Protein AF-0000000072803939 (afdb_homodimer)

Organism: NCBI:txid2691917

Foldseek 3Di:
DAEEAEQEQFQDPLVVSLVLLQLLVVLFHAAYEYEAAPDHLADPNTGHDHDLVSQVVSLVSDDGHAYEYPAAEQAPDDALVNVLQSQQQVCAVRFQRYAYEYELFFLLRAVVVPHDQDASVLSLQSVLQSLVVSVVQLVFAQDFDDGPPHTDDRDHHPGGHDPVRHHFYEYEDAALSSLLSRLQRGQEYEYADDLVCCVVGNLVSSCNSVVVNVHDSLRYAYEYEAEEAEALDQVQRLVLCLRVLQCVQQHRRDNDNDNPVSNVSSVVDDSVCCVVRHHYYNDVVVVQVVVVVVVVSPHPYYYYDYSYPDSSVVSVCCSPPNNPDD/DAEEAEQEQFQDPLVVSLVLLQLLVVLPHAAYEYEAAPDHLADPNTGHDHDLVSQVVSLVSDDGHAYEYPAAEQAPDDALVNVLQSQQQVCAVRFQRYAYEYELFFLQRAVVVPHDQDAPVLSLQSVLQSLVVSVVQLVFAQDFDDGPPHTDDRDHHPGGHDPVRHHFYEYEDAALSSLLSRLQRGQEYEYADDLVCCVVGNLVSSCNSVVVNVHDSLRYAYEYEAEEAEALDQVQRLVLCLRVLQCVQQHRRDNDNDNPVSNVSSVVDDSVCCVVRHHYYNDVVVVQVVVVVVVVSPHPYYYYDYSYPDSSVVSVCCSPPNNPPD

Nearest PDB structures (foldseek):
  3c8n-assembly2_D  TM=9.470E-01  e=3.029E-32  Mycobacterium tuberculosis H37Rv
  3c8n-assembly1_B  TM=9.415E-01  e=3.827E-32  Mycobacterium tuberculosis H37Rv
  5lxe-assembly1_A  TM=9.278E-01  e=1.250E-29  Rhodococcus jostii RHA1
  1ezw-assembly1_A  TM=8.216E-01  e=6.040E-21  Methanopyrus kandleri
  7jyb-assembly2_H  TM=7.546E-01  e=2.149E-14  Pseudomonas fluorescens Pf0-1

pLDDT: mean 97.25, std 4.88, range [36.75, 98.94]

Radius of gyration: 25.18 Å; Cα contacts (8 Å, |Δi|>4): 1550; chains: 2; bounding box: 52×74×65 Å

Secondary structure (DSSP, 8-state):
-EEEEEE-TTTS-HHHHHHHHHHHHHHT--EEEE---SS-S--TT-----HHHHHHHHHHH-SS-EEEEEEE--SSSS-HHHHHHHHHHHHHHSTT-EEEEE----GGGTGGGT-----HHHHHHHHHHHHHHHHHHHTTS-EEEE-SS-EEEEE--S----GGGPPPEEEE-SSHHHHHHHHHH-SEEEE---HHHIIIIIHHHHHHHHHHTT--GGGSEEEEEEEEEE-SSHHHHHHGGGGG-HHHHH-TTS----HHHHHHHHHTS-GGGGGGTSEEESSHHHHHHHHHHHHHTT-SEEEEEE--S-HHHHHHHIIIIIIS--/-EEEEEE-TTTS-HHHHHHHHHHHHHHT--EEEE---SS-S--TT-----HHHHHHHHHHH-SS-EEEEEEE--SSSS-HHHHHHHHHHHHHHSTT-EEEEE----GGGTGGGT-----HHHHHHHHHHHHHHHHHHHTTS-EEEE-SS-EEEEE--S----GGGPPPEEEE-SSHHHHHHHHHH-SEEEE---HHHIIIIIHHHHHHHHHHTT--GGGSEEEEEEEEEE-SSHHHHHHGGGGG-HHHHH-TTS----HHHHHHHHHTS-GGGGGGTSEEESSHHHHHHHHHHHHHTT-SEEEEEE--S-HHHHHHHIIIIIIS--

Structure (mmCIF, N/CA/C/O backbone):
data_AF-0000000072803939-model_v1
#
loop_
_entity.id
_entity.type
_entity.pdbx_description
1 polymer 'TIGR03557 family F420-dependent LLM class oxidoreductase'
#
loop_
_atom_site.group_PDB
_atom_site.id
_atom_site.type_symbol
_atom_site.label_atom_id
_atom_site.label_alt_id
_atom_site.label_comp_id
_atom_site.label_asym_id
_atom_site.label_entity_id
_atom_site.label_seq_id
_atom_site.pdbx_PDB_ins_code
_atom_site.Cartn_x
_atom_site.Cartn_y
_atom_site.Cartn_z
_atom_site.occupancy
_atom_site.B_iso_or_equiv
_atom_site.auth_seq_id
_atom_site.auth_comp_id
_atom_site.auth_asym_id
_atom_site.auth_atom_id
_atom_site.pdbx_PDB_model_num
ATOM 1 N N . MET A 1 1 ? -6.203 15.648 25.797 1 97 1 MET A N 1
ATOM 2 C CA . MET A 1 1 ? -5.855 15.898 24.391 1 97 1 MET A CA 1
ATOM 3 C C . MET A 1 1 ? -4.695 15.016 23.953 1 97 1 MET A C 1
ATOM 5 O O . MET A 1 1 ? -3.682 14.922 24.656 1 97 1 MET A O 1
ATOM 9 N N . ASP A 1 2 ? -4.891 14.281 22.859 1 98.19 2 ASP A N 1
ATOM 10 C CA . ASP A 1 2 ? -3.836 13.43 22.312 1 98.19 2 ASP A CA 1
ATOM 11 C C . ASP A 1 2 ? -2.76 14.266 21.625 1 98.19 2 ASP A C 1
ATOM 13 O O . ASP A 1 2 ? -3.045 15.336 21.094 1 98.19 2 ASP A O 1
ATOM 17 N N . ILE A 1 3 ? -1.556 13.805 21.656 1 98.75 3 ILE A N 1
ATOM 18 C CA . ILE A 1 3 ? -0.435 14.438 20.969 1 98.75 3 ILE A CA 1
ATOM 19 C C . ILE A 1 3 ? 0.159 13.469 19.953 1 98.75 3 ILE A C 1
ATOM 21 O O . ILE A 1 3 ? 0.549 12.352 20.297 1 98.75 3 ILE A O 1
ATOM 25 N N . GLY A 1 4 ? 0.185 13.938 18.719 1 98.75 4 GLY A N 1
ATOM 26 C CA . GLY A 1 4 ? 0.683 13.094 17.656 1 98.75 4 GLY A CA 1
ATOM 27 C C . GLY A 1 4 ? 2.029 13.539 17.109 1 98.75 4 GLY A C 1
ATOM 28 O O . GLY A 1 4 ? 2.336 14.734 17.109 1 98.75 4 GLY A O 1
ATOM 29 N N . TYR A 1 5 ? 2.811 12.609 16.688 1 98.75 5 TYR A N 1
ATOM 30 C CA . TYR A 1 5 ? 4.074 12.828 16 1 98.75 5 TYR A CA 1
ATOM 31 C C . TYR A 1 5 ? 3.906 12.664 14.492 1 98.75 5 TYR A C 1
ATOM 33 O O . TYR A 1 5 ? 3.414 11.633 14.031 1 98.75 5 TYR A O 1
ATOM 41 N N . PHE A 1 6 ? 4.328 13.594 13.758 1 98.75 6 PHE A N 1
ATOM 42 C CA . PHE A 1 6 ? 4.23 13.484 12.305 1 98.75 6 PHE A CA 1
ATOM 43 C C . PHE A 1 6 ? 5.516 12.914 11.719 1 98.75 6 PHE A C 1
ATOM 45 O O . PHE A 1 6 ? 6.586 13.5 11.859 1 98.75 6 PHE A O 1
ATOM 52 N N . ALA A 1 7 ? 5.383 11.781 11.086 1 98.56 7 ALA A N 1
ATOM 53 C CA . ALA A 1 7 ? 6.477 11.156 10.344 1 98.56 7 ALA A CA 1
ATOM 54 C C . ALA A 1 7 ? 6.543 11.68 8.914 1 98.56 7 ALA A C 1
ATOM 56 O O . ALA A 1 7 ? 5.898 11.133 8.016 1 98.56 7 ALA A O 1
ATOM 57 N N . ALA A 1 8 ? 7.402 12.602 8.656 1 98 8 ALA A N 1
ATOM 58 C CA . ALA A 1 8 ? 7.453 13.312 7.383 1 98 8 ALA A CA 1
ATOM 59 C C . ALA A 1 8 ? 8.344 12.586 6.379 1 98 8 ALA A C 1
ATOM 61 O O . ALA A 1 8 ? 9.555 12.789 6.359 1 98 8 ALA A O 1
ATOM 62 N N . HIS A 1 9 ? 7.75 11.93 5.441 1 98.19 9 HIS A N 1
ATOM 63 C CA . HIS A 1 9 ? 8.484 11.156 4.445 1 98.19 9 HIS A CA 1
ATOM 64 C C . HIS A 1 9 ? 9.305 12.062 3.539 1 98.19 9 HIS A C 1
ATOM 66 O O . HIS A 1 9 ? 10.281 11.625 2.932 1 98.19 9 HIS A O 1
ATOM 72 N N . GLU A 1 10 ? 8.93 13.344 3.439 1 97.31 10 GLU A N 1
ATOM 73 C CA . GLU A 1 10 ? 9.664 14.273 2.588 1 97.31 10 GLU A CA 1
ATOM 74 C C . GLU A 1 10 ? 11.047 14.57 3.162 1 97.31 10 GLU A C 1
ATOM 76 O O . GLU A 1 10 ? 11.992 14.828 2.414 1 97.31 10 GLU A O 1
ATOM 81 N N . GLN A 1 11 ? 11.094 14.516 4.453 1 96.62 11 GLN A N 1
ATOM 82 C CA . GLN A 1 11 ? 12.281 15.016 5.137 1 96.62 11 GLN A CA 1
ATOM 83 C C . GLN A 1 11 ? 13.242 13.875 5.484 1 96.62 11 GLN A C 1
ATOM 85 O O . GLN A 1 11 ? 14.453 14.07 5.539 1 96.62 11 GLN A O 1
ATOM 90 N N . TYR A 1 12 ? 12.695 12.703 5.773 1 97.62 12 TYR A N 1
ATOM 91 C CA . TYR A 1 12 ? 13.531 11.609 6.258 1 97.62 12 TYR A CA 1
ATOM 92 C C . TYR A 1 12 ? 13.266 10.336 5.465 1 97.62 12 TYR A C 1
ATOM 94 O O . TYR A 1 12 ? 12.156 10.117 4.977 1 97.62 12 TYR A O 1
ATOM 102 N N . GLY A 1 13 ? 14.305 9.492 5.355 1 98.12 13 GLY A N 1
ATOM 103 C CA . GLY A 1 13 ? 14.117 8.164 4.789 1 98.12 13 GLY A CA 1
ATOM 104 C C . GLY A 1 13 ? 13.211 7.281 5.621 1 98.12 13 GLY A C 1
ATOM 105 O O . GLY A 1 13 ? 13.078 7.48 6.832 1 98.12 13 GLY A O 1
ATOM 106 N N . PRO A 1 14 ? 12.609 6.34 4.969 1 98.75 14 PRO A N 1
ATOM 107 C CA . PRO A 1 14 ? 11.602 5.535 5.66 1 98.75 14 PRO A CA 1
ATOM 108 C C . PRO A 1 14 ? 12.18 4.738 6.828 1 98.75 14 PRO A C 1
ATOM 110 O O . PRO A 1 14 ? 11.5 4.535 7.836 1 98.75 14 PRO A O 1
ATOM 113 N N . SER A 1 15 ? 13.406 4.242 6.758 1 98.62 15 SER A N 1
ATOM 114 C CA . SER A 1 15 ? 14.008 3.52 7.871 1 98.62 15 SER A CA 1
ATOM 115 C C . SER A 1 15 ? 14.234 4.438 9.07 1 98.62 15 SER A C 1
ATOM 117 O O . SER A 1 15 ? 14.016 4.039 10.211 1 98.62 15 SER A O 1
ATOM 119 N N . LYS A 1 16 ? 14.719 5.613 8.766 1 98.44 16 LYS A N 1
ATOM 120 C CA . LYS A 1 16 ? 14.898 6.602 9.828 1 98.44 16 LYS A CA 1
ATOM 121 C C . LYS A 1 16 ? 13.562 6.953 10.477 1 98.44 16 LYS A C 1
ATOM 123 O O . LYS A 1 16 ? 13.484 7.133 11.688 1 98.44 16 LYS A O 1
ATOM 128 N N . LEU A 1 17 ? 12.539 7.031 9.711 1 98.75 17 LEU A N 1
ATOM 129 C CA . LEU A 1 17 ? 11.219 7.332 10.242 1 98.75 17 LEU A CA 1
ATOM 130 C C . LEU A 1 17 ? 10.75 6.23 11.188 1 98.75 17 LEU A C 1
ATOM 132 O O . LEU A 1 17 ? 10.055 6.508 12.172 1 98.75 17 LEU A O 1
ATOM 136 N N . LEU A 1 18 ? 11.047 4.969 10.891 1 98.75 18 LEU A N 1
ATOM 137 C CA . LEU A 1 18 ? 10.695 3.891 11.812 1 98.75 18 LEU A CA 1
ATOM 138 C C . LEU A 1 18 ? 11.375 4.086 13.164 1 98.75 18 LEU A C 1
ATOM 140 O O . LEU A 1 18 ? 10.766 3.846 14.211 1 98.75 18 LEU A O 1
ATOM 144 N N . GLU A 1 19 ? 12.656 4.531 13.125 1 98.62 19 GLU A N 1
ATOM 145 C CA . GLU A 1 19 ? 13.352 4.82 14.375 1 98.62 19 GLU A CA 1
ATOM 146 C C . GLU A 1 19 ? 12.672 5.953 15.141 1 98.62 19 GLU A C 1
ATOM 148 O O . GLU A 1 19 ? 12.508 5.875 16.359 1 98.62 19 GLU A O 1
ATOM 153 N N . HIS A 1 20 ? 12.289 6.988 14.414 1 98.5 20 HIS A N 1
ATOM 154 C CA . HIS A 1 20 ? 11.625 8.133 15.039 1 98.5 20 HIS A CA 1
ATOM 155 C C . HIS A 1 20 ? 10.312 7.711 15.688 1 98.5 20 HIS A C 1
ATOM 157 O O . HIS A 1 20 ? 9.992 8.156 16.797 1 98.5 20 HIS A O 1
ATOM 163 N N . VAL A 1 21 ? 9.57 6.848 15.039 1 98.5 21 VAL A N 1
ATOM 164 C CA . VAL A 1 21 ? 8.242 6.469 15.516 1 98.5 21 VAL A CA 1
ATOM 165 C C . VAL A 1 21 ? 8.375 5.59 16.766 1 98.5 21 VAL A C 1
ATOM 167 O O . VAL A 1 21 ? 7.586 5.711 17.703 1 98.5 21 VAL A O 1
ATOM 170 N N . GLU A 1 22 ? 9.328 4.68 16.734 1 98.31 22 GLU A N 1
ATOM 171 C CA . GLU A 1 22 ? 9.586 3.877 17.938 1 98.31 22 GLU A CA 1
ATOM 172 C C . GLU A 1 22 ? 9.945 4.758 19.125 1 98.31 22 GLU A C 1
ATOM 174 O O . GLU A 1 22 ? 9.438 4.555 20.234 1 98.31 22 GLU A O 1
ATOM 179 N N . ARG A 1 23 ? 10.828 5.727 18.875 1 98.12 23 ARG A N 1
ATOM 180 C CA . ARG A 1 23 ? 11.219 6.656 19.938 1 98.12 23 ARG A CA 1
ATOM 181 C C . ARG A 1 23 ? 10.031 7.5 20.391 1 98.12 23 ARG A C 1
ATOM 183 O O . ARG A 1 23 ? 9.883 7.785 21.578 1 98.12 23 ARG A O 1
ATOM 190 N N . ALA A 1 24 ? 9.219 7.953 19.406 1 98.38 24 ALA A N 1
ATOM 191 C CA . ALA A 1 24 ? 8.047 8.766 19.734 1 98.38 24 ALA A CA 1
ATOM 192 C C . ALA A 1 24 ? 7.078 8 20.625 1 98.38 24 ALA A C 1
ATOM 194 O O . ALA A 1 24 ? 6.566 8.547 21.609 1 98.38 24 ALA A O 1
ATOM 195 N N . GLU A 1 25 ? 6.82 6.707 20.281 1 98.25 25 GLU A N 1
ATOM 196 C CA . GLU A 1 25 ? 5.957 5.895 21.125 1 98.25 25 GLU A CA 1
ATOM 197 C C . GLU A 1 25 ? 6.508 5.816 22.547 1 98.25 25 GLU A C 1
ATOM 199 O O . GLU A 1 25 ? 5.777 6.027 23.516 1 98.25 25 GLU A O 1
ATOM 204 N N . ASN A 1 26 ? 7.797 5.543 22.656 1 97.44 26 ASN A N 1
ATOM 205 C CA . ASN A 1 26 ? 8.43 5.422 23.969 1 97.44 26 ASN A CA 1
ATOM 206 C C . ASN A 1 26 ? 8.391 6.738 24.734 1 97.44 26 ASN A C 1
ATOM 208 O O . ASN A 1 26 ? 8.375 6.746 25.969 1 97.44 26 ASN A O 1
ATOM 212 N N . ALA A 1 27 ? 8.375 7.82 24 1 97.88 27 ALA A N 1
ATOM 213 C CA . ALA A 1 27 ? 8.383 9.156 24.609 1 97.88 27 ALA A CA 1
ATOM 214 C C . ALA A 1 27 ? 6.988 9.539 25.094 1 97.88 27 ALA A C 1
ATOM 216 O O . ALA A 1 27 ? 6.82 10.547 25.781 1 97.88 27 ALA A O 1
ATOM 217 N N . GLY A 1 28 ? 5.949 8.773 24.672 1 97.69 28 GLY A N 1
ATOM 218 C CA . GLY A 1 28 ? 4.617 9.016 25.203 1 97.69 28 GLY A CA 1
ATOM 219 C C . GLY A 1 28 ? 3.686 9.68 24.203 1 97.69 28 GLY A C 1
ATOM 220 O O . GLY A 1 28 ? 2.592 10.117 24.562 1 97.69 28 GLY A O 1
ATOM 221 N N . PHE A 1 29 ? 4.07 9.781 22.969 1 98.56 29 PHE A N 1
ATOM 222 C CA . PHE A 1 29 ? 3.137 10.25 21.938 1 98.56 29 PHE A CA 1
ATOM 223 C C . PHE A 1 29 ? 1.984 9.266 21.766 1 98.56 29 PHE A C 1
ATOM 225 O O . PHE A 1 29 ? 2.164 8.055 21.922 1 98.56 29 PHE A O 1
ATOM 232 N N . ASP A 1 30 ? 0.81 9.781 21.391 1 98.5 30 ASP A N 1
ATOM 233 C CA . ASP A 1 30 ? -0.403 8.977 21.312 1 98.5 30 ASP A CA 1
ATOM 234 C C . ASP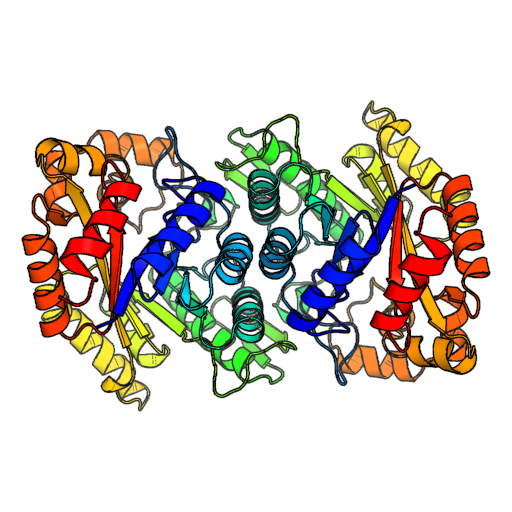 A 1 30 ? -0.62 8.461 19.891 1 98.5 30 ASP A C 1
ATOM 236 O O . ASP A 1 30 ? -1.225 7.402 19.688 1 98.5 30 ASP A O 1
ATOM 240 N N . THR A 1 31 ? -0.193 9.211 18.922 1 98.81 31 THR A N 1
ATOM 241 C CA . THR A 1 31 ? -0.467 8.883 17.516 1 98.81 31 THR A CA 1
ATOM 242 C C . THR A 1 31 ? 0.735 9.219 16.641 1 98.81 31 THR A C 1
ATOM 244 O O . THR A 1 31 ? 1.625 9.961 17.047 1 98.81 31 THR A O 1
ATOM 247 N N . VAL A 1 32 ? 0.795 8.578 15.547 1 98.88 32 VAL A N 1
ATOM 248 C CA . VAL A 1 32 ? 1.74 8.859 14.477 1 98.88 32 VAL A CA 1
ATOM 249 C C . VAL A 1 32 ? 0.98 9.18 13.188 1 98.88 32 VAL A C 1
ATOM 251 O O . VAL A 1 32 ? 0.097 8.422 12.781 1 98.88 32 VAL A O 1
ATOM 254 N N . TRP A 1 33 ? 1.26 10.305 12.609 1 98.88 33 TRP A N 1
ATOM 255 C CA . TRP A 1 33 ? 0.733 10.711 11.312 1 98.88 33 TRP A CA 1
ATOM 256 C C . TRP A 1 33 ? 1.826 10.688 10.25 1 98.88 33 TRP A C 1
ATOM 258 O O . TRP A 1 33 ? 2.996 10.945 10.547 1 98.88 33 TRP A O 1
ATOM 268 N N . THR A 1 34 ? 1.464 10.289 9.031 1 98.56 34 THR A N 1
ATOM 269 C CA . THR A 1 34 ? 2.496 10.305 8 1 98.56 34 THR A CA 1
ATOM 270 C C . THR A 1 34 ? 1.948 10.867 6.691 1 98.56 34 THR A C 1
ATOM 272 O O . THR A 1 34 ? 0.742 10.805 6.441 1 98.56 34 THR A O 1
ATOM 275 N N . SER A 1 35 ? 2.848 11.43 5.867 1 96.62 35 SER A N 1
ATOM 276 C CA . SER A 1 35 ? 2.486 11.969 4.559 1 96.62 35 SER A CA 1
ATOM 277 C C . SER A 1 35 ? 2.354 10.859 3.521 1 96.62 35 SER A C 1
ATOM 279 O O . SER A 1 35 ? 3.109 9.883 3.545 1 96.62 35 SER A O 1
ATOM 281 N N . ASP A 1 36 ? 1.387 10.977 2.623 1 97.88 36 ASP A N 1
ATOM 282 C CA . ASP A 1 36 ? 1.173 10.07 1.498 1 97.88 36 ASP A CA 1
ATOM 283 C C . ASP A 1 36 ? 1.409 10.781 0.168 1 97.88 36 ASP A C 1
ATOM 285 O O . ASP A 1 36 ? 0.457 11.125 -0.537 1 97.88 36 ASP A O 1
ATOM 289 N N . HIS A 1 37 ? 2.74 10.984 -0.179 1 98 37 HIS A N 1
ATOM 290 C CA . HIS A 1 37 ? 3.111 11.773 -1.346 1 98 37 HIS A CA 1
ATOM 291 C C . HIS A 1 37 ? 3.846 10.93 -2.377 1 98 37 HIS A C 1
ATOM 293 O O . HIS A 1 37 ? 4.504 9.945 -2.025 1 98 37 HIS A O 1
ATOM 299 N N . ILE A 1 38 ? 3.691 11.352 -3.631 1 98 38 ILE A N 1
ATOM 300 C CA . ILE A 1 38 ? 4.484 10.805 -4.727 1 98 38 ILE A CA 1
ATOM 301 C C . ILE A 1 38 ? 5.766 11.617 -4.891 1 98 38 ILE A C 1
ATOM 303 O O . ILE A 1 38 ? 6.855 11.047 -5.016 1 98 38 ILE A O 1
ATOM 307 N N . HIS A 1 39 ? 5.652 12.938 -4.922 1 98.31 39 HIS A N 1
ATOM 308 C CA . HIS A 1 39 ? 6.77 13.875 -4.93 1 98.31 39 HIS A CA 1
ATOM 309 C C . HIS A 1 39 ? 6.82 14.688 -3.643 1 98.31 39 HIS A C 1
ATOM 311 O O . HIS A 1 39 ? 5.777 15.047 -3.09 1 98.31 39 HIS A O 1
ATOM 317 N N . PRO A 1 40 ? 8.039 14.977 -3.168 1 97.81 40 PRO A N 1
ATOM 318 C CA . PRO A 1 40 ? 8.188 15.82 -1.979 1 97.81 40 PRO A CA 1
ATOM 319 C C . PRO A 1 40 ? 8.039 17.312 -2.287 1 97.81 40 PRO A C 1
ATOM 321 O O . PRO A 1 40 ? 7.992 17.703 -3.457 1 97.81 40 PRO A O 1
ATOM 324 N N . TRP A 1 41 ? 7.984 18.109 -1.234 1 96.44 41 TRP A N 1
ATOM 325 C CA . TRP A 1 41 ? 7.824 19.562 -1.331 1 96.44 41 TRP A CA 1
ATOM 326 C C . TRP A 1 41 ? 9.164 20.234 -1.598 1 96.44 41 TRP A C 1
ATOM 328 O O . TRP A 1 41 ? 9.25 21.469 -1.615 1 96.44 41 TRP A O 1
ATOM 338 N N . TRP A 1 42 ? 10.211 19.484 -1.663 1 97 42 TRP A N 1
ATOM 339 C CA . TRP A 1 42 ? 11.586 19.938 -1.845 1 97 42 TRP A CA 1
ATOM 340 C C . TRP A 1 42 ? 12.391 18.906 -2.633 1 97 42 TRP A C 1
ATOM 342 O O . TRP A 1 42 ? 12.078 17.719 -2.611 1 97 42 TRP A O 1
ATOM 352 N N . HIS A 1 43 ? 13.414 19.406 -3.342 1 98.12 43 HIS A N 1
ATOM 353 C CA . HIS A 1 43 ? 14.156 18.5 -4.207 1 98.12 43 HIS A CA 1
ATOM 354 C C . HIS A 1 43 ? 15.461 18.047 -3.547 1 98.12 43 HIS A C 1
ATOM 356 O O . HIS A 1 43 ? 15.727 16.844 -3.453 1 98.12 43 HIS A O 1
ATOM 362 N N . THR A 1 44 ? 16.23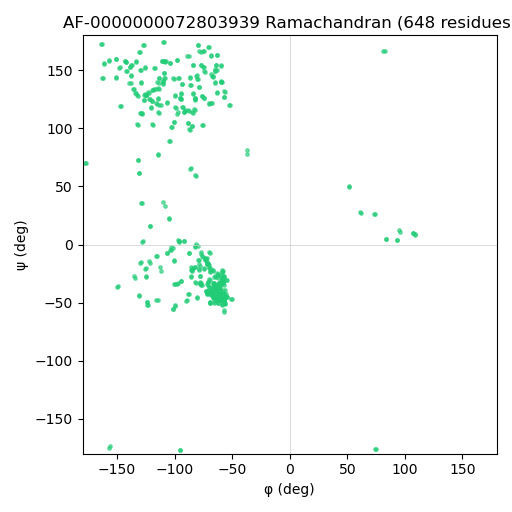4 19.016 -3.096 1 97.81 44 THR A N 1
ATOM 363 C CA . THR A 1 44 ? 17.578 18.75 -2.615 1 97.81 44 THR A CA 1
ATOM 364 C C . THR A 1 44 ? 17.547 17.984 -1.292 1 97.81 44 THR A C 1
ATOM 366 O O . THR A 1 44 ? 16.938 18.453 -0.325 1 97.81 44 THR A O 1
ATOM 369 N N . ASP A 1 45 ? 18.141 16.828 -1.254 1 96.12 45 ASP A N 1
ATOM 370 C CA . ASP A 1 45 ? 18.281 15.984 -0.076 1 96.12 45 ASP A CA 1
ATOM 371 C C . ASP A 1 45 ? 16.906 15.555 0.45 1 96.12 45 ASP A C 1
ATOM 373 O O . ASP A 1 45 ? 16.75 15.328 1.649 1 96.12 45 ASP A O 1
ATOM 377 N N . ALA A 1 46 ? 15.922 15.484 -0.404 1 98.06 46 ALA A N 1
ATOM 378 C CA . ALA A 1 46 ? 14.562 15.109 -0.017 1 98.06 46 ALA A CA 1
ATOM 379 C C . ALA A 1 46 ? 14.383 13.594 -0.066 1 98.06 46 ALA A C 1
ATOM 381 O O . ALA A 1 46 ? 15.219 12.875 -0.626 1 98.06 46 ALA A O 1
ATOM 382 N N . HIS A 1 47 ? 13.391 13.141 0.566 1 97.94 47 HIS A N 1
ATOM 383 C CA . HIS A 1 47 ? 12.891 11.773 0.53 1 97.94 47 HIS A CA 1
ATOM 384 C C . HIS A 1 47 ? 11.398 11.742 0.197 1 97.94 47 HIS A C 1
ATOM 386 O O . HIS A 1 47 ? 10.766 12.789 0.083 1 97.94 47 HIS A O 1
ATOM 392 N N . CYS A 1 48 ? 10.891 10.594 -0.026 1 98.62 48 CYS A N 1
ATOM 393 C CA . CYS A 1 48 ? 9.453 10.453 -0.259 1 98.62 48 CYS A CA 1
ATOM 394 C C . CYS A 1 48 ? 9.078 8.984 -0.438 1 98.62 48 CYS A C 1
ATOM 396 O O . CYS A 1 48 ? 8.758 8.555 -1.548 1 98.62 48 CYS A O 1
ATOM 398 N N . GLY A 1 49 ? 9.156 8.289 0.629 1 98.56 49 GLY A N 1
ATOM 399 C CA . GLY A 1 49 ? 8.789 6.879 0.596 1 98.56 49 GLY A CA 1
ATOM 400 C C . GLY A 1 49 ? 7.285 6.66 0.534 1 98.56 49 GLY A C 1
ATOM 401 O O . GLY A 1 49 ? 6.508 7.594 0.741 1 98.56 49 GLY A O 1
ATOM 402 N N . ALA A 1 50 ? 6.879 5.434 0.221 1 98.75 50 ALA A N 1
ATOM 403 C CA . ALA A 1 50 ? 5.469 5.059 0.154 1 98.75 50 ALA A CA 1
ATOM 404 C C . ALA A 1 50 ? 4.883 4.887 1.552 1 98.75 50 ALA A C 1
ATOM 406 O O . ALA A 1 50 ? 5.371 4.078 2.342 1 98.75 50 ALA A O 1
ATOM 407 N N . ALA A 1 51 ? 3.816 5.527 1.803 1 98.75 51 ALA A N 1
ATOM 408 C CA . ALA A 1 51 ? 3.238 5.613 3.141 1 98.75 51 ALA A CA 1
ATOM 409 C C . ALA A 1 51 ? 2.633 4.277 3.561 1 98.75 51 ALA A C 1
ATOM 411 O O . ALA A 1 51 ? 2.852 3.814 4.684 1 98.75 51 ALA A O 1
ATOM 412 N N . TRP A 1 52 ? 1.914 3.596 2.625 1 98.81 52 TRP A N 1
ATOM 413 C CA . TRP A 1 52 ? 1.064 2.471 3 1 98.81 52 TRP A CA 1
ATOM 414 C C . TRP A 1 52 ? 1.905 1.273 3.434 1 98.81 52 TRP A C 1
ATOM 416 O O . TRP A 1 52 ? 1.701 0.724 4.52 1 98.81 52 TRP A O 1
ATOM 426 N N . PRO A 1 53 ? 2.891 0.889 2.637 1 98.88 53 PRO A N 1
ATOM 427 C CA . PRO A 1 53 ? 3.723 -0.208 3.133 1 98.88 53 PRO A CA 1
ATOM 428 C C . PRO A 1 53 ? 4.523 0.174 4.375 1 98.88 53 PRO A C 1
ATOM 430 O O . PRO A 1 53 ? 4.75 -0.665 5.25 1 98.88 53 PRO A O 1
ATOM 433 N N . TRP A 1 54 ? 4.938 1.414 4.488 1 98.94 54 TRP A N 1
ATOM 434 C CA . TRP A 1 54 ? 5.652 1.883 5.668 1 98.94 54 TRP A CA 1
ATOM 435 C C . TRP A 1 54 ? 4.781 1.769 6.914 1 98.94 54 TRP A C 1
ATOM 437 O O . TRP A 1 54 ? 5.266 1.396 7.988 1 98.94 54 TRP A O 1
ATOM 447 N N . MET A 1 55 ? 3.512 2.088 6.789 1 98.94 55 MET A N 1
ATOM 448 C CA . MET A 1 55 ? 2.59 2.004 7.918 1 98.94 55 MET A CA 1
ATOM 449 C C . MET A 1 55 ? 2.537 0.585 8.477 1 98.94 55 MET A C 1
ATOM 451 O O . MET A 1 55 ? 2.492 0.392 9.688 1 98.94 55 MET A O 1
ATOM 455 N N . GLY A 1 56 ? 2.496 -0.421 7.531 1 98.94 56 GLY A N 1
ATOM 456 C CA . GLY A 1 56 ? 2.564 -1.791 8.016 1 98.94 56 GLY A CA 1
ATOM 457 C C . GLY A 1 56 ? 3.768 -2.051 8.898 1 98.94 56 GLY A C 1
ATOM 458 O O . GLY A 1 56 ? 3.639 -2.633 9.977 1 98.94 56 GLY A O 1
ATOM 459 N N . SER A 1 57 ? 4.941 -1.572 8.461 1 98.94 57 SER A N 1
ATOM 460 C CA . SER A 1 57 ? 6.176 -1.74 9.219 1 98.94 57 SER A CA 1
ATOM 461 C C . SER A 1 57 ? 6.109 -1.006 10.555 1 98.94 57 SER A C 1
ATOM 463 O O . SER A 1 57 ? 6.52 -1.545 11.586 1 98.94 57 SER A O 1
ATOM 465 N N . ALA A 1 58 ? 5.586 0.228 10.523 1 98.94 58 ALA A N 1
ATOM 466 C CA . ALA A 1 58 ? 5.516 1.053 11.727 1 98.94 58 ALA A CA 1
ATOM 467 C C . ALA A 1 58 ? 4.594 0.424 12.773 1 98.94 58 ALA A C 1
ATOM 469 O O . ALA A 1 58 ? 4.91 0.405 13.961 1 98.94 58 ALA A O 1
ATOM 470 N N . LEU A 1 59 ? 3.445 -0.081 12.328 1 98.94 59 LEU A N 1
ATOM 471 C CA . LEU A 1 59 ? 2.482 -0.707 13.227 1 98.94 59 LEU A CA 1
ATOM 472 C C . LEU A 1 59 ? 3.055 -1.982 13.836 1 98.94 59 LEU A C 1
ATOM 474 O O . LEU A 1 59 ? 2.801 -2.287 15 1 98.94 59 LEU A O 1
ATOM 478 N N . GLU A 1 60 ? 3.836 -2.715 13.055 1 98.75 60 GLU A N 1
ATOM 479 C CA . GLU A 1 60 ? 4.461 -3.936 13.547 1 98.75 60 GLU A CA 1
ATOM 480 C C . GLU A 1 60 ? 5.562 -3.621 14.555 1 98.75 60 GLU A C 1
ATOM 482 O O . GLU A 1 60 ? 5.793 -4.387 15.492 1 98.75 60 GLU A O 1
ATOM 487 N N . ARG A 1 61 ? 6.254 -2.525 14.414 1 98.31 61 ARG A N 1
ATOM 488 C CA . ARG A 1 61 ? 7.379 -2.123 15.25 1 98.31 61 ARG A CA 1
ATOM 489 C C . ARG A 1 61 ? 6.895 -1.554 16.578 1 98.31 61 ARG A C 1
ATOM 491 O O . ARG A 1 61 ? 7.609 -1.603 17.578 1 98.31 61 ARG A O 1
ATOM 498 N N . THR A 1 62 ? 5.703 -0.998 16.594 1 98.62 62 THR A N 1
ATOM 499 C CA . THR A 1 62 ? 5.168 -0.319 17.766 1 98.62 62 THR A CA 1
ATOM 500 C C . THR A 1 62 ? 4.043 -1.133 18.391 1 98.62 62 THR A C 1
ATOM 502 O O . THR A 1 62 ? 3.576 -2.113 17.812 1 98.62 62 THR A O 1
ATOM 505 N N . GLU A 1 63 ? 3.559 -0.687 19.531 1 98.06 63 GLU A N 1
ATOM 506 C CA . GLU A 1 63 ? 2.627 -1.522 20.281 1 98.06 63 GLU A CA 1
ATOM 507 C C . GLU A 1 63 ? 1.327 -0.777 20.578 1 98.06 63 GLU A C 1
ATOM 509 O O . GLU A 1 63 ? 0.272 -1.395 20.734 1 98.06 63 GLU A O 1
ATOM 514 N N . SER A 1 64 ? 1.426 0.541 20.656 1 97.88 64 SER A N 1
ATOM 515 C CA . SER A 1 64 ? 0.257 1.187 21.234 1 97.88 64 SER A CA 1
ATOM 516 C C . SER A 1 64 ? -0.162 2.412 20.438 1 97.88 64 SER A C 1
ATOM 518 O O . SER A 1 64 ? -1.342 2.768 20.406 1 97.88 64 SER A O 1
ATOM 520 N N . VAL A 1 65 ? 0.752 3.064 19.75 1 98.44 65 VAL A N 1
ATOM 521 C CA . VAL A 1 65 ? 0.424 4.305 19.062 1 98.44 65 VAL A CA 1
ATOM 522 C C . VAL A 1 65 ? -0.546 4.012 17.922 1 98.44 65 VAL A C 1
ATOM 524 O O . VAL A 1 65 ? -0.455 2.967 17.266 1 98.44 65 VAL A O 1
ATOM 527 N N . ARG A 1 66 ? -1.45 4.883 17.641 1 98.75 66 ARG A N 1
ATOM 528 C CA . ARG A 1 66 ? -2.293 4.844 16.453 1 98.75 66 ARG A CA 1
ATOM 529 C C . ARG A 1 66 ? -1.585 5.477 15.258 1 98.75 66 ARG A C 1
ATOM 531 O O . ARG A 1 66 ? -1.01 6.562 15.375 1 98.75 66 ARG A O 1
ATOM 538 N N . VAL A 1 67 ? -1.568 4.805 14.188 1 98.94 67 VAL A N 1
ATOM 539 C CA . VAL A 1 67 ? -0.824 5.246 13.016 1 98.94 67 VAL A CA 1
ATOM 540 C C . VAL A 1 67 ? -1.787 5.496 11.852 1 98.94 67 VAL A C 1
ATOM 542 O O . VAL A 1 67 ? -2.689 4.691 11.602 1 98.94 67 VAL A O 1
ATOM 545 N N . GLY A 1 68 ? -1.675 6.574 11.141 1 98.75 68 GLY A N 1
ATOM 546 C CA . GLY A 1 68 ? -2.498 6.863 9.977 1 98.75 68 GLY A CA 1
ATOM 547 C C . GLY A 1 68 ? -1.929 7.961 9.102 1 98.75 68 GLY A C 1
ATOM 548 O O . GLY A 1 68 ? -0.872 8.516 9.398 1 98.75 68 GLY A O 1
ATOM 549 N N . THR A 1 69 ? -2.539 8.164 7.961 1 98.5 69 THR A N 1
ATOM 550 C CA . THR A 1 69 ? -2.059 9.172 7.016 1 98.5 69 THR A CA 1
ATOM 551 C C . THR A 1 69 ? -2.652 10.539 7.332 1 98.5 69 THR A C 1
ATOM 553 O O . THR A 1 69 ? -3.799 10.641 7.773 1 98.5 69 THR A O 1
ATOM 556 N N . GLY A 1 70 ? -1.909 11.555 7.156 1 96.81 70 GLY A N 1
ATOM 557 C CA . GLY A 1 70 ? -2.299 12.961 7.133 1 96.81 70 GLY A CA 1
ATOM 558 C C . GLY A 1 70 ? -1.746 13.711 5.938 1 96.81 70 GLY A C 1
ATOM 559 O O . GLY A 1 70 ? -0.849 14.547 6.082 1 96.81 70 GLY A O 1
ATOM 560 N N . VAL A 1 71 ? -2.121 13.289 4.652 1 96.31 71 VAL A N 1
ATOM 561 C CA . VAL A 1 71 ? -3.432 12.742 4.309 1 96.31 71 VAL A CA 1
ATOM 562 C C . VAL A 1 71 ? -3.326 11.898 3.041 1 96.31 71 VAL A C 1
ATOM 564 O O . VAL A 1 71 ? -2.355 12.016 2.287 1 96.31 71 VAL A O 1
ATOM 567 N N . THR A 1 72 ? -4.184 11.008 2.756 1 97.94 72 THR A N 1
ATOM 568 C CA . THR A 1 72 ? -4.359 10.258 1.517 1 97.94 72 THR A CA 1
ATOM 569 C C . THR A 1 72 ? -5.449 10.891 0.653 1 97.94 72 THR A C 1
ATOM 571 O O . THR A 1 72 ? -6.629 10.859 1.01 1 97.94 72 THR A O 1
ATOM 574 N N . PRO A 1 73 ? -5.125 11.453 -0.485 1 94.94 73 PRO A N 1
ATOM 575 C CA . PRO A 1 73 ? -6.137 12.102 -1.322 1 94.94 73 PRO A CA 1
ATOM 576 C C . PRO A 1 73 ? -6.699 11.172 -2.393 1 94.94 73 PRO A C 1
ATOM 578 O O . PRO A 1 73 ? -5.945 10.625 -3.199 1 94.94 73 PRO A O 1
ATOM 581 N N . PRO A 1 74 ? -7.945 11 -2.455 1 96.62 74 PRO A N 1
ATOM 582 C CA . PRO A 1 74 ? -8.602 10.195 -3.492 1 96.62 74 PRO A CA 1
ATOM 583 C C . PRO A 1 74 ? -8.898 11 -4.758 1 96.62 74 PRO A C 1
ATOM 585 O O . PRO A 1 74 ? -10.062 11.125 -5.152 1 96.62 74 PRO A O 1
ATOM 588 N N . ILE A 1 75 ? -7.879 11.461 -5.484 1 94.62 75 ILE A N 1
ATOM 589 C CA . ILE A 1 75 ? -8.055 12.391 -6.598 1 94.62 75 ILE A CA 1
ATOM 590 C C . ILE A 1 75 ? -7.969 11.633 -7.918 1 94.62 75 ILE A C 1
ATOM 592 O O . ILE A 1 75 ? -8.859 11.742 -8.766 1 94.62 75 ILE A O 1
ATOM 596 N N . GLY A 1 76 ? -6.898 10.938 -8.094 1 94.44 76 GLY A N 1
ATOM 597 C CA . GLY A 1 76 ? -6.684 10.203 -9.328 1 94.44 76 GLY A CA 1
ATOM 598 C C . GLY A 1 76 ? -5.852 8.945 -9.133 1 94.44 76 GLY A C 1
ATOM 599 O O . GLY A 1 76 ? -6.227 7.871 -9.602 1 94.44 76 GLY A O 1
ATOM 600 N N . ARG A 1 77 ? -4.91 9.008 -8.289 1 95.75 77 ARG A N 1
ATOM 601 C CA . ARG A 1 77 ? -3.91 7.945 -8.234 1 95.75 77 ARG A CA 1
ATOM 602 C C . ARG A 1 77 ? -4.391 6.785 -7.371 1 95.75 77 ARG A C 1
ATOM 604 O O . ARG A 1 77 ? -3.91 5.66 -7.508 1 95.75 77 ARG A O 1
ATOM 611 N N . SER A 1 78 ? -5.32 7.043 -6.488 1 96.62 78 SER A N 1
ATOM 612 C CA . SER A 1 78 ? -5.781 5.996 -5.582 1 96.62 78 SER A CA 1
ATOM 613 C C . SER A 1 78 ? -7.305 5.898 -5.578 1 96.62 78 SER A C 1
ATOM 615 O O . SER A 1 78 ? -7.988 6.793 -5.066 1 96.62 78 SER A O 1
ATOM 617 N N . HIS A 1 79 ? -7.781 4.805 -6.082 1 98.31 79 HIS A N 1
ATOM 618 C CA . HIS A 1 79 ? -9.219 4.555 -6.008 1 98.31 79 HIS A CA 1
ATOM 619 C C . HIS A 1 79 ? -9.672 4.398 -4.559 1 98.31 79 HIS A C 1
ATOM 621 O O . HIS A 1 79 ? -9.023 3.713 -3.768 1 98.31 79 HIS A O 1
ATOM 627 N N . PRO A 1 80 ? -10.867 4.977 -4.168 1 98.62 80 PRO A N 1
ATOM 628 C CA . PRO A 1 80 ? -11.352 4.859 -2.793 1 98.62 80 PRO A CA 1
ATOM 629 C C . PRO A 1 80 ? -11.523 3.408 -2.35 1 98.62 80 PRO A C 1
ATOM 631 O O . PRO A 1 80 ? -11.367 3.098 -1.166 1 98.62 80 PRO A O 1
ATOM 634 N N . GLY A 1 81 ? -11.883 2.525 -3.283 1 98.69 81 GLY A N 1
ATOM 635 C CA . GLY A 1 81 ? -11.961 1.112 -2.945 1 98.69 81 GLY A CA 1
ATOM 636 C C . GLY A 1 81 ? -10.641 0.537 -2.479 1 98.69 81 GLY A C 1
ATOM 637 O O . GLY A 1 81 ? -10.602 -0.268 -1.546 1 98.69 81 GLY A O 1
ATOM 638 N N . MET A 1 82 ? -9.531 0.934 -3.117 1 98.62 82 MET A N 1
ATOM 639 C CA . MET A 1 82 ? -8.203 0.494 -2.707 1 98.62 82 MET A CA 1
ATOM 640 C C . MET A 1 82 ? -7.828 1.091 -1.354 1 98.62 82 MET A C 1
ATOM 642 O O . MET A 1 82 ? -7.219 0.417 -0.522 1 98.62 82 MET A O 1
ATOM 646 N N . ILE A 1 83 ? -8.195 2.344 -1.188 1 98.81 83 ILE A N 1
ATOM 647 C CA . ILE A 1 83 ? -7.965 2.99 0.098 1 98.81 83 ILE A CA 1
ATOM 648 C C . ILE A 1 83 ? -8.711 2.234 1.196 1 98.81 83 ILE A C 1
ATOM 650 O O . ILE A 1 83 ? -8.125 1.909 2.236 1 98.81 83 ILE A O 1
ATOM 654 N N . ALA A 1 84 ? -9.969 1.926 0.912 1 98.81 84 ALA A N 1
ATOM 655 C CA . ALA A 1 84 ? -10.789 1.203 1.878 1 98.81 84 ALA A CA 1
ATOM 656 C C . ALA A 1 84 ? -10.172 -0.147 2.227 1 98.81 84 ALA A C 1
ATOM 658 O O . ALA A 1 84 ? -10.133 -0.534 3.396 1 98.81 84 ALA A O 1
ATOM 659 N N . GLN A 1 85 ? -9.688 -0.848 1.266 1 98.88 85 GLN A N 1
ATOM 660 C CA . GLN A 1 85 ? -9.094 -2.156 1.513 1 98.88 85 GLN A CA 1
ATOM 661 C C . GLN A 1 85 ? -7.812 -2.031 2.336 1 98.88 85 GLN A C 1
ATOM 663 O O . GLN A 1 85 ? -7.602 -2.793 3.283 1 98.88 85 GLN A O 1
ATOM 668 N N . THR A 1 86 ? -6.969 -1.084 1.958 1 98.81 86 THR A N 1
ATOM 669 C CA . THR A 1 86 ? -5.688 -0.897 2.629 1 98.81 86 THR A CA 1
ATOM 670 C C . THR A 1 86 ? -5.891 -0.609 4.113 1 98.81 86 THR A C 1
ATOM 672 O O . THR A 1 86 ? -5.363 -1.325 4.969 1 98.81 86 THR A O 1
ATOM 675 N N . PHE A 1 87 ? -6.688 0.31 4.395 1 98.88 87 PHE A N 1
ATOM 676 C CA . PHE A 1 87 ? -6.852 0.732 5.781 1 98.88 87 PHE A CA 1
ATOM 677 C C . PHE A 1 87 ? -7.734 -0.246 6.547 1 98.88 87 PHE A C 1
ATOM 679 O O . PHE A 1 87 ? -7.539 -0.464 7.742 1 98.88 87 PHE A O 1
ATOM 686 N N . GLY A 1 88 ? -8.719 -0.84 5.852 1 98.75 88 GLY A N 1
ATOM 687 C CA . GLY A 1 88 ? -9.461 -1.929 6.473 1 98.75 88 GLY A CA 1
ATOM 688 C C . GLY A 1 88 ? -8.57 -3.088 6.891 1 98.75 88 GLY A C 1
ATOM 689 O O . GLY A 1 88 ? -8.734 -3.639 7.98 1 98.75 88 GLY A O 1
ATOM 690 N N . THR A 1 89 ? -7.641 -3.453 6.047 1 98.88 89 THR A N 1
ATOM 691 C CA . THR A 1 89 ? -6.711 -4.539 6.336 1 98.88 89 THR A CA 1
ATOM 692 C C . THR A 1 89 ? -5.824 -4.191 7.527 1 98.88 89 THR A C 1
ATOM 694 O O . THR A 1 89 ? -5.664 -4.996 8.445 1 98.88 89 THR A O 1
ATOM 697 N N . LEU A 1 90 ? -5.254 -2.971 7.492 1 98.88 90 LEU A N 1
ATOM 698 C CA . LEU A 1 90 ? -4.43 -2.535 8.617 1 98.88 90 LEU A CA 1
ATOM 699 C C . LEU A 1 90 ? -5.238 -2.521 9.906 1 98.88 90 LEU A C 1
ATOM 701 O O . LEU A 1 90 ? -4.75 -2.953 10.953 1 98.88 90 LEU A O 1
ATOM 705 N N . GLY A 1 91 ? -6.488 -2.039 9.836 1 98.75 91 GLY A N 1
ATOM 706 C CA . GLY A 1 91 ? -7.355 -2.035 11 1 98.75 91 GLY A CA 1
ATOM 707 C C . GLY A 1 91 ? -7.645 -3.424 11.539 1 98.75 91 GLY A C 1
ATOM 708 O O . GLY A 1 91 ? -7.766 -3.617 12.75 1 98.75 91 GLY A O 1
ATOM 709 N N . ALA A 1 92 ? -7.785 -4.359 10.641 1 98.69 92 ALA A N 1
ATOM 710 C CA . ALA A 1 92 ? -8.023 -5.742 11.047 1 98.69 92 ALA A CA 1
ATOM 711 C C . ALA A 1 92 ? -6.797 -6.328 11.742 1 98.69 92 ALA A C 1
ATOM 713 O O . ALA A 1 92 ? -6.922 -7.082 12.711 1 98.69 92 ALA A O 1
ATOM 714 N N . MET A 1 93 ? -5.648 -5.973 11.266 1 98.69 93 MET A N 1
ATOM 715 C CA . MET A 1 93 ? -4.395 -6.508 11.797 1 98.69 93 MET A CA 1
ATOM 716 C C . MET A 1 93 ? -4.039 -5.848 13.125 1 98.69 93 MET A C 1
ATOM 718 O O . MET A 1 93 ? -3.432 -6.473 13.992 1 98.69 93 MET A O 1
ATOM 722 N N . TYR A 1 94 ? -4.363 -4.586 13.25 1 98.56 94 TYR A N 1
ATOM 723 C CA . TYR A 1 94 ? -4.012 -3.787 14.414 1 98.56 94 TYR A CA 1
ATOM 724 C C . TYR A 1 94 ? -5.219 -3.016 14.93 1 98.56 94 TYR A C 1
ATOM 726 O O . TYR A 1 94 ? -5.273 -1.787 14.82 1 98.56 94 TYR A O 1
ATOM 734 N N . PRO A 1 95 ? -6.129 -3.709 15.539 1 98.12 95 PRO A N 1
ATOM 735 C CA . PRO A 1 95 ? -7.406 -3.105 15.938 1 98.12 95 PRO A CA 1
ATOM 736 C C . PRO A 1 95 ? -7.23 -1.896 16.844 1 98.12 95 PRO A C 1
ATOM 738 O O . PRO A 1 95 ? -6.504 -1.972 17.844 1 98.12 95 PRO A O 1
ATOM 741 N N . GLY A 1 96 ? -7.855 -0.819 16.438 1 97.62 96 GLY A N 1
ATOM 742 C CA . GLY A 1 96 ? -7.871 0.391 17.25 1 97.62 96 GLY A CA 1
ATOM 743 C C . GLY A 1 96 ? -6.633 1.247 17.062 1 97.62 96 GLY A C 1
ATOM 744 O O . GLY A 1 96 ? -6.504 2.303 17.688 1 97.62 96 GLY A O 1
ATOM 745 N N . ARG A 1 97 ? -5.754 0.896 16.172 1 98.5 97 ARG A N 1
ATOM 746 C CA . ARG A 1 97 ? -4.473 1.593 16.094 1 98.5 97 ARG A CA 1
ATOM 747 C C . ARG A 1 97 ? -4.27 2.209 14.711 1 98.5 97 ARG A C 1
ATOM 749 O O . ARG A 1 97 ? -3.137 2.502 14.312 1 98.5 97 ARG A O 1
ATOM 756 N N . VAL A 1 98 ? -5.355 2.309 13.938 1 98.81 98 VAL A N 1
ATOM 757 C CA . VAL A 1 98 ? -5.227 2.846 12.586 1 98.81 98 VAL A CA 1
ATOM 758 C C . VAL A 1 98 ? -6.25 3.957 12.375 1 98.81 98 VAL A C 1
ATOM 760 O O . VAL A 1 98 ? -7.395 3.85 12.82 1 98.81 98 VAL A O 1
ATOM 763 N N . HIS A 1 99 ? -5.883 5.07 11.695 1 98.81 99 HIS A N 1
ATOM 764 C CA . HIS A 1 99 ? -6.812 6.09 11.227 1 98.81 99 HIS A CA 1
ATOM 765 C C . HIS A 1 99 ? -6.52 6.48 9.781 1 98.81 99 HIS A C 1
ATOM 767 O O . HIS A 1 99 ? -5.434 6.203 9.273 1 98.81 99 HIS A O 1
ATOM 773 N N . LEU A 1 100 ? -7.465 7.008 9.094 1 98.88 100 LEU A N 1
ATOM 774 C CA . LEU A 1 100 ? -7.355 7.496 7.723 1 98.88 100 LEU A CA 1
ATOM 775 C C . LEU A 1 100 ? -7.844 8.938 7.617 1 98.88 100 LEU A C 1
ATOM 777 O O . LEU A 1 100 ? -8.969 9.25 8.023 1 98.88 100 LEU A O 1
ATOM 781 N N . ALA A 1 101 ? -7.031 9.789 7.129 1 98.88 101 ALA A N 1
ATOM 782 C CA . ALA A 1 101 ? -7.469 11.141 6.793 1 98.88 101 ALA A CA 1
ATOM 783 C C . ALA A 1 101 ? -7.402 11.383 5.289 1 98.88 101 ALA A C 1
ATOM 785 O O . ALA A 1 101 ? -6.363 11.156 4.664 1 98.88 101 ALA A O 1
ATOM 786 N N . LEU A 1 102 ? -8.508 11.789 4.77 1 98.75 102 LEU A N 1
ATOM 787 C CA . LEU A 1 102 ? -8.602 12.141 3.355 1 98.75 102 LEU A CA 1
ATOM 788 C C . LEU A 1 102 ? -8.484 13.641 3.158 1 98.75 102 LEU A C 1
ATOM 790 O O . LEU A 1 102 ? -8.695 14.414 4.098 1 98.75 102 LEU A O 1
ATOM 794 N N . GLY A 1 103 ? -8.133 14.055 2.02 1 97.62 103 GLY A N 1
ATOM 795 C CA . GLY A 1 103 ? -8.078 15.461 1.641 1 97.62 103 GLY A CA 1
ATOM 796 C C . GLY A 1 103 ? -8.188 15.68 0.143 1 97.62 103 GLY A C 1
ATOM 797 O O . GLY A 1 103 ? -8.438 14.734 -0.609 1 97.62 103 GLY A O 1
ATOM 798 N N . THR A 1 104 ? -8.023 16.891 -0.284 1 96.19 104 THR A N 1
ATOM 799 C CA . THR A 1 104 ? -8.242 17.234 -1.686 1 96.19 104 THR A CA 1
ATOM 800 C C . THR A 1 104 ? -6.926 17.25 -2.453 1 96.19 104 THR A C 1
ATOM 802 O O . THR A 1 104 ? -6.883 17.656 -3.619 1 96.19 104 THR A O 1
ATOM 805 N N . GLY A 1 105 ? -5.914 16.906 -1.823 1 93.88 105 GLY A N 1
ATOM 806 C CA . GLY A 1 105 ? -4.672 16.516 -2.463 1 93.88 105 GLY A CA 1
ATOM 807 C C . GLY A 1 105 ? -3.898 17.688 -3.047 1 93.88 105 GLY A C 1
ATOM 808 O O . GLY A 1 105 ? -4.18 18.844 -2.73 1 93.88 105 GLY A O 1
ATOM 809 N N . GLU A 1 106 ? -2.777 17.375 -3.734 1 95.62 106 GLU A N 1
ATOM 810 C CA . GLU A 1 106 ? -1.847 18.297 -4.379 1 95.62 106 GLU A CA 1
ATOM 811 C C . GLU A 1 106 ? -1.396 17.766 -5.738 1 95.62 106 GLU A C 1
ATOM 813 O O . GLU A 1 106 ? -1.254 16.547 -5.918 1 95.62 106 GLU A O 1
ATOM 818 N N . ALA A 1 107 ? -1.046 18.672 -6.629 1 97 107 ALA A N 1
ATOM 819 C CA . ALA A 1 107 ? -0.694 18.328 -8 1 97 107 ALA A CA 1
ATOM 820 C C . ALA A 1 107 ? 0.521 17.406 -8.047 1 97 107 ALA A C 1
ATOM 822 O O . ALA A 1 107 ? 0.62 16.547 -8.914 1 97 107 ALA A O 1
ATOM 823 N N . MET A 1 108 ? 1.423 17.578 -7.125 1 96.5 108 MET A N 1
ATOM 824 C CA . MET A 1 108 ? 2.693 16.859 -7.156 1 96.5 108 MET A CA 1
ATOM 825 C C . MET A 1 108 ? 2.484 15.367 -6.871 1 96.5 108 MET A C 1
ATOM 827 O O . MET A 1 108 ? 3.402 14.562 -7.043 1 96.5 108 MET A O 1
ATOM 831 N N . ASN A 1 109 ? 1.276 14.984 -6.504 1 97 109 ASN A N 1
ATOM 832 C CA . ASN A 1 109 ? 0.977 13.578 -6.262 1 97 109 ASN A CA 1
ATOM 833 C C . ASN A 1 109 ? 0.265 12.938 -7.449 1 97 109 ASN A C 1
ATOM 835 O O . ASN A 1 109 ? 0.15 11.719 -7.527 1 97 109 ASN A O 1
ATOM 839 N N . GLU A 1 110 ? -0.26 13.781 -8.398 1 97.81 110 GLU A N 1
ATOM 840 C CA . GLU A 1 110 ? -1.133 13.305 -9.469 1 97.81 110 GLU A CA 1
ATOM 841 C C . GLU A 1 110 ? -0.474 13.469 -10.836 1 97.81 110 GLU A C 1
ATOM 843 O O . GLU A 1 110 ? -0.367 12.508 -11.602 1 97.81 110 GLU A O 1
ATOM 848 N N . VAL A 1 111 ? 0.056 14.609 -11.07 1 98.19 111 VAL A N 1
ATOM 849 C CA . VAL A 1 111 ? 0.496 15 -12.406 1 98.19 111 VAL A CA 1
ATOM 850 C C . VAL A 1 111 ? 1.698 14.156 -12.82 1 98.19 111 VAL A C 1
ATOM 852 O O . VAL A 1 111 ? 1.787 13.711 -13.969 1 98.19 111 VAL A O 1
ATOM 855 N N . PRO A 1 112 ? 2.629 13.891 -11.883 1 98.44 112 PRO A N 1
ATOM 856 C CA . PRO A 1 112 ? 3.764 13.047 -12.273 1 98.44 112 PRO A CA 1
ATOM 857 C C . PRO A 1 112 ? 3.332 11.672 -12.773 1 98.44 112 PRO A C 1
ATOM 859 O O . PRO A 1 112 ? 4.062 11.023 -13.523 1 98.44 112 PRO A O 1
ATOM 862 N N . LEU A 1 113 ? 2.197 11.211 -12.391 1 98.19 113 LEU A N 1
ATOM 863 C CA . LEU A 1 113 ? 1.682 9.906 -12.781 1 98.19 113 LEU A CA 1
ATOM 864 C C . LEU A 1 113 ? 0.834 10.008 -14.039 1 98.19 113 LEU A C 1
ATOM 866 O O . LEU A 1 113 ? 0.228 9.023 -14.469 1 98.19 113 LEU A O 1
ATOM 870 N N . GLY A 1 114 ? 0.753 11.133 -14.555 1 97.06 114 GLY A N 1
ATOM 871 C CA . GLY A 1 114 ? 0.051 11.328 -15.812 1 97.06 114 GLY A CA 1
ATOM 872 C C . GLY A 1 114 ? -1.401 11.727 -15.633 1 97.06 114 GLY A C 1
ATOM 873 O O . GLY A 1 114 ? -2.141 11.867 -16.609 1 97.06 114 GLY A O 1
ATOM 874 N N . TYR A 1 115 ? -1.815 11.922 -14.414 1 96.31 115 TYR A N 1
ATOM 875 C CA . TYR A 1 115 ? -3.195 12.312 -14.156 1 96.31 115 TYR A CA 1
ATOM 876 C C . TYR A 1 115 ? -3.363 13.828 -14.297 1 96.31 115 TYR A C 1
ATOM 878 O O . TYR A 1 115 ? -2.414 14.586 -14.094 1 96.31 115 TYR A O 1
ATOM 886 N N . GLU A 1 116 ? -4.566 14.195 -14.609 1 94.44 116 GLU A N 1
ATOM 887 C CA . GLU A 1 116 ? -4.902 15.617 -14.633 1 94.44 116 GLU A CA 1
ATOM 888 C C . GLU A 1 116 ? -5.031 16.172 -13.219 1 94.44 116 GLU A C 1
ATOM 890 O O . GLU A 1 116 ? -5.316 15.438 -12.273 1 94.44 116 GLU A O 1
ATOM 895 N N . TRP A 1 117 ? -4.773 17.469 -13.109 1 96.5 117 TRP A N 1
ATOM 896 C CA . TRP A 1 117 ? -5.023 18.188 -11.859 1 96.5 117 TRP A CA 1
ATOM 897 C C . TRP A 1 117 ? -6.305 19 -11.953 1 96.5 117 TRP A C 1
ATOM 899 O O . TRP A 1 117 ? -6.297 20.125 -12.469 1 96.5 117 TRP A O 1
ATOM 909 N N . PRO A 1 118 ? -7.371 18.484 -11.375 1 96.06 118 PRO A N 1
ATOM 910 C CA . PRO A 1 118 ? -8.664 19.156 -11.539 1 96.06 118 PRO A CA 1
ATOM 911 C C . PRO A 1 118 ? -8.812 20.375 -10.625 1 96.06 118 PRO A C 1
ATOM 913 O O . PRO A 1 118 ? -8.055 20.531 -9.664 1 96.06 118 PRO A O 1
ATOM 916 N N . GLU A 1 119 ? -9.82 21.172 -10.93 1 96.25 119 GLU A N 1
ATOM 917 C CA . GLU A 1 119 ? -10.156 22.312 -10.062 1 96.25 119 GLU A CA 1
ATOM 918 C C . GLU A 1 119 ? -10.711 21.828 -8.727 1 96.25 119 GLU A C 1
ATOM 920 O O . GLU A 1 119 ? -11.172 20.688 -8.609 1 96.25 119 GLU A O 1
ATOM 925 N N . TYR A 1 120 ? -10.695 22.75 -7.785 1 96.31 120 TYR A N 1
ATOM 926 C CA . TYR A 1 120 ? -11.086 22.422 -6.414 1 96.31 120 TYR A CA 1
ATOM 927 C C . TYR A 1 120 ? -12.492 21.844 -6.367 1 96.31 120 TYR A C 1
ATOM 929 O O . TYR A 1 120 ? -12.734 20.859 -5.66 1 96.31 120 TYR A O 1
ATOM 937 N N . SER A 1 121 ? -13.43 22.359 -7.09 1 97.31 121 SER A N 1
ATOM 938 C CA . SER A 1 121 ? -14.812 21.906 -7.039 1 97.31 121 SER A CA 1
ATOM 939 C C . SER A 1 121 ? -14.922 20.438 -7.43 1 97.31 121 SER A C 1
ATOM 941 O O . SER A 1 121 ? -15.68 19.672 -6.82 1 97.31 121 SER A O 1
ATOM 943 N N . GLU A 1 122 ? -14.172 20.078 -8.461 1 97.69 122 GLU A N 1
ATOM 944 C CA . GLU A 1 122 ? -14.148 18.672 -8.891 1 97.69 122 GLU A CA 1
ATOM 945 C C . GLU A 1 122 ? -13.469 17.797 -7.844 1 97.69 122 GLU A C 1
ATOM 947 O O . GLU A 1 122 ? -13.945 16.688 -7.555 1 97.69 122 GLU A O 1
ATOM 952 N N . ARG A 1 123 ? -12.391 18.234 -7.273 1 97.56 123 ARG A N 1
ATOM 953 C CA . ARG A 1 123 ? -11.68 17.469 -6.258 1 97.56 123 ARG A CA 1
ATOM 954 C C . ARG A 1 123 ? -12.539 17.266 -5.016 1 97.56 123 ARG A C 1
ATOM 956 O O . ARG A 1 123 ? -12.492 16.219 -4.379 1 97.56 123 ARG A O 1
ATOM 963 N N . ARG A 1 124 ? -13.32 18.266 -4.652 1 97.88 124 ARG A N 1
ATOM 964 C CA . ARG A 1 124 ? -14.25 18.141 -3.535 1 97.88 124 ARG A CA 1
ATOM 965 C C . ARG A 1 124 ? -15.297 17.062 -3.811 1 97.88 124 ARG A C 1
ATOM 967 O O . ARG A 1 124 ? -15.641 16.281 -2.922 1 97.88 124 ARG A O 1
ATOM 974 N N . LYS A 1 125 ? -15.805 17.047 -5.031 1 98.31 125 LYS A N 1
ATOM 975 C CA . LYS A 1 125 ? -16.766 16.016 -5.406 1 98.31 125 LYS A CA 1
ATOM 976 C C . LYS A 1 125 ? -16.156 14.617 -5.289 1 98.31 125 LYS A C 1
ATOM 978 O O . LYS A 1 125 ? -16.828 13.68 -4.836 1 98.31 125 LYS A O 1
ATOM 983 N N . ARG A 1 126 ? -14.938 14.508 -5.707 1 98.44 126 ARG A N 1
ATOM 984 C CA . ARG A 1 126 ? -14.242 13.227 -5.602 1 98.44 126 ARG A CA 1
ATOM 985 C C . ARG A 1 126 ? -14.062 12.82 -4.145 1 98.44 126 ARG A C 1
ATOM 987 O O . ARG A 1 126 ? -14.164 11.641 -3.803 1 98.44 126 ARG A O 1
ATOM 994 N N . LEU A 1 127 ? -13.781 13.805 -3.338 1 98.56 127 LEU A N 1
ATOM 995 C CA . LEU A 1 127 ? -13.656 13.562 -1.905 1 98.56 127 LEU A CA 1
ATOM 996 C C . LEU A 1 127 ? -14.961 13.023 -1.328 1 98.56 127 LEU A C 1
ATOM 998 O O . LEU A 1 127 ? -14.953 12.094 -0.515 1 98.56 127 LEU A O 1
ATOM 1002 N N . ILE A 1 128 ? -16.062 13.57 -1.727 1 98.62 128 ILE A N 1
ATOM 1003 C CA . ILE A 1 128 ? -17.375 13.133 -1.265 1 98.62 128 ILE A CA 1
ATOM 1004 C C . ILE A 1 128 ? -17.625 11.688 -1.712 1 98.62 128 ILE A C 1
ATOM 1006 O O . ILE A 1 128 ? -18.047 10.852 -0.914 1 98.62 128 ILE A O 1
ATOM 1010 N N . ASP A 1 129 ? -17.328 11.406 -3.045 1 98.69 129 ASP A N 1
ATOM 1011 C CA . ASP A 1 129 ? -17.406 10.031 -3.52 1 98.69 129 ASP A CA 1
ATOM 1012 C C . ASP A 1 129 ? -16.625 9.094 -2.605 1 98.69 129 ASP A C 1
ATOM 1014 O O . ASP A 1 129 ? -17.125 8.031 -2.227 1 98.69 129 ASP A O 1
ATOM 1018 N N . ALA A 1 130 ? -15.445 9.5 -2.293 1 98.75 130 ALA A N 1
ATOM 1019 C CA . ALA A 1 130 ? -14.539 8.648 -1.524 1 98.75 130 ALA A CA 1
ATOM 1020 C C . ALA A 1 130 ? -15.094 8.383 -0.129 1 98.75 130 ALA A C 1
ATOM 1022 O O . ALA A 1 130 ? -15.047 7.246 0.357 1 98.75 130 ALA A O 1
ATOM 1023 N N . CYS A 1 131 ? -15.594 9.398 0.545 1 98.69 131 CYS A N 1
ATOM 1024 C CA . CYS A 1 131 ? -16.188 9.227 1.868 1 98.69 131 CYS A CA 1
ATOM 1025 C C . CYS A 1 131 ? -17.312 8.203 1.831 1 98.69 131 CYS A C 1
ATOM 1027 O O . CYS A 1 131 ? -17.375 7.305 2.674 1 98.69 131 CYS A O 1
ATOM 1029 N N . GLU A 1 132 ? -18.109 8.312 0.847 1 98.44 132 GLU A N 1
ATOM 1030 C CA . GLU A 1 132 ? -19.25 7.41 0.719 1 98.44 132 GLU A CA 1
ATOM 1031 C C . GLU A 1 132 ? -18.812 5.988 0.401 1 98.44 132 GLU A C 1
ATOM 1033 O O . GLU A 1 132 ? -19.25 5.035 1.041 1 98.44 132 GLU A O 1
ATOM 1038 N N . ILE A 1 133 ? -17.969 5.844 -0.569 1 98.69 133 ILE A N 1
ATOM 1039 C CA . ILE A 1 133 ? -17.5 4.535 -1.011 1 98.69 133 ILE A CA 1
ATOM 1040 C C . ILE A 1 133 ? -16.812 3.814 0.15 1 98.69 133 ILE A C 1
ATOM 1042 O O . ILE A 1 133 ? -17.125 2.656 0.437 1 98.69 133 ILE A O 1
ATOM 1046 N N . ILE A 1 134 ? -15.922 4.5 0.855 1 98.69 134 ILE A N 1
ATOM 1047 C CA . ILE A 1 134 ? -15.148 3.887 1.926 1 98.69 134 ILE A CA 1
ATOM 1048 C C . ILE A 1 134 ? -16.078 3.467 3.062 1 98.69 134 ILE A C 1
ATOM 1050 O O . ILE A 1 134 ? -15.984 2.342 3.561 1 98.69 134 ILE A O 1
ATOM 1054 N N . THR A 1 135 ? -16.953 4.348 3.459 1 97.75 135 THR A N 1
ATOM 1055 C CA . THR A 1 135 ? -17.875 4.043 4.543 1 97.75 135 THR A CA 1
ATOM 1056 C C . THR A 1 135 ? -18.75 2.84 4.191 1 97.75 135 THR A C 1
ATOM 1058 O O . THR A 1 135 ? -18.906 1.926 5 1 97.75 135 THR A O 1
ATOM 1061 N N . ARG A 1 136 ? -19.266 2.773 2.988 1 97.94 136 ARG A N 1
ATOM 1062 C CA . ARG A 1 136 ? -20.109 1.674 2.555 1 97.94 136 ARG A CA 1
ATOM 1063 C C . ARG A 1 136 ? -19.328 0.365 2.492 1 97.94 136 ARG A C 1
ATOM 1065 O O . ARG A 1 136 ? -19.828 -0.679 2.928 1 97.94 136 ARG A O 1
ATOM 1072 N N . LEU A 1 137 ? -18.188 0.431 1.943 1 98.62 137 LEU A N 1
ATOM 1073 C CA . LEU A 1 137 ? -17.375 -0.777 1.846 1 98.62 137 LEU A CA 1
ATOM 1074 C C . LEU A 1 137 ? -17 -1.295 3.23 1 98.62 137 LEU A C 1
ATOM 1076 O O . LEU A 1 137 ? -16.922 -2.506 3.445 1 98.62 137 LEU A O 1
ATOM 1080 N N . TRP A 1 138 ? -16.75 -0.381 4.172 1 98.31 138 TRP A N 1
ATOM 1081 C CA . TRP A 1 138 ? -16.359 -0.773 5.523 1 98.31 138 TRP A CA 1
ATOM 1082 C C . TRP A 1 138 ? -17.547 -1.362 6.277 1 98.31 138 TRP A C 1
ATOM 1084 O O . TRP A 1 138 ? -17.391 -1.959 7.344 1 98.31 138 TRP A O 1
ATOM 1094 N N . ASP A 1 139 ? -18.734 -1.213 5.738 1 96.75 139 ASP A N 1
ATOM 1095 C CA . ASP A 1 139 ? -19.906 -1.886 6.305 1 96.75 139 ASP A CA 1
ATOM 1096 C C . ASP A 1 139 ? -19.891 -3.377 5.977 1 96.75 139 ASP A C 1
ATOM 1098 O O . ASP A 1 139 ? -20.625 -4.156 6.582 1 96.75 139 ASP A O 1
ATOM 1102 N N . GLY A 1 140 ? -19.172 -3.826 4.953 1 96.56 140 GLY A N 1
ATOM 1103 C CA . GLY A 1 140 ? -18.906 -5.234 4.719 1 96.56 140 GLY A CA 1
ATOM 1104 C C . GLY A 1 140 ? -19.875 -5.871 3.736 1 96.56 140 GLY A C 1
ATOM 1105 O O . GLY A 1 140 ? -19.875 -7.094 3.568 1 96.56 140 GLY A O 1
ATOM 1106 N N . GLU A 1 141 ? -20.656 -5.062 3.07 1 96.12 141 GLU A N 1
ATOM 1107 C CA . GLU A 1 141 ? -21.625 -5.59 2.105 1 96.12 141 GLU A CA 1
ATOM 1108 C C . GLU A 1 141 ? -21.172 -5.301 0.673 1 96.12 141 GLU A C 1
ATOM 1110 O O . GLU A 1 141 ? -20.297 -4.461 0.445 1 96.12 141 GLU A O 1
ATOM 1115 N N . PHE A 1 142 ? -21.719 -6.141 -0.253 1 98.38 142 PHE A N 1
ATOM 1116 C CA . PHE A 1 142 ? -21.5 -5.809 -1.655 1 98.38 142 PHE A CA 1
ATOM 1117 C C . PHE A 1 142 ? -22 -4.402 -1.968 1 98.38 142 PHE A C 1
ATOM 1119 O O . PHE A 1 142 ? -23.109 -4.035 -1.589 1 98.38 142 PHE A O 1
ATOM 1126 N N . THR A 1 143 ? -21.188 -3.633 -2.609 1 98.25 143 THR A N 1
ATOM 1127 C CA . THR A 1 143 ? -21.438 -2.211 -2.82 1 98.25 143 THR A CA 1
ATOM 1128 C C . THR A 1 143 ? -21.391 -1.868 -4.309 1 98.25 143 THR A C 1
ATOM 1130 O O . THR A 1 143 ? -20.484 -2.303 -5.02 1 98.25 143 THR A O 1
ATOM 1133 N N . ASP A 1 144 ? -22.391 -1.209 -4.777 1 98.5 144 ASP A N 1
ATOM 1134 C CA . ASP A 1 144 ? -22.391 -0.473 -6.039 1 98.5 144 ASP A CA 1
ATOM 1135 C C . ASP A 1 144 ? -22.422 1.034 -5.793 1 98.5 144 ASP A C 1
ATOM 1137 O O . ASP A 1 144 ? -23.094 1.503 -4.875 1 98.5 144 ASP A O 1
ATOM 1141 N N . TYR A 1 145 ? -21.703 1.734 -6.512 1 98.44 145 TYR A N 1
ATOM 1142 C CA . TYR A 1 145 ? -21.672 3.186 -6.375 1 98.44 145 TYR A CA 1
ATOM 1143 C C . TYR A 1 145 ? -21.422 3.852 -7.723 1 98.44 145 TYR A C 1
ATOM 1145 O O . TYR A 1 145 ? -20.422 3.555 -8.398 1 98.44 145 TYR A O 1
ATOM 1153 N N . ASP A 1 146 ? -22.312 4.621 -8.133 1 98 146 ASP A N 1
ATOM 1154 C CA . ASP A 1 146 ? -22.203 5.457 -9.32 1 98 146 ASP A CA 1
ATOM 1155 C C . ASP A 1 146 ? -21.953 6.918 -8.945 1 98 146 ASP A C 1
ATOM 1157 O O . ASP A 1 146 ? -22.906 7.695 -8.82 1 98 146 ASP A O 1
ATOM 1161 N N . GLY A 1 147 ? -20.656 7.211 -8.82 1 96.88 147 GLY A N 1
ATOM 1162 C CA . GLY A 1 147 ? -20.297 8.508 -8.258 1 96.88 147 GLY A CA 1
ATOM 1163 C C . GLY A 1 147 ? -20.031 9.562 -9.32 1 96.88 147 GLY A C 1
ATOM 1164 O O . GLY A 1 147 ? -20.266 9.328 -10.508 1 96.88 147 GLY A O 1
ATOM 1165 N N . HIS A 1 148 ? -19.609 10.805 -8.883 1 95.38 148 HIS A N 1
ATOM 1166 C CA . HIS A 1 148 ? -19.219 11.898 -9.766 1 95.38 148 HIS A CA 1
ATOM 1167 C C . HIS A 1 148 ? -17.984 11.516 -10.594 1 95.38 148 HIS A C 1
ATOM 1169 O O . HIS A 1 148 ? -17.922 11.844 -11.781 1 95.38 148 HIS A O 1
ATOM 1175 N N . TYR A 1 149 ? -17.094 10.852 -9.953 1 96.06 149 TYR A N 1
ATOM 1176 C CA . TYR A 1 149 ? -15.836 10.484 -10.594 1 96.06 149 TYR A CA 1
ATOM 1177 C C . TYR A 1 149 ? -15.531 9.008 -10.383 1 96.06 149 TYR A C 1
ATOM 1179 O O . TYR A 1 149 ? -15.133 8.305 -11.32 1 96.06 149 TYR A O 1
ATOM 1187 N N . TRP A 1 150 ? -15.742 8.578 -9.172 1 97.31 150 TRP A N 1
ATOM 1188 C CA . TRP A 1 150 ? -15.398 7.203 -8.82 1 97.31 150 TRP A CA 1
ATOM 1189 C C . TRP A 1 150 ? -16.625 6.297 -8.906 1 97.31 150 TRP A C 1
ATOM 1191 O O . TRP A 1 150 ? -17.719 6.695 -8.523 1 97.31 150 TRP A O 1
ATOM 1201 N N . ASP A 1 151 ? -16.328 5.066 -9.367 1 97.5 151 ASP A N 1
ATOM 1202 C CA . ASP A 1 151 ? -17.359 4.039 -9.438 1 97.5 151 ASP A CA 1
ATOM 1203 C C . ASP A 1 151 ? -16.938 2.775 -8.695 1 97.5 151 ASP A C 1
ATOM 1205 O O . ASP A 1 151 ? -15.742 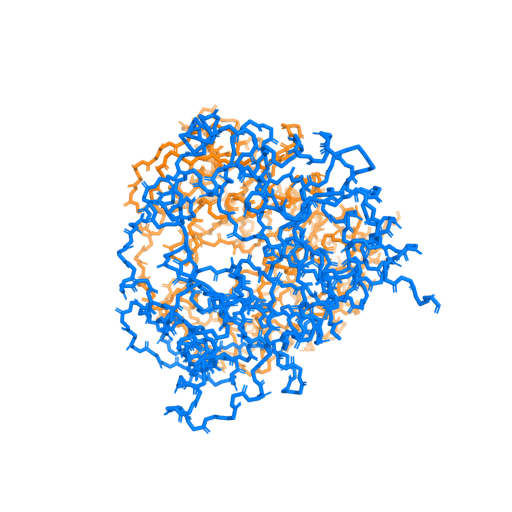2.529 -8.516 1 97.5 151 ASP A O 1
ATOM 1209 N N . VAL A 1 152 ? -17.828 2.086 -8.234 1 98.56 152 VAL A N 1
ATOM 1210 C CA . VAL A 1 152 ? -17.656 0.772 -7.625 1 98.56 152 VAL A CA 1
ATOM 1211 C C . VAL A 1 152 ? -18.703 -0.194 -8.164 1 98.56 152 VAL A C 1
ATOM 1213 O O . VAL A 1 152 ? -19.891 0.157 -8.266 1 98.56 152 VAL A O 1
ATOM 1216 N N . ASN A 1 153 ? -18.25 -1.349 -8.602 1 98.38 153 ASN A N 1
ATOM 1217 C CA . ASN A 1 153 ? -19.125 -2.361 -9.203 1 98.38 153 ASN A CA 1
ATOM 1218 C C . ASN A 1 153 ? -19.078 -3.664 -8.406 1 98.38 153 ASN A C 1
ATOM 1220 O O . ASN A 1 153 ? -18.141 -4.449 -8.531 1 98.38 153 ASN A O 1
ATOM 1224 N N . THR A 1 154 ? -20.078 -3.936 -7.645 1 98.25 154 THR A N 1
ATOM 1225 C CA . THR A 1 154 ? -20.25 -5.191 -6.926 1 98.25 154 THR A CA 1
ATOM 1226 C C . THR A 1 154 ? -18.984 -5.527 -6.125 1 98.25 154 THR A C 1
ATOM 1228 O O . THR A 1 154 ? -18.469 -6.645 -6.211 1 98.25 154 THR A O 1
ATOM 1231 N N . MET A 1 155 ? -18.547 -4.59 -5.395 1 98.75 155 MET A N 1
ATOM 1232 C CA . MET A 1 155 ? -17.328 -4.801 -4.609 1 98.75 155 MET A CA 1
ATOM 1233 C C . MET A 1 155 ? -17.672 -5.098 -3.152 1 98.75 155 MET A C 1
ATOM 1235 O O . MET A 1 155 ? -18.625 -4.535 -2.607 1 98.75 155 MET A O 1
ATOM 1239 N N . ARG A 1 156 ? -16.922 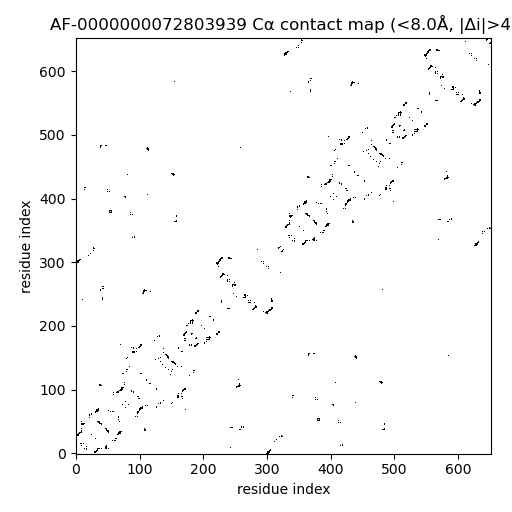-5.926 -2.613 1 98.69 156 ARG A N 1
ATOM 1240 C CA . ARG A 1 156 ? -16.984 -6.227 -1.186 1 98.69 156 ARG A CA 1
ATOM 1241 C C . ARG A 1 156 ? -15.578 -6.379 -0.605 1 98.69 156 ARG A C 1
ATOM 1243 O O . ARG A 1 156 ? -14.695 -6.945 -1.248 1 98.69 156 ARG A O 1
ATOM 1250 N N . LEU A 1 157 ? -15.398 -5.852 0.536 1 98.56 157 LEU A N 1
ATOM 1251 C CA . LEU A 1 157 ? -14.164 -6.121 1.261 1 98.56 157 LEU A CA 1
ATOM 1252 C C . LEU A 1 157 ? -14.281 -7.406 2.072 1 98.56 157 LEU A C 1
ATOM 1254 O O . LEU A 1 157 ? -15.297 -7.641 2.73 1 98.56 157 LEU A O 1
ATOM 1258 N N . TYR A 1 158 ? -13.273 -8.211 2.064 1 98.5 158 TYR A N 1
ATOM 1259 C CA . TYR A 1 158 ? -13.305 -9.508 2.725 1 98.5 158 TYR A CA 1
ATOM 1260 C C . TYR A 1 158 ? -12.469 -9.492 3.998 1 98.5 158 TYR A C 1
ATOM 1262 O O . TYR A 1 158 ? -12.445 -10.469 4.746 1 98.5 158 TYR A O 1
ATOM 1270 N N . THR A 1 159 ? -11.75 -8.477 4.285 1 97.81 159 THR A N 1
ATOM 1271 C CA . THR A 1 159 ? -10.969 -8.266 5.5 1 97.81 159 THR A CA 1
ATOM 1272 C C . THR A 1 159 ? -11.297 -6.914 6.125 1 97.81 159 THR A C 1
ATOM 1274 O O . THR A 1 159 ? -10.992 -5.871 5.547 1 97.81 159 THR A O 1
ATOM 1277 N N . LEU A 1 160 ? -11.891 -6.926 7.223 1 96.94 160 LEU A N 1
ATOM 1278 C CA . LEU A 1 160 ? -12.297 -5.723 7.941 1 96.94 160 LEU A CA 1
ATOM 1279 C C . LEU A 1 160 ? -12.094 -5.895 9.445 1 96.94 160 LEU A C 1
ATOM 1281 O O . LEU A 1 160 ? -12.125 -7.016 9.953 1 96.94 160 LEU A O 1
ATOM 1285 N N . PRO A 1 161 ? -11.812 -4.789 10.094 1 95.06 161 PRO A N 1
ATOM 1286 C CA . PRO A 1 161 ? -11.812 -4.891 11.555 1 95.06 161 PRO A CA 1
ATOM 1287 C C . PRO A 1 161 ? -13.18 -5.25 12.125 1 95.06 161 PRO A C 1
ATOM 1289 O O . PRO A 1 161 ? -14.188 -5.148 11.422 1 95.06 161 PRO A O 1
ATOM 1292 N N . ASP A 1 162 ? -13.109 -5.672 13.328 1 92.5 162 ASP A N 1
ATOM 1293 C CA . ASP A 1 162 ? -14.367 -5.848 14.039 1 92.5 162 ASP A CA 1
ATOM 1294 C C . ASP A 1 162 ? -15.141 -4.535 14.125 1 92.5 162 ASP A C 1
ATOM 1296 O O . ASP A 1 162 ? -14.555 -3.455 14.062 1 92.5 162 ASP A O 1
ATOM 1300 N N . GLU A 1 163 ? -16.391 -4.68 14.227 1 87.62 163 GLU A N 1
ATOM 1301 C CA . GLU A 1 163 ? -17.266 -3.518 14.203 1 87.62 163 GLU A CA 1
ATOM 1302 C C . GLU A 1 163 ? -16.891 -2.52 15.297 1 87.62 163 GLU A C 1
ATOM 1304 O O . GLU A 1 163 ? -17 -1.307 15.102 1 87.62 163 GLU A O 1
ATOM 1309 N N . ASP A 1 164 ? -16.453 -2.998 16.438 1 90.31 164 ASP A N 1
ATOM 1310 C CA . ASP A 1 164 ? -16.141 -2.123 17.562 1 90.31 164 ASP A CA 1
ATOM 1311 C C . ASP A 1 164 ? -14.773 -1.473 17.391 1 90.31 164 ASP A C 1
ATOM 1313 O O . ASP A 1 164 ? -14.383 -0.626 18.203 1 90.31 164 ASP A O 1
ATOM 1317 N N . ALA A 1 165 ? -14.086 -1.798 16.312 1 94.19 165 ALA A N 1
ATOM 1318 C CA . ALA A 1 165 ? -12.75 -1.257 16.078 1 94.19 165 ALA A CA 1
ATOM 1319 C C . ALA A 1 165 ? -12.656 -0.642 14.68 1 94.19 165 ALA A C 1
ATOM 1321 O O . ALA A 1 165 ? -11.609 -0.713 14.031 1 94.19 165 ALA A O 1
ATOM 1322 N N . ARG A 1 166 ? -13.742 -0.049 14.273 1 96.25 166 ARG A N 1
ATOM 1323 C CA . ARG A 1 166 ? -13.773 0.559 12.945 1 96.25 166 ARG A CA 1
ATOM 1324 C C . ARG A 1 166 ? -12.695 1.632 12.812 1 96.25 166 ARG A C 1
ATOM 1326 O O . ARG A 1 166 ? -12.453 2.395 13.75 1 96.25 166 ARG A O 1
ATOM 1333 N N . VAL A 1 167 ? -12.047 1.689 11.688 1 98.44 167 VAL A N 1
ATOM 1334 C CA . VAL A 1 167 ? -11.016 2.689 11.422 1 98.44 167 VAL A CA 1
ATOM 1335 C C . VAL A 1 167 ? -11.648 4.074 11.328 1 98.44 167 VAL A C 1
ATOM 1337 O O . VAL A 1 167 ? -12.586 4.281 10.547 1 98.44 167 VAL A O 1
ATOM 1340 N N . PRO A 1 168 ? -11.234 5.02 12.156 1 98.5 168 PRO A N 1
ATOM 1341 C CA . PRO A 1 168 ? -11.773 6.375 12.016 1 98.5 168 PRO A CA 1
ATOM 1342 C C . PRO A 1 168 ? -11.43 7.016 10.68 1 98.5 168 PRO A C 1
ATOM 1344 O O . PRO A 1 168 ? -10.273 6.961 10.242 1 98.5 168 PRO A O 1
ATOM 1347 N N . LEU A 1 169 ? -12.43 7.543 10.062 1 98.69 169 LEU A N 1
ATOM 1348 C CA . LEU A 1 169 ? -12.273 8.312 8.828 1 98.69 169 LEU A CA 1
ATOM 1349 C C . LEU A 1 169 ? -12.281 9.812 9.125 1 98.69 169 LEU A C 1
ATOM 1351 O O . LEU A 1 169 ? -13.258 10.344 9.656 1 98.69 169 LEU A O 1
ATOM 1355 N N . LEU A 1 170 ? -11.172 10.469 8.82 1 98.94 170 LEU A N 1
ATOM 1356 C CA . LEU A 1 170 ? -11.07 11.914 8.984 1 98.94 170 LEU A CA 1
ATOM 1357 C C . LEU A 1 170 ? -11 12.609 7.633 1 98.94 170 LEU A C 1
ATOM 1359 O O . LEU A 1 170 ? -10.695 11.977 6.617 1 98.94 170 LEU A O 1
ATOM 1363 N N . VAL A 1 171 ? -11.344 13.844 7.629 1 98.88 171 VAL A N 1
ATOM 1364 C CA . VAL A 1 171 ? -11.172 14.719 6.473 1 98.88 171 VAL A CA 1
ATOM 1365 C C . VAL A 1 171 ? -10.367 15.953 6.871 1 98.88 171 VAL A C 1
ATOM 1367 O O . VAL A 1 171 ? -10.648 16.578 7.898 1 98.88 171 VAL A O 1
ATOM 1370 N N . ALA A 1 172 ? -9.375 16.188 6.121 1 98.56 172 ALA A N 1
ATOM 1371 C CA . ALA A 1 172 ? -8.562 17.391 6.336 1 98.56 172 ALA A CA 1
ATOM 1372 C C . ALA A 1 172 ? -9.047 18.547 5.465 1 98.56 172 ALA A C 1
ATOM 1374 O O . ALA A 1 172 ? -9.406 18.344 4.305 1 98.56 172 ALA A O 1
ATOM 1375 N N . GLY A 1 173 ? -9.086 19.672 6.039 1 96.94 173 GLY A N 1
ATOM 1376 C CA . GLY A 1 173 ? -9.492 20.859 5.309 1 96.94 173 GLY A CA 1
ATOM 1377 C C . GLY A 1 173 ? -9.07 22.156 5.98 1 96.94 173 GLY A C 1
ATOM 1378 O O . GLY A 1 173 ? -8.938 22.219 7.203 1 96.94 173 GLY A O 1
ATOM 1379 N N . ASN A 1 174 ? -8.953 23.203 5.129 1 96.94 174 ASN A N 1
ATOM 1380 C CA . ASN A 1 174 ? -8.531 24.516 5.621 1 96.94 174 ASN A CA 1
ATOM 1381 C C . ASN A 1 174 ? -9.508 25.609 5.203 1 96.94 174 ASN A C 1
ATOM 1383 O O . ASN A 1 174 ? -9.227 26.797 5.383 1 96.94 174 ASN A O 1
ATOM 1387 N N . GLY A 1 175 ? -10.57 25.234 4.555 1 97.75 175 GLY A N 1
ATOM 1388 C CA . GLY A 1 175 ? -11.664 26.125 4.176 1 97.75 175 GLY A CA 1
ATOM 1389 C C . GLY A 1 175 ? -13.031 25.578 4.547 1 97.75 175 GLY A C 1
ATOM 1390 O O . GLY A 1 175 ? -13.156 24.406 4.91 1 97.75 175 GLY A O 1
ATOM 1391 N N . PRO A 1 176 ? -14.008 26.438 4.496 1 98.38 176 PRO A N 1
ATOM 1392 C CA . PRO A 1 176 ? -15.328 26.031 4.988 1 98.38 176 PRO A CA 1
ATOM 1393 C C . PRO A 1 176 ? -15.969 24.938 4.141 1 98.38 176 PRO A C 1
ATOM 1395 O O . PRO A 1 176 ? -16.688 24.078 4.668 1 98.38 176 PRO A O 1
ATOM 1398 N N . LYS A 1 177 ? -15.773 24.906 2.873 1 98.25 177 LYS A N 1
ATOM 1399 C CA . LYS A 1 177 ? -16.438 23.938 2.002 1 98.25 177 LYS A CA 1
ATOM 1400 C C . LYS A 1 177 ? -15.992 22.516 2.32 1 98.25 177 LYS A C 1
ATOM 1402 O O . LYS A 1 177 ? -16.828 21.609 2.484 1 98.25 177 LYS A O 1
ATOM 1407 N N . THR A 1 178 ? -14.688 22.281 2.398 1 98.31 178 THR A N 1
ATOM 1408 C CA . THR A 1 178 ? -14.18 20.953 2.752 1 98.31 178 THR A CA 1
ATOM 1409 C C . THR A 1 178 ? -14.555 20.594 4.188 1 98.31 178 THR A C 1
ATOM 1411 O O . THR A 1 178 ? -14.82 19.438 4.496 1 98.31 178 THR A O 1
ATOM 1414 N N . THR A 1 179 ? -14.555 21.625 5.012 1 98.81 179 THR A N 1
ATOM 1415 C CA . THR A 1 179 ? -14.914 21.406 6.41 1 98.81 179 THR A CA 1
ATOM 1416 C C . THR A 1 179 ? -16.359 20.922 6.523 1 98.81 179 THR A C 1
ATOM 1418 O O . THR A 1 179 ? -16.656 20.062 7.359 1 98.81 179 THR A O 1
ATOM 1421 N N . THR A 1 180 ? -17.203 21.438 5.707 1 98.81 180 THR A N 1
ATOM 1422 C CA . THR A 1 180 ? -18.578 20.984 5.691 1 98.81 180 THR A CA 1
ATOM 1423 C C . THR A 1 180 ? -18.656 19.516 5.297 1 98.81 180 THR A C 1
ATOM 1425 O O . THR A 1 180 ? -19.484 18.766 5.828 1 98.81 180 THR A O 1
ATOM 1428 N N . VAL A 1 181 ? -17.812 19.078 4.387 1 98.75 181 VAL A N 1
ATOM 1429 C CA . VAL A 1 181 ? -17.75 17.672 3.998 1 98.75 181 VAL A CA 1
ATOM 1430 C C . VAL A 1 181 ? -17.359 16.812 5.203 1 98.75 181 VAL A C 1
ATOM 1432 O O . VAL A 1 181 ? -17.938 15.758 5.441 1 98.75 181 VAL A O 1
ATOM 1435 N N . ALA A 1 182 ? -16.375 17.266 5.949 1 98.88 182 ALA A N 1
ATOM 1436 C CA . ALA A 1 182 ? -15.961 16.562 7.16 1 98.88 182 ALA A CA 1
ATOM 1437 C C . ALA A 1 182 ? -17.125 16.406 8.125 1 98.88 182 ALA A C 1
ATOM 1439 O O . ALA A 1 182 ? -17.359 15.305 8.648 1 98.88 182 ALA A O 1
ATOM 1440 N N . GLY A 1 183 ? -17.844 17.484 8.344 1 98.81 183 GLY A N 1
ATOM 1441 C CA . GLY A 1 183 ? -18.984 17.438 9.234 1 98.81 183 GLY A CA 1
ATOM 1442 C C . GLY A 1 183 ? -20.016 16.406 8.805 1 98.81 183 GLY A C 1
ATOM 1443 O O . GLY A 1 183 ? -20.578 15.695 9.648 1 98.81 183 GLY A O 1
ATOM 1444 N N . ARG A 1 184 ? -20.203 16.328 7.531 1 98.62 184 ARG A N 1
ATOM 1445 C CA . ARG A 1 184 ? -21.266 15.492 6.992 1 98.62 184 ARG A CA 1
ATOM 1446 C C . ARG A 1 184 ? -20.875 14.023 7.012 1 98.62 184 ARG A C 1
ATOM 1448 O O . ARG A 1 184 ? -21.719 13.156 7.25 1 98.62 184 ARG A O 1
ATOM 1455 N N . TYR A 1 185 ? -19.547 13.703 6.816 1 9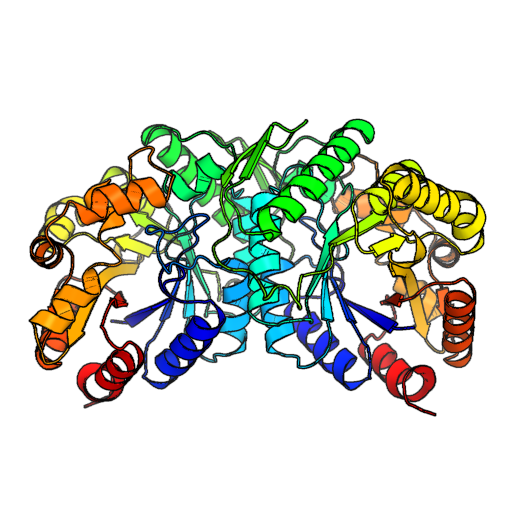8.56 185 TYR A N 1
ATOM 1456 C CA . TYR A 1 185 ? -19.234 12.328 6.449 1 98.56 185 TYR A CA 1
ATOM 1457 C C . TYR A 1 185 ? -18.219 11.719 7.418 1 98.56 185 TYR A C 1
ATOM 1459 O O . TYR A 1 185 ? -18.078 10.5 7.496 1 98.56 185 TYR A O 1
ATOM 1467 N N . ALA A 1 186 ? -17.453 12.508 8.164 1 98.75 186 ALA A N 1
ATOM 1468 C CA . ALA A 1 186 ? -16.219 11.992 8.758 1 98.75 186 ALA A CA 1
ATOM 1469 C C . ALA A 1 186 ? -16.359 11.836 10.273 1 98.75 186 ALA A C 1
ATOM 1471 O O . ALA A 1 186 ? -17.172 12.516 10.898 1 98.75 186 ALA A O 1
ATOM 1472 N N . ASP A 1 187 ? -15.523 10.977 10.828 1 98.56 187 ASP A N 1
ATOM 1473 C CA . ASP A 1 187 ? -15.438 10.797 12.273 1 98.56 187 ASP A CA 1
ATOM 1474 C C . ASP A 1 187 ? -14.547 11.859 12.906 1 98.56 187 ASP A C 1
ATOM 1476 O O . ASP A 1 187 ? -14.594 12.07 14.117 1 98.56 187 ASP A O 1
ATOM 1480 N N . GLY A 1 188 ? -13.742 12.461 12.125 1 98.88 188 GLY A N 1
ATOM 1481 C CA . GLY A 1 188 ? -12.82 13.477 12.602 1 98.88 188 GLY A CA 1
ATOM 1482 C C . GLY A 1 188 ? -12.484 14.516 11.555 1 98.88 188 GLY A C 1
ATOM 1483 O O . GLY A 1 188 ? -12.695 14.297 10.359 1 98.88 188 GLY A O 1
ATOM 1484 N N . PHE A 1 189 ? -12.023 15.648 12.016 1 98.88 189 PHE A N 1
ATOM 1485 C CA . PHE A 1 189 ? -11.633 16.781 11.195 1 98.88 189 PHE A CA 1
ATOM 1486 C C . PHE A 1 189 ? -10.211 17.234 11.531 1 98.88 189 PHE A C 1
ATOM 1488 O O . PHE A 1 189 ? -9.844 17.328 12.703 1 98.88 189 PHE A O 1
ATOM 1495 N N . LEU A 1 190 ? -9.352 17.375 10.492 1 98.88 190 LEU A N 1
ATOM 1496 C CA . LEU A 1 190 ? -7.977 17.844 10.633 1 98.88 190 LEU A CA 1
ATOM 1497 C C . LEU A 1 190 ? -7.789 19.203 9.953 1 98.88 190 LEU A C 1
ATOM 1499 O O . LEU A 1 190 ? -8.258 19.406 8.828 1 98.88 190 LEU A O 1
ATOM 1503 N N . THR A 1 191 ? -7.133 20.172 10.617 1 98.69 191 THR A N 1
ATOM 1504 C CA . THR A 1 191 ? -6.895 21.469 9.984 1 98.69 191 THR A CA 1
ATOM 1505 C C . THR A 1 191 ? -5.527 22.016 10.375 1 98.69 191 THR A C 1
ATOM 1507 O O . THR A 1 191 ? -4.969 21.625 11.398 1 98.69 191 THR A O 1
ATOM 1510 N N . LEU A 1 192 ? -5.027 22.875 9.578 1 97.12 192 LEU A N 1
ATOM 1511 C CA . LEU A 1 192 ? -3.775 23.594 9.82 1 97.12 192 LEU A CA 1
ATOM 1512 C C . LEU A 1 192 ? -4.039 25.016 10.273 1 97.12 192 LEU A C 1
ATOM 1514 O O . LEU A 1 192 ? -3.113 25.734 10.672 1 97.12 192 LEU A O 1
ATOM 1518 N N . ARG A 1 193 ? -5.262 25.422 10.289 1 97.5 193 ARG A N 1
ATOM 1519 C CA . ARG A 1 193 ? -5.582 26.828 10.492 1 97.5 193 ARG A CA 1
ATOM 1520 C C . ARG A 1 193 ? -5.445 27.219 11.961 1 97.5 193 ARG A C 1
ATOM 1522 O O . ARG A 1 193 ? -5.562 26.359 12.844 1 97.5 193 ARG A O 1
ATOM 1529 N N . ASP A 1 194 ? -5.195 28.484 12.148 1 97.19 194 ASP A N 1
ATOM 1530 C CA . ASP A 1 194 ? -5.047 28.984 13.516 1 97.19 194 ASP A CA 1
ATOM 1531 C C . ASP A 1 194 ? -6.387 28.984 14.25 1 97.19 194 ASP A C 1
ATOM 1533 O O . ASP A 1 194 ? -7.438 28.812 13.633 1 97.19 194 ASP A O 1
ATOM 1537 N N . VAL A 1 195 ? -6.297 29.219 15.562 1 98.25 195 VAL A N 1
ATOM 1538 C CA . VAL A 1 195 ? -7.438 29.078 16.453 1 98.25 195 VAL A CA 1
ATOM 1539 C C . VAL A 1 195 ? -8.516 30.094 16.094 1 98.25 195 VAL A C 1
ATOM 1541 O O . VAL A 1 195 ? -9.711 29.781 16.094 1 98.25 195 VAL A O 1
ATOM 1544 N N . ASP A 1 196 ? -8.148 31.312 15.789 1 98.25 196 ASP A N 1
ATOM 1545 C CA . ASP A 1 196 ? -9.117 32.344 15.469 1 98.25 196 ASP A CA 1
ATOM 1546 C C . ASP A 1 196 ? -9.914 31.984 14.219 1 98.25 196 ASP A C 1
ATOM 1548 O O . ASP A 1 196 ? -11.148 32.062 14.227 1 98.25 196 ASP A O 1
ATOM 1552 N N . PHE A 1 197 ? -9.25 31.625 13.156 1 98.44 197 PHE A N 1
ATOM 1553 C CA . PHE A 1 197 ? -9.906 31.219 11.922 1 98.44 197 PHE A CA 1
ATOM 1554 C C . PHE A 1 197 ? -10.742 29.969 12.141 1 98.44 197 PHE A C 1
ATOM 1556 O O . PHE A 1 197 ? -11.844 29.844 11.602 1 98.44 197 PHE A O 1
ATOM 1563 N N . TYR A 1 198 ? -10.203 29.062 12.93 1 98.56 198 TYR A N 1
ATOM 1564 C CA . TYR A 1 198 ? -10.914 27.828 13.258 1 98.56 198 TYR A CA 1
ATOM 1565 C C . TYR A 1 198 ? -12.266 28.141 13.883 1 98.56 198 TYR A C 1
ATOM 1567 O O . TYR A 1 198 ? -13.305 27.672 13.398 1 98.56 198 TYR A O 1
ATOM 1575 N N . HIS A 1 199 ? -12.344 29 14.906 1 98.56 199 HIS A N 1
ATOM 1576 C CA . HIS A 1 199 ? -13.586 29.281 15.617 1 98.56 199 HIS A CA 1
ATOM 1577 C C . HIS A 1 199 ? -14.539 30.109 14.758 1 98.56 199 HIS A C 1
ATOM 1579 O O . HIS A 1 199 ? -15.75 29.875 14.789 1 98.56 199 HIS A O 1
ATOM 1585 N N . ARG A 1 200 ? -13.938 30.953 13.969 1 98.56 200 ARG A N 1
ATOM 1586 C CA . ARG A 1 200 ? -14.766 31.891 13.234 1 98.56 200 ARG A CA 1
ATOM 1587 C C . ARG A 1 200 ? -15.352 31.266 11.977 1 98.56 200 ARG A C 1
ATOM 1589 O O . ARG A 1 200 ? -16.484 31.562 11.594 1 98.56 200 ARG A O 1
ATOM 1596 N N . VAL A 1 201 ? -14.609 30.344 11.375 1 98.81 201 VAL A N 1
ATOM 1597 C CA . VAL A 1 201 ? -14.984 29.922 10.023 1 98.81 201 VAL A CA 1
ATOM 1598 C C . VAL A 1 201 ? -15.188 28.422 9.984 1 98.81 201 VAL A C 1
ATOM 1600 O O . VAL A 1 201 ? -16.219 27.938 9.523 1 98.81 201 VAL A O 1
ATOM 1603 N N . LEU A 1 202 ? -14.266 27.672 10.484 1 98.81 202 LEU A N 1
ATOM 1604 C CA . LEU A 1 202 ? -14.258 26.234 10.25 1 98.81 202 LEU A CA 1
ATOM 1605 C C . LEU A 1 202 ? -15.234 25.531 11.18 1 98.81 202 LEU A C 1
ATOM 1607 O O . LEU A 1 202 ? -15.969 24.641 10.75 1 98.81 202 LEU A O 1
ATOM 1611 N N . GLU A 1 203 ? -15.195 25.891 12.469 1 98.56 203 GLU A N 1
ATOM 1612 C CA . GLU A 1 203 ? -16.062 25.25 13.438 1 98.56 203 GLU A CA 1
ATOM 1613 C C . GLU A 1 203 ? -17.531 25.391 13.047 1 98.56 203 GLU A C 1
ATOM 1615 O O . GLU A 1 203 ? -18.266 24.406 13 1 98.56 203 GLU A O 1
ATOM 1620 N N . PRO A 1 204 ? -17.984 26.609 12.656 1 98.69 204 PRO A N 1
ATOM 1621 C CA . PRO A 1 204 ? -19.375 26.734 12.195 1 98.69 204 PRO A CA 1
ATOM 1622 C C . PRO A 1 204 ? -19.656 25.891 10.953 1 98.69 204 PRO A C 1
ATOM 1624 O O . PRO A 1 204 ? -20.734 25.312 10.828 1 98.69 204 PRO A O 1
ATOM 1627 N N . ALA A 1 205 ? -18.719 25.828 10.023 1 98.88 205 ALA A N 1
ATOM 1628 C CA . ALA A 1 205 ? -18.891 25.031 8.812 1 98.88 205 ALA A CA 1
ATOM 1629 C C . ALA A 1 205 ? -19.016 23.547 9.141 1 98.88 205 ALA A C 1
ATOM 1631 O O . ALA A 1 205 ? -19.844 22.844 8.555 1 98.88 205 ALA A O 1
ATOM 1632 N N . LEU A 1 206 ? -18.172 23.062 10.078 1 98.88 206 LEU A N 1
ATOM 1633 C CA . LEU A 1 206 ? -18.203 21.672 10.523 1 98.88 206 LEU A CA 1
ATOM 1634 C C . LEU A 1 206 ? -19.562 21.328 11.125 1 98.88 206 LEU A C 1
ATOM 1636 O O . LEU A 1 206 ? -20.141 20.281 10.82 1 98.88 206 LEU A O 1
ATOM 1640 N N . GLU A 1 207 ? -20.016 22.234 11.961 1 98.62 207 GLU A N 1
ATOM 1641 C CA . GLU A 1 207 ? -21.312 22.047 12.625 1 98.62 207 GLU A CA 1
ATOM 1642 C C . GLU A 1 207 ? -22.453 22.031 11.617 1 98.62 207 GLU A C 1
ATOM 1644 O O . GLU A 1 207 ? -23.375 21.219 11.727 1 98.62 207 GLU A O 1
ATOM 1649 N N . THR A 1 208 ? -22.375 22.922 10.688 1 98.62 208 THR A N 1
ATOM 1650 C CA . THR A 1 208 ? -23.406 22.953 9.641 1 98.62 208 THR A CA 1
ATOM 1651 C C . THR A 1 208 ? -23.453 21.641 8.875 1 98.62 208 THR A C 1
ATOM 1653 O O . THR A 1 208 ? -24.531 21.094 8.641 1 98.62 208 THR A O 1
ATOM 1656 N N . GLY A 1 209 ? -22.297 21.156 8.469 1 98.62 209 GLY A N 1
ATOM 1657 C CA . GLY A 1 209 ? -22.234 19.875 7.781 1 98.62 209 GLY A CA 1
ATOM 1658 C C . GLY A 1 209 ? -22.828 18.734 8.586 1 98.62 209 GLY A C 1
ATOM 1659 O O . GLY A 1 209 ? -23.594 17.922 8.055 1 98.62 209 GLY A O 1
ATOM 1660 N N . ALA A 1 210 ? -22.422 18.672 9.852 1 98.69 210 ALA A N 1
ATOM 1661 C CA . ALA A 1 210 ? -22.922 17.625 10.734 1 98.69 210 ALA A CA 1
ATOM 1662 C C . ALA A 1 210 ? -24.438 17.703 10.891 1 98.69 210 ALA A C 1
ATOM 1664 O O . ALA A 1 210 ? -25.125 16.703 10.75 1 98.69 210 ALA A O 1
ATOM 1665 N N . GLU A 1 211 ? -24.922 18.859 11.133 1 98.25 211 GLU A N 1
ATOM 1666 C CA . GLU A 1 211 ? -26.344 19.078 11.336 1 98.25 211 GLU A CA 1
ATOM 1667 C C . GLU A 1 211 ? -27.141 18.703 10.094 1 98.25 211 GLU A C 1
ATOM 1669 O O . GLU A 1 211 ? -28.203 18.078 10.195 1 98.25 211 GLU A O 1
ATOM 1674 N N . ASP A 1 212 ? -26.688 19.141 8.992 1 98.12 212 ASP A N 1
ATOM 1675 C CA . ASP A 1 212 ? -27.344 18.812 7.727 1 98.12 212 ASP A CA 1
ATOM 1676 C C . ASP A 1 212 ? -27.484 17.297 7.555 1 98.12 212 ASP A C 1
ATOM 1678 O O . ASP A 1 212 ? -28.422 16.828 6.91 1 98.12 212 ASP A O 1
ATOM 1682 N N . ALA A 1 213 ? -26.578 16.578 8.102 1 98 213 ALA A N 1
ATOM 1683 C CA . ALA A 1 213 ? -26.594 15.117 7.961 1 98 213 ALA A CA 1
ATOM 1684 C C . ALA A 1 213 ? -27.266 14.461 9.164 1 98 213 ALA A C 1
ATOM 1686 O O . ALA A 1 213 ? -27.266 13.234 9.289 1 98 213 ALA A O 1
ATOM 1687 N N . GLY A 1 214 ? -27.766 15.195 10.102 1 98.38 214 GLY A N 1
ATOM 1688 C CA . GLY A 1 214 ? -28.422 14.68 11.281 1 98.38 214 GLY A CA 1
ATOM 1689 C C . GLY A 1 214 ? -27.453 14.094 12.297 1 98.38 214 GLY A C 1
ATOM 1690 O O . GLY A 1 214 ? -27.812 13.188 13.055 1 98.38 214 GLY A O 1
ATOM 1691 N N . ARG A 1 215 ? -26.266 14.57 12.258 1 98.12 215 ARG A N 1
ATOM 1692 C CA . ARG A 1 215 ? -25.234 14.07 13.172 1 98.12 215 ARG A CA 1
ATOM 1693 C C . ARG A 1 215 ? -24.984 15.07 14.297 1 98.12 215 ARG A C 1
ATOM 1695 O O . ARG A 1 215 ? -25.25 16.266 14.148 1 98.12 215 ARG A O 1
ATOM 1702 N N . ASP A 1 216 ? -24.469 14.555 15.422 1 98.19 216 ASP A N 1
ATOM 1703 C CA . ASP A 1 216 ? -24 15.391 16.516 1 98.19 216 ASP A CA 1
ATOM 1704 C C . ASP A 1 216 ? -22.562 15.867 16.281 1 98.19 216 ASP A C 1
ATOM 1706 O O . ASP A 1 216 ? -21.625 15.07 16.297 1 98.19 216 ASP A O 1
ATOM 1710 N N . PRO A 1 217 ? -22.391 17.125 16.078 1 97.69 217 PRO A N 1
ATOM 1711 C CA . PRO A 1 217 ? -21.047 17.625 15.789 1 97.69 217 PRO A CA 1
ATOM 1712 C C . PRO A 1 217 ? -20.047 17.297 16.891 1 97.69 217 PRO A C 1
ATOM 1714 O O . PRO A 1 217 ? -18.844 17.219 16.625 1 97.69 217 PRO A O 1
ATOM 1717 N N . ASP A 1 218 ? -20.516 17.047 18.109 1 97.06 218 ASP A N 1
ATOM 1718 C CA . ASP A 1 218 ? -19.625 16.797 19.234 1 97.06 218 ASP A CA 1
ATOM 1719 C C . ASP A 1 218 ? -18.984 15.422 19.141 1 97.06 218 ASP A C 1
ATOM 1721 O O . ASP A 1 218 ? -18.016 15.125 19.844 1 97.06 218 ASP A O 1
ATOM 1725 N N . THR A 1 219 ? -19.5 14.602 18.234 1 97.5 219 THR A N 1
ATOM 1726 C CA . THR A 1 219 ? -18.953 13.266 18.062 1 97.5 219 THR A CA 1
ATOM 1727 C C . THR A 1 219 ? -17.797 13.281 17.062 1 97.5 219 THR A C 1
ATOM 1729 O O . THR A 1 219 ? -17.109 12.273 16.875 1 97.5 219 THR A O 1
ATOM 1732 N N . ILE A 1 220 ? -17.562 14.383 16.406 1 98.69 220 ILE A N 1
ATOM 1733 C CA . ILE A 1 220 ? -16.484 14.523 15.414 1 98.69 220 ILE A CA 1
ATOM 1734 C C . ILE A 1 220 ? -15.219 15.023 16.109 1 98.69 220 ILE A C 1
ATOM 1736 O O . ILE A 1 220 ? -15.203 16.125 16.656 1 98.69 220 ILE A O 1
ATOM 1740 N N . SER A 1 221 ? -14.211 14.188 16.094 1 98.81 221 SER A N 1
ATOM 1741 C CA . SER A 1 221 ? -12.961 14.602 16.719 1 98.81 221 SER A CA 1
ATOM 1742 C C . SER A 1 221 ? -12.297 15.727 15.93 1 98.81 221 SER A C 1
ATOM 1744 O O . SER A 1 221 ? -12.445 15.812 14.711 1 98.81 221 SER A O 1
ATOM 1746 N N . ARG A 1 222 ? -11.656 16.578 16.641 1 98.75 222 ARG A N 1
ATOM 1747 C CA . ARG A 1 222 ? -10.984 17.734 16.047 1 98.75 222 ARG A CA 1
ATOM 1748 C C . ARG A 1 222 ? -9.477 17.656 16.266 1 98.75 222 ARG A C 1
ATOM 1750 O O . ARG A 1 222 ? -9.008 17.609 17.406 1 98.75 222 ARG A O 1
ATOM 1757 N N . THR A 1 223 ? -8.719 17.672 15.141 1 98.88 223 THR A N 1
ATOM 1758 C CA . THR A 1 223 ? -7.262 17.594 15.18 1 98.88 223 THR A CA 1
ATOM 1759 C C . THR A 1 223 ? -6.629 18.828 14.555 1 98.88 223 THR A C 1
ATOM 1761 O O . THR A 1 223 ? -7.039 19.266 13.477 1 98.88 223 THR A O 1
ATOM 1764 N N . ARG A 1 224 ? -5.645 19.406 15.25 1 98.81 224 ARG A N 1
ATOM 1765 C CA . ARG A 1 224 ? -4.828 20.5 14.734 1 98.81 224 ARG A CA 1
ATOM 1766 C C . ARG A 1 224 ? -3.424 20.031 14.383 1 98.81 224 ARG A C 1
ATOM 1768 O O . ARG A 1 224 ? -2.746 19.422 15.211 1 98.81 224 ARG A O 1
ATOM 1775 N N . GLN A 1 225 ? -3.057 20.219 13.172 1 98.69 225 GLN A N 1
ATOM 1776 C CA . GLN A 1 225 ? -1.641 20.062 12.859 1 98.69 225 GLN A CA 1
ATOM 1777 C C . GLN A 1 225 ? -0.85 21.312 13.203 1 98.69 225 GLN A C 1
ATOM 1779 O O . GLN A 1 225 ? -1.212 22.422 12.789 1 98.69 225 GLN A O 1
ATOM 1784 N N . LEU A 1 226 ? 0.121 21.172 13.969 1 98.62 226 LEU A N 1
ATOM 1785 C CA . LEU A 1 226 ? 0.995 22.266 14.359 1 98.62 226 LEU A CA 1
ATOM 1786 C C . LEU A 1 226 ? 2.4 22.078 13.797 1 98.62 226 LEU A C 1
ATOM 1788 O O . LEU A 1 226 ? 3.088 21.109 14.156 1 98.62 226 LEU A O 1
ATOM 1792 N N . LEU A 1 227 ? 2.814 22.938 12.891 1 98.56 227 LEU A N 1
ATOM 1793 C CA . LEU A 1 227 ? 4.211 22.969 12.469 1 98.56 227 LEU A CA 1
ATOM 1794 C C . LEU A 1 227 ? 5.086 23.609 13.547 1 98.56 227 LEU A C 1
ATOM 1796 O O . LEU A 1 227 ? 4.812 24.719 14.008 1 98.56 227 LEU A O 1
ATOM 1800 N N . ILE A 1 228 ? 6.113 22.844 13.906 1 98.81 228 ILE A N 1
ATOM 1801 C CA . ILE A 1 228 ? 6.895 23.328 15.039 1 98.81 228 ILE A CA 1
ATOM 1802 C C . ILE A 1 228 ? 8.383 23.141 14.758 1 98.81 228 ILE A C 1
ATOM 1804 O O . ILE A 1 228 ? 8.766 22.219 14.023 1 98.81 228 ILE A O 1
ATOM 1808 N N . SER A 1 229 ? 9.203 23.969 15.188 1 98.81 229 SER A N 1
ATOM 1809 C CA . SER A 1 229 ? 10.656 23.812 15.273 1 98.81 229 SER A CA 1
ATOM 1810 C C . SER A 1 229 ? 11.172 24.234 16.641 1 98.81 229 SER A C 1
ATOM 1812 O O . SER A 1 229 ? 10.852 25.312 17.125 1 98.81 229 SER A O 1
ATOM 1814 N N . TYR A 1 230 ? 11.938 23.328 17.219 1 98.69 230 TYR A N 1
ATOM 1815 C CA . TYR A 1 230 ? 12.445 23.578 18.562 1 98.69 230 TYR A CA 1
ATOM 1816 C C . TYR A 1 230 ? 13.961 23.5 18.594 1 98.69 230 TYR A C 1
ATOM 1818 O O . TYR A 1 230 ? 14.555 22.531 18.125 1 98.69 230 TYR A O 1
ATOM 1826 N N . ASP A 1 231 ? 14.602 24.453 19.172 1 98.62 231 ASP A N 1
ATOM 1827 C CA . ASP A 1 231 ? 16 24.516 19.594 1 98.62 231 ASP A CA 1
ATOM 1828 C C . ASP A 1 231 ? 16.219 25.656 20.594 1 98.62 231 ASP A C 1
ATOM 1830 O O . ASP A 1 231 ? 15.617 26.719 20.469 1 98.62 231 ASP A O 1
ATOM 1834 N N . PRO A 1 232 ? 17.109 25.422 21.594 1 98 232 PRO A N 1
ATOM 1835 C CA . PRO A 1 232 ? 17.391 26.531 22.516 1 98 232 PRO A CA 1
ATOM 1836 C C . PRO A 1 232 ? 17.891 27.766 21.781 1 98 232 PRO A C 1
ATOM 1838 O O . PRO A 1 232 ? 17.75 28.891 22.297 1 98 232 PRO A O 1
ATOM 1841 N N . ASP A 1 233 ? 18.484 27.625 20.719 1 98.44 233 ASP A N 1
ATOM 1842 C CA . ASP A 1 233 ? 18.922 28.719 19.859 1 98.44 233 ASP A CA 1
ATOM 1843 C C . ASP A 1 233 ? 17.859 29.047 18.812 1 98.44 233 ASP A C 1
ATOM 1845 O O . ASP A 1 233 ? 17.641 28.25 17.875 1 98.44 233 ASP A O 1
ATOM 1849 N N . TYR A 1 234 ? 17.266 30.25 18.891 1 98.31 234 TYR A N 1
ATOM 1850 C CA . TYR A 1 234 ? 16.172 30.641 18.031 1 98.31 234 TYR A CA 1
ATOM 1851 C C . TYR A 1 234 ? 16.562 30.562 16.562 1 98.31 234 TYR A C 1
ATOM 1853 O O . TYR A 1 234 ? 15.797 30.078 15.727 1 98.31 234 TYR A O 1
ATOM 1861 N N . ASP A 1 235 ? 17.734 31.047 16.234 1 98.31 235 ASP A N 1
ATOM 1862 C CA . ASP A 1 235 ? 18.156 31.109 14.836 1 98.31 235 ASP A CA 1
ATOM 1863 C C . ASP A 1 235 ? 18.328 29.719 14.25 1 98.31 235 ASP A C 1
ATOM 1865 O O . ASP A 1 235 ? 18 29.484 13.078 1 98.31 235 ASP A O 1
ATOM 1869 N N . ARG A 1 236 ? 18.781 28.812 15.086 1 98.38 236 ARG A N 1
ATOM 1870 C CA . ARG A 1 236 ? 18.922 27.438 14.625 1 98.38 236 ARG A CA 1
ATOM 1871 C C . ARG A 1 236 ? 17.562 26.797 14.359 1 98.38 236 ARG A C 1
ATOM 1873 O O . ARG A 1 236 ? 17.375 26.109 13.359 1 98.38 236 ARG A O 1
ATOM 1880 N N . ALA A 1 237 ? 16.641 27.031 15.266 1 98.56 237 ALA A N 1
ATOM 1881 C CA . ALA A 1 237 ? 15.289 26.516 15.102 1 98.56 237 ALA A CA 1
ATOM 1882 C C . ALA A 1 237 ? 14.648 27.078 13.828 1 98.56 237 ALA A C 1
ATOM 1884 O O . ALA A 1 237 ? 14.047 26.328 13.055 1 98.56 237 ALA A O 1
ATOM 1885 N N . LEU A 1 238 ? 14.812 28.344 13.625 1 98.62 238 LEU A N 1
ATOM 1886 C CA . LEU A 1 238 ? 14.211 29 12.461 1 98.62 238 LEU A CA 1
ATOM 1887 C C . LEU A 1 238 ? 14.836 28.484 11.172 1 98.62 238 LEU A C 1
ATOM 1889 O O . LEU A 1 238 ? 14.117 28.156 10.219 1 98.62 238 LEU A O 1
ATOM 1893 N N . GLU A 1 239 ? 16.141 28.391 11.117 1 98.06 239 GLU A N 1
ATOM 1894 C CA . GLU A 1 239 ? 16.844 27.969 9.922 1 98.06 239 GLU A CA 1
ATOM 1895 C C . GLU A 1 239 ? 16.438 26.562 9.5 1 98.06 239 GLU A C 1
ATOM 1897 O O . GLU A 1 239 ? 16.375 26.25 8.305 1 98.06 239 GLU A O 1
ATOM 1902 N N . SER A 1 240 ? 16.141 25.766 10.461 1 98 240 SER A N 1
ATOM 1903 C CA . SER A 1 240 ? 15.836 24.359 10.195 1 98 240 SER A CA 1
ATOM 1904 C C . SER A 1 240 ? 14.477 24.219 9.516 1 98 240 SER A C 1
ATOM 1906 O O . SER A 1 240 ? 14.172 23.172 8.945 1 98 240 SER A O 1
ATOM 1908 N N . THR A 1 241 ? 13.617 25.234 9.531 1 98.19 241 THR A N 1
ATOM 1909 C CA . THR A 1 241 ? 12.312 25.188 8.891 1 98.19 241 THR A CA 1
ATOM 1910 C C . THR A 1 241 ? 12.445 25.359 7.379 1 98.19 241 THR A C 1
ATOM 1912 O O . THR A 1 241 ? 11.484 25.125 6.637 1 98.19 241 THR A O 1
ATOM 1915 N N . GLY A 1 242 ? 13.656 25.656 6.914 1 96.94 242 GLY A N 1
ATOM 1916 C CA . GLY A 1 242 ? 13.898 26.016 5.523 1 96.94 242 GLY A CA 1
ATOM 1917 C C . GLY A 1 242 ? 13.477 24.922 4.555 1 96.94 242 GLY A C 1
ATOM 1918 O O . GLY A 1 242 ? 13.047 25.203 3.434 1 96.94 242 GLY A O 1
ATOM 1919 N N . PHE A 1 243 ? 13.547 23.688 4.984 1 95.19 243 PHE A N 1
ATOM 1920 C CA . PHE A 1 243 ? 13.195 22.531 4.16 1 95.19 243 PHE A CA 1
ATOM 1921 C C . PHE A 1 243 ? 11.727 22.578 3.77 1 95.19 243 PHE A C 1
ATOM 1923 O O . PHE A 1 243 ? 11.344 22.062 2.723 1 95.19 243 PHE A O 1
ATOM 1930 N N . TRP A 1 244 ? 10.906 23.219 4.551 1 97.06 244 TRP A N 1
ATOM 1931 C CA . TRP A 1 244 ? 9.453 23.172 4.383 1 97.06 244 TRP A CA 1
ATOM 1932 C C . TRP A 1 244 ? 8.938 24.469 3.766 1 97.06 244 TRP A C 1
ATOM 1934 O O . TRP A 1 244 ? 7.75 24.797 3.883 1 97.06 244 TRP A O 1
ATOM 1944 N N . ARG A 1 245 ? 9.773 25.234 3.047 1 97.06 245 ARG A N 1
ATOM 1945 C CA . ARG A 1 245 ? 9.359 26.484 2.406 1 97.06 245 ARG A CA 1
ATOM 1946 C C . ARG A 1 245 ? 8.5 26.203 1.178 1 97.06 245 ARG A C 1
ATOM 1948 O O . ARG A 1 245 ? 7.824 27.109 0.674 1 97.06 245 ARG A O 1
ATOM 1955 N N . GLY A 1 246 ? 8.477 24.969 0.722 1 95.31 246 GLY A N 1
ATOM 1956 C CA . GLY A 1 246 ? 7.758 24.609 -0.488 1 95.31 246 GLY A CA 1
ATOM 1957 C C . GLY A 1 246 ? 6.285 24.953 -0.436 1 95.31 246 GLY A C 1
ATOM 1958 O O . GLY A 1 246 ? 5.805 25.766 -1.233 1 95.31 246 GLY A O 1
ATOM 1959 N N . PRO A 1 247 ? 5.602 24.438 0.565 1 94.06 247 PRO A N 1
ATOM 1960 C CA . PRO A 1 247 ? 4.148 24.625 0.62 1 94.06 247 PRO A CA 1
ATOM 1961 C C . PRO A 1 247 ? 3.758 26.109 0.701 1 94.06 247 PRO A C 1
ATOM 1963 O O . PRO A 1 247 ? 2.926 26.578 -0.082 1 94.06 247 PRO A O 1
ATOM 1966 N N . PRO A 1 248 ? 4.352 26.891 1.54 1 94.56 248 PRO A N 1
ATOM 1967 C CA . PRO A 1 248 ? 3.924 28.281 1.56 1 94.56 248 PRO A CA 1
ATOM 1968 C C . PRO A 1 248 ? 4.332 29.047 0.299 1 94.56 248 PRO A C 1
ATOM 1970 O O . PRO A 1 248 ? 3.697 30.047 -0.061 1 94.56 248 PRO A O 1
ATOM 1973 N N . ALA A 1 249 ? 5.336 28.609 -0.377 1 94.5 249 ALA A N 1
ATOM 1974 C CA . ALA A 1 249 ? 5.801 29.312 -1.575 1 94.5 249 ALA A CA 1
ATOM 1975 C C . ALA A 1 249 ? 4.824 29.109 -2.732 1 94.5 249 ALA A C 1
ATOM 1977 O O . ALA A 1 249 ? 4.586 30.047 -3.512 1 94.5 249 ALA A O 1
ATOM 1978 N N . ILE A 1 250 ? 4.27 27.953 -2.914 1 91.62 250 ILE A N 1
ATOM 1979 C CA . ILE A 1 250 ? 3.477 27.719 -4.113 1 91.62 250 ILE A CA 1
ATOM 1980 C C . ILE A 1 250 ? 2.006 27.547 -3.738 1 91.62 250 ILE A C 1
ATOM 1982 O O . ILE A 1 250 ? 1.123 27.672 -4.59 1 91.62 250 ILE A O 1
ATOM 1986 N N . GLY A 1 251 ? 1.782 27.25 -2.545 1 85.69 251 GLY A N 1
ATOM 1987 C CA . GLY A 1 251 ? 0.415 26.953 -2.145 1 85.69 251 GLY A CA 1
ATOM 1988 C C . GLY A 1 251 ? -0.014 25.531 -2.484 1 85.69 251 GLY A C 1
ATOM 1989 O O . GLY A 1 251 ? 0.515 24.922 -3.418 1 85.69 251 GLY A O 1
ATOM 1990 N N . PHE A 1 252 ? -1.072 25.125 -1.949 1 78.75 252 PHE A N 1
ATOM 1991 C CA . PHE A 1 252 ? -1.515 23.734 -2.064 1 78.75 252 PHE A CA 1
ATOM 1992 C C . PHE A 1 252 ? -2.307 23.531 -3.35 1 78.75 252 PHE A C 1
ATOM 1994 O O . PHE A 1 252 ? -2.377 22.406 -3.867 1 78.75 252 PHE A O 1
ATOM 2001 N N . ASP A 1 253 ? -2.828 24.609 -3.947 1 81.75 253 ASP A N 1
ATOM 2002 C CA . ASP A 1 253 ? -3.807 24.453 -5.02 1 81.75 253 ASP A CA 1
ATOM 2003 C C . ASP A 1 253 ? -3.166 24.688 -6.387 1 81.75 253 ASP A C 1
ATOM 2005 O O . ASP A 1 253 ? -3.793 24.438 -7.418 1 81.75 253 ASP A O 1
ATOM 2009 N N . GLN A 1 254 ? -1.95 25.016 -6.363 1 83.75 254 GLN A N 1
ATOM 2010 C CA . GLN A 1 254 ? -1.312 25.359 -7.633 1 83.75 254 GLN A CA 1
ATOM 2011 C C . GLN A 1 254 ? -0.898 24.094 -8.383 1 83.75 254 GLN A C 1
ATOM 2013 O O . GLN A 1 254 ? -0.605 23.062 -7.77 1 83.75 254 GLN A O 1
ATOM 2018 N N . GLU A 1 255 ? -1.014 24.219 -9.617 1 92.06 255 GLU A N 1
ATOM 2019 C CA . GLU A 1 255 ? -0.568 23.094 -10.438 1 92.06 255 GLU A CA 1
ATOM 2020 C C . GLU A 1 255 ? 0.945 23.125 -10.633 1 92.06 255 GLU A C 1
ATOM 2022 O O . GLU A 1 255 ? 1.428 23.25 -11.758 1 92.06 255 GLU A O 1
ATOM 2027 N N . ILE A 1 256 ? 1.674 23.094 -9.648 1 95.19 256 ILE A N 1
ATOM 2028 C CA . ILE A 1 256 ? 3.123 22.938 -9.594 1 95.19 256 ILE A CA 1
ATOM 2029 C C . ILE A 1 256 ? 3.475 21.578 -8.977 1 95.19 256 ILE A C 1
ATOM 2031 O O . ILE A 1 256 ? 3.068 21.281 -7.855 1 95.19 256 ILE A O 1
ATOM 2035 N N . TYR A 1 257 ? 4.152 20.812 -9.75 1 96.38 257 TYR A N 1
ATOM 2036 C CA . TYR A 1 257 ? 4.27 19.406 -9.344 1 96.38 257 TYR A CA 1
ATOM 2037 C C . TYR A 1 257 ? 5.727 18.953 -9.352 1 96.38 257 TYR A C 1
ATOM 2039 O O . TYR A 1 257 ? 6.055 17.875 -8.867 1 96.38 257 TYR A O 1
ATOM 2047 N N . ASP A 1 258 ? 6.648 19.75 -10.008 1 97.94 258 ASP A N 1
ATOM 2048 C CA . ASP A 1 258 ? 8.078 19.453 -10.055 1 97.94 258 ASP A CA 1
ATOM 2049 C C . ASP A 1 258 ? 8.781 19.953 -8.797 1 97.94 258 ASP A C 1
ATOM 2051 O O . ASP A 1 258 ? 8.828 21.156 -8.547 1 97.94 258 ASP A O 1
ATOM 2055 N N . PRO A 1 259 ? 9.359 18.984 -7.992 1 98.25 259 PRO A N 1
ATOM 2056 C CA . PRO A 1 259 ? 9.992 19.422 -6.742 1 98.25 259 PRO A CA 1
ATOM 2057 C C . PRO A 1 259 ? 11.109 20.438 -6.965 1 98.25 259 PRO A C 1
ATOM 2059 O O . PRO A 1 259 ? 11.375 21.266 -6.094 1 98.25 259 PRO A O 1
ATOM 2062 N N . ARG A 1 260 ? 11.812 20.438 -8.164 1 98.5 260 ARG A N 1
ATOM 2063 C CA . ARG A 1 260 ? 12.852 21.422 -8.469 1 98.5 260 ARG A CA 1
ATOM 2064 C C . ARG A 1 260 ? 12.273 22.828 -8.578 1 98.5 260 ARG A C 1
ATOM 2066 O O . ARG A 1 260 ? 12.883 23.797 -8.109 1 98.5 260 ARG A O 1
ATOM 2073 N N . GLU A 1 261 ? 11.055 22.891 -9.148 1 98.25 261 GLU A N 1
ATOM 2074 C CA . GLU A 1 261 ? 10.352 24.172 -9.258 1 98.25 261 GLU A CA 1
ATOM 2075 C C . GLU A 1 261 ? 9.852 24.641 -7.898 1 98.25 261 GLU A C 1
ATOM 2077 O O . GLU A 1 261 ? 9.922 25.828 -7.586 1 98.25 261 GLU A O 1
ATOM 2082 N N . ILE A 1 262 ? 9.352 23.719 -7.102 1 98 262 ILE A N 1
ATOM 2083 C CA . ILE A 1 262 ? 8.859 24.062 -5.77 1 98 262 ILE A CA 1
ATOM 2084 C C . ILE A 1 262 ? 10 24.594 -4.914 1 98 262 ILE A C 1
ATOM 2086 O O . ILE A 1 262 ? 9.859 25.609 -4.242 1 98 262 ILE A O 1
ATOM 2090 N N . GLU A 1 263 ? 11.102 23.906 -5.008 1 98.06 263 GLU A N 1
ATOM 2091 C CA . GLU A 1 263 ? 12.273 24.328 -4.25 1 98.06 263 GLU A CA 1
ATOM 2092 C C . GLU A 1 263 ? 12.758 25.703 -4.695 1 98.06 263 GLU A C 1
ATOM 2094 O O . GLU A 1 263 ? 13.125 26.547 -3.869 1 98.06 263 GLU A O 1
ATOM 2099 N N . ALA A 1 264 ? 12.789 25.906 -6.004 1 98.19 264 ALA A N 1
ATOM 2100 C CA . ALA A 1 264 ? 13.203 27.219 -6.52 1 98.19 264 ALA A CA 1
ATOM 2101 C C . ALA A 1 264 ? 12.32 28.328 -5.965 1 98.19 264 ALA A C 1
ATOM 2103 O O . ALA A 1 264 ? 12.812 29.375 -5.551 1 98.19 264 ALA A O 1
ATOM 2104 N N . ALA A 1 265 ? 11.039 28.109 -5.969 1 97.69 265 ALA A N 1
ATOM 2105 C CA . ALA A 1 265 ? 10.109 29.078 -5.402 1 97.69 265 ALA A CA 1
ATOM 2106 C C . ALA A 1 265 ? 10.344 29.25 -3.906 1 97.69 265 ALA A C 1
ATOM 2108 O O . ALA A 1 265 ? 10.32 30.375 -3.398 1 97.69 265 ALA A O 1
ATOM 2109 N N . GLY A 1 266 ? 10.539 28.125 -3.191 1 97.44 266 GLY A N 1
ATOM 2110 C CA . GLY A 1 266 ? 10.797 28.172 -1.761 1 97.44 266 GLY A CA 1
ATOM 2111 C C . GLY A 1 266 ? 12.055 28.938 -1.404 1 97.44 266 GLY A C 1
ATOM 2112 O O . GLY A 1 266 ? 12.078 29.656 -0.406 1 97.44 266 GLY A O 1
ATOM 2113 N N . ARG A 1 267 ? 13.078 28.828 -2.205 1 97.31 267 ARG A N 1
ATOM 2114 C CA . ARG A 1 267 ? 14.359 29.484 -1.934 1 97.31 267 ARG A CA 1
ATOM 2115 C C . ARG A 1 267 ? 14.25 31 -2.094 1 97.31 267 ARG A C 1
ATOM 2117 O O . ARG A 1 267 ? 15.078 31.734 -1.568 1 97.31 267 ARG A O 1
ATOM 2124 N N . GLU A 1 268 ? 13.266 31.406 -2.781 1 97.31 268 GLU A N 1
ATOM 2125 C CA . GLU A 1 268 ? 13.047 32.844 -2.939 1 97.31 268 GLU A CA 1
ATOM 2126 C C . GLU A 1 268 ? 12.398 33.438 -1.694 1 97.31 268 GLU A C 1
ATOM 2128 O O . GLU A 1 268 ? 12.398 34.656 -1.52 1 97.31 268 GLU A O 1
ATOM 2133 N N . MET A 1 269 ? 11.844 32.656 -0.868 1 96.12 269 MET A N 1
ATOM 2134 C CA . MET A 1 269 ? 11.203 33.125 0.359 1 96.12 269 MET A CA 1
ATOM 2135 C C . MET A 1 269 ? 12.234 33.344 1.461 1 96.12 269 MET A C 1
ATOM 2137 O O . MET A 1 269 ? 13.008 32.406 1.787 1 96.12 269 MET A O 1
ATOM 2141 N N . PRO A 1 270 ? 12.258 34.531 2.041 1 97.12 270 PRO A N 1
ATOM 2142 C CA . PRO A 1 270 ? 13.148 34.719 3.189 1 97.12 270 PRO A CA 1
ATOM 2143 C C . PRO A 1 270 ? 12.828 33.781 4.348 1 97.12 270 PRO A C 1
ATOM 2145 O O . PRO A 1 270 ? 11.656 33.5 4.633 1 97.12 270 PRO A O 1
ATOM 2148 N N . ILE A 1 271 ? 13.867 33.312 4.961 1 97.56 271 ILE A N 1
ATOM 2149 C CA . ILE A 1 271 ? 13.719 32.312 6.027 1 97.56 271 ILE A CA 1
ATOM 2150 C C . ILE A 1 271 ? 12.859 32.906 7.148 1 97.56 271 ILE A C 1
ATOM 2152 O O . ILE A 1 271 ? 12.102 32.188 7.801 1 97.56 271 ILE A O 1
ATOM 2156 N N . GLU A 1 272 ? 12.898 34.219 7.379 1 97.62 272 GLU A N 1
ATOM 2157 C CA . GLU A 1 272 ? 12.172 34.875 8.453 1 97.62 272 GLU A CA 1
ATOM 2158 C C . GLU A 1 272 ? 10.664 34.719 8.289 1 97.62 272 GLU A C 1
ATOM 2160 O O . GLU A 1 272 ? 9.93 34.719 9.281 1 97.62 272 GLU A O 1
ATOM 2165 N N . GLU A 1 273 ? 10.25 34.531 7.062 1 97.31 273 GLU A N 1
ATOM 2166 C CA . GLU A 1 273 ? 8.82 34.375 6.789 1 97.31 273 GLU A CA 1
ATOM 2167 C C . GLU A 1 273 ? 8.305 33.031 7.285 1 97.31 273 GLU A C 1
ATOM 2169 O O . GLU A 1 273 ? 7.094 32.844 7.461 1 97.31 273 GLU A O 1
ATOM 2174 N N . MET A 1 274 ? 9.18 32.125 7.539 1 97.75 274 MET A N 1
ATOM 2175 C CA . MET A 1 274 ? 8.773 30.797 8.023 1 97.75 274 MET A CA 1
ATOM 2176 C C . MET A 1 274 ? 8.281 30.875 9.469 1 97.75 274 MET A C 1
ATOM 2178 O O . MET A 1 274 ? 7.57 29.984 9.93 1 97.75 274 MET A O 1
ATOM 2182 N N . ALA A 1 275 ? 8.586 31.969 10.156 1 97.38 275 ALA A N 1
ATOM 2183 C CA . ALA A 1 275 ? 8.094 32.156 11.516 1 97.38 275 ALA A CA 1
ATOM 2184 C C . ALA A 1 275 ? 6.586 32.406 11.523 1 97.38 275 ALA A C 1
ATOM 2186 O O . ALA A 1 275 ? 5.934 32.25 12.562 1 97.38 275 ALA A O 1
ATOM 2187 N N . ASP A 1 276 ? 6.035 32.781 10.367 1 95.75 276 ASP A N 1
ATOM 2188 C CA . ASP A 1 276 ? 4.59 32.938 10.234 1 95.75 276 ASP A CA 1
ATOM 2189 C C . ASP A 1 276 ? 3.906 31.562 10.055 1 95.75 276 ASP A C 1
ATOM 2191 O O . ASP A 1 276 ? 2.707 31.438 10.305 1 95.75 276 ASP A O 1
ATOM 2195 N N . GLU A 1 277 ? 4.637 30.547 9.617 1 95.56 277 GLU A N 1
ATOM 2196 C CA . GLU A 1 277 ? 4.094 29.234 9.305 1 95.56 277 GLU A CA 1
ATOM 2197 C C . GLU A 1 277 ? 4.352 28.25 10.445 1 95.56 277 GLU A C 1
ATOM 2199 O O . GLU A 1 277 ? 3.572 27.312 10.656 1 95.56 277 GLU A O 1
ATOM 2204 N N . PHE A 1 278 ? 5.512 28.422 11.125 1 98.06 278 PHE A N 1
ATOM 2205 C CA . PHE A 1 278 ? 5.957 27.5 12.156 1 98.06 278 PHE A CA 1
ATOM 2206 C C . PHE A 1 278 ? 5.875 28.141 13.539 1 98.06 278 PHE A C 1
ATOM 2208 O O . PHE A 1 278 ? 6.168 29.328 13.695 1 98.06 278 PHE A O 1
ATOM 2215 N N . PHE A 1 279 ? 5.461 27.344 14.484 1 98.5 279 PHE A N 1
ATOM 2216 C CA . PHE A 1 279 ? 5.684 27.703 15.883 1 98.5 279 PHE A CA 1
ATOM 2217 C C . PHE A 1 279 ? 7.141 27.469 16.281 1 98.5 279 PHE A C 1
ATOM 2219 O O . PHE A 1 279 ? 7.57 26.328 16.438 1 98.5 279 PHE A O 1
ATOM 2226 N N . ILE A 1 280 ? 7.938 28.547 16.375 1 98.62 280 ILE A N 1
ATOM 2227 C CA . ILE A 1 280 ? 9.344 28.453 16.75 1 98.62 280 ILE A CA 1
ATOM 2228 C C . ILE A 1 280 ? 9.477 28.516 18.266 1 98.62 280 ILE A C 1
ATOM 2230 O O . ILE A 1 280 ? 9.133 29.531 18.891 1 98.62 280 ILE A O 1
ATOM 2234 N N . ALA A 1 281 ? 9.945 27.438 18.844 1 98.5 281 ALA A N 1
ATOM 2235 C CA . ALA A 1 281 ? 10.078 27.375 20.297 1 98.5 281 ALA A CA 1
ATOM 2236 C C . ALA A 1 281 ? 11.539 27.266 20.719 1 98.5 281 ALA A C 1
ATOM 2238 O O . ALA A 1 281 ? 12.32 26.562 20.062 1 98.5 281 ALA A O 1
ATOM 2239 N N . THR A 1 282 ? 11.961 27.953 21.781 1 98.38 282 THR A N 1
ATOM 2240 C CA . THR A 1 282 ? 13.32 27.875 22.297 1 98.38 282 THR A CA 1
ATOM 2241 C C . THR A 1 282 ? 13.32 27.297 23.703 1 98.38 282 THR A C 1
ATOM 2243 O O . THR A 1 282 ? 14.375 26.938 24.234 1 98.38 282 THR A O 1
ATOM 2246 N N . ASP A 1 283 ? 12.117 27.172 24.266 1 97.88 283 ASP A N 1
ATOM 2247 C CA . ASP A 1 283 ? 11.906 26.625 25.609 1 97.88 283 ASP A CA 1
ATOM 2248 C C . ASP A 1 283 ? 10.734 25.641 25.625 1 97.88 283 ASP A C 1
ATOM 2250 O O . ASP A 1 283 ? 9.664 25.938 25.094 1 97.88 283 ASP A O 1
ATOM 2254 N N . PRO A 1 284 ? 10.922 24.484 26.266 1 97.88 284 PRO A N 1
ATOM 2255 C CA . PRO A 1 284 ? 9.836 23.516 26.312 1 97.88 284 PRO A CA 1
ATOM 2256 C C . PRO A 1 284 ? 8.57 24.078 26.969 1 97.88 284 PRO A C 1
ATOM 2258 O O . PRO A 1 284 ? 7.461 23.641 26.641 1 97.88 284 PRO A O 1
ATOM 2261 N N . ALA A 1 285 ? 8.727 25.031 27.859 1 97.94 285 ALA A N 1
ATOM 2262 C CA . ALA A 1 285 ? 7.566 25.641 28.516 1 97.94 285 ALA A CA 1
ATOM 2263 C C . ALA A 1 285 ? 6.656 26.312 27.484 1 97.94 285 ALA A C 1
ATOM 2265 O O . ALA A 1 285 ? 5.434 26.328 27.641 1 97.94 285 ALA A O 1
ATOM 2266 N N . GLU A 1 286 ? 7.246 26.859 26.422 1 98.31 286 GLU A N 1
ATOM 2267 C CA . GLU A 1 286 ? 6.469 27.469 25.344 1 98.31 286 GLU A CA 1
ATOM 2268 C C . GLU A 1 286 ? 5.617 26.422 24.625 1 98.31 286 GLU A C 1
ATOM 2270 O O . GLU A 1 286 ? 4.488 26.703 24.219 1 98.31 286 GLU A O 1
ATOM 2275 N N . ILE A 1 287 ? 6.164 25.281 24.438 1 98.56 287 ILE A N 1
ATOM 2276 C CA . ILE A 1 287 ? 5.449 24.188 23.781 1 98.56 287 ILE A CA 1
ATOM 2277 C C . ILE A 1 287 ? 4.25 23.766 24.625 1 98.56 287 ILE A C 1
ATOM 2279 O O . ILE A 1 287 ? 3.137 23.625 24.109 1 98.56 287 ILE A O 1
ATOM 2283 N N . ARG A 1 288 ? 4.43 23.625 25.938 1 98 288 ARG A N 1
ATOM 2284 C CA . ARG A 1 288 ? 3.342 23.281 26.844 1 98 288 ARG A CA 1
ATOM 2285 C C . ARG A 1 288 ? 2.223 24.312 26.781 1 98 288 ARG A C 1
ATOM 2287 O O . ARG A 1 288 ? 1.043 23.953 26.75 1 98 288 ARG A O 1
ATOM 2294 N N . GLU A 1 289 ? 2.684 25.547 26.797 1 98.19 289 GLU A N 1
ATOM 2295 C CA . GLU A 1 289 ? 1.701 26.625 26.75 1 98.19 289 GLU A CA 1
ATOM 2296 C C . GLU A 1 289 ? 0.893 26.578 25.453 1 98.19 289 GLU A C 1
ATOM 2298 O O . GLU A 1 289 ? -0.324 26.781 25.469 1 98.19 289 GLU A O 1
ATOM 2303 N N . GLN A 1 290 ? 1.591 26.406 24.344 1 98.44 290 GLN A N 1
ATOM 2304 C CA . GLN A 1 290 ? 0.915 26.344 23.062 1 98.44 290 GLN A CA 1
ATOM 2305 C C . GLN A 1 290 ? -0.053 25.172 23 1 98.44 290 GLN A C 1
ATOM 2307 O O . GLN A 1 290 ? -1.167 25.297 22.484 1 98.44 290 GLN A O 1
ATOM 2312 N N . LEU A 1 291 ? 0.308 23.984 23.469 1 98.56 291 LEU A N 1
ATOM 2313 C CA . LEU A 1 291 ? -0.559 22.812 23.516 1 98.56 291 LEU A CA 1
ATOM 2314 C C . LEU A 1 291 ? -1.781 23.078 24.391 1 98.56 291 LEU A C 1
ATOM 2316 O O . LEU A 1 291 ? -2.896 22.688 24.031 1 98.56 291 LEU A O 1
ATOM 2320 N N . ALA A 1 292 ? -1.538 23.719 25.547 1 98.25 292 ALA A N 1
ATOM 2321 C CA . ALA A 1 292 ? -2.648 24.062 26.422 1 98.25 292 ALA A CA 1
ATOM 2322 C C . ALA A 1 292 ? -3.639 24.984 25.719 1 98.25 292 ALA A C 1
ATOM 2324 O O . ALA A 1 292 ? -4.852 24.844 25.875 1 98.25 292 ALA A O 1
ATOM 2325 N N . ARG A 1 293 ? -3.088 25.953 25.016 1 98.25 293 ARG A N 1
ATOM 2326 C CA . ARG A 1 293 ? -3.936 26.875 24.266 1 98.25 293 ARG A CA 1
ATOM 2327 C C . ARG A 1 293 ? -4.801 26.125 23.25 1 98.25 293 ARG A C 1
ATOM 2329 O O . ARG A 1 293 ? -5.988 26.422 23.109 1 98.25 293 ARG A O 1
ATOM 2336 N N . LEU A 1 294 ? -4.242 25.188 22.547 1 98.75 294 LEU A N 1
ATOM 2337 C CA . LEU A 1 294 ? -4.961 24.438 21.547 1 98.75 294 LEU A CA 1
ATOM 2338 C C . LEU A 1 294 ? -5.984 23.5 22.188 1 98.75 294 LEU A C 1
ATOM 2340 O O . LEU A 1 294 ? -7.078 23.312 21.656 1 98.75 294 LEU A O 1
ATOM 2344 N N . GLU A 1 295 ? -5.633 22.938 23.312 1 98.56 295 GLU A N 1
ATOM 2345 C CA . GLU A 1 295 ? -6.594 22.141 24.062 1 98.56 295 GLU A CA 1
ATOM 2346 C C . GLU A 1 295 ? -7.801 22.984 24.484 1 98.56 295 GLU A C 1
ATOM 2348 O O . GLU A 1 295 ? -8.945 22.547 24.328 1 98.56 295 GLU A O 1
ATOM 2353 N N . ASN A 1 296 ? -7.504 24.172 24.984 1 98.19 296 ASN A N 1
ATOM 2354 C CA . ASN A 1 296 ? -8.562 25.078 25.422 1 98.19 296 ASN A CA 1
ATOM 2355 C C . ASN A 1 296 ? -9.43 25.531 24.266 1 98.19 296 ASN A C 1
ATOM 2357 O O . ASN A 1 296 ? -10.602 25.875 24.453 1 98.19 296 ASN A O 1
ATOM 2361 N N . ALA A 1 297 ? -8.812 25.531 23.094 1 98.38 297 ALA A N 1
ATOM 2362 C CA . ALA A 1 297 ? -9.547 25.938 21.906 1 98.38 297 ALA A CA 1
ATOM 2363 C C . ALA A 1 297 ? -10.492 24.844 21.438 1 98.38 297 ALA A C 1
ATOM 2365 O O . ALA A 1 297 ? -11.297 25.047 20.531 1 98.38 297 ALA A O 1
ATOM 2366 N N . GLY A 1 298 ? -10.383 23.641 22 1 98 298 GLY A N 1
ATOM 2367 C CA . GLY A 1 298 ? -11.359 22.594 21.719 1 98 298 GLY A CA 1
ATOM 2368 C C . GLY A 1 298 ? -10.812 21.469 20.859 1 98 298 GLY A C 1
ATOM 2369 O O . GLY A 1 298 ? -11.555 20.578 20.438 1 98 298 GLY A O 1
ATOM 2370 N N . PHE A 1 299 ? -9.531 21.438 20.609 1 98.75 299 PHE A N 1
ATOM 2371 C CA . PHE A 1 299 ? -8.945 20.359 19.828 1 98.75 299 PHE A CA 1
ATOM 2372 C C . PHE A 1 299 ? -8.766 19.109 20.672 1 98.75 299 PHE A C 1
ATOM 2374 O O . PHE A 1 299 ? -8.375 19.203 21.844 1 98.75 299 PHE A O 1
ATOM 2381 N N . ASP A 1 300 ? -9.141 17.969 20.078 1 98.75 300 ASP A N 1
ATOM 2382 C CA . ASP A 1 300 ? -9 16.672 20.75 1 98.75 300 ASP A CA 1
ATOM 2383 C C . ASP A 1 300 ? -7.602 16.109 20.562 1 98.75 300 ASP A C 1
ATOM 2385 O O . ASP A 1 300 ? -7.172 15.227 21.312 1 98.75 300 ASP A O 1
ATOM 2389 N N . GLU A 1 301 ? -6.93 16.547 19.547 1 98.75 301 GLU A N 1
ATOM 2390 C CA . GLU A 1 301 ? -5.586 16.078 19.219 1 98.75 301 GLU A CA 1
ATOM 2391 C C . GLU A 1 301 ? -4.785 17.172 18.5 1 98.75 301 GLU A C 1
ATOM 2393 O O . GLU A 1 301 ? -5.344 17.969 17.75 1 98.75 301 GLU A O 1
ATOM 2398 N N . VAL A 1 302 ? -3.475 17.219 18.812 1 98.88 302 VAL A N 1
ATOM 2399 C CA . VAL A 1 302 ? -2.521 18.031 18.078 1 98.88 302 VAL A CA 1
ATOM 2400 C C . VAL A 1 302 ? -1.424 17.156 17.484 1 98.88 302 VAL A C 1
ATOM 2402 O O . VAL A 1 302 ? -0.752 16.422 18.219 1 98.88 302 VAL A O 1
ATOM 2405 N N . GLU A 1 303 ? -1.321 17.125 16.203 1 98.44 303 GLU A N 1
ATOM 2406 C CA . GLU A 1 303 ? -0.184 16.438 15.602 1 98.44 303 GLU A CA 1
ATOM 2407 C C . GLU A 1 303 ? 0.954 17.406 15.305 1 98.44 303 GLU A C 1
ATOM 2409 O O . GLU A 1 303 ? 0.737 18.453 14.695 1 98.44 303 GLU A O 1
ATOM 2414 N N . LEU A 1 304 ? 2.113 17.062 15.727 1 98.75 304 LEU A N 1
ATOM 2415 C CA . LEU A 1 304 ? 3.283 17.938 15.633 1 98.75 304 LEU A CA 1
ATOM 2416 C C . LEU A 1 304 ? 4.16 17.547 14.453 1 98.75 304 LEU A C 1
ATOM 2418 O O . LEU A 1 304 ? 4.82 16.5 14.477 1 98.75 304 LEU A O 1
ATOM 2422 N N . LEU A 1 305 ? 4.105 18.328 13.43 1 98.5 305 LEU A N 1
ATOM 2423 C CA . LEU A 1 305 ? 5.121 18.219 12.391 1 98.5 305 LEU A CA 1
ATOM 2424 C C . LEU A 1 305 ? 6.355 19.031 12.75 1 98.5 305 LEU A C 1
ATOM 2426 O O . LEU A 1 305 ? 6.363 20.266 12.594 1 98.5 305 LEU A O 1
ATOM 2430 N N . SER A 1 306 ? 7.352 18.344 13.203 1 98.5 306 SER A N 1
ATOM 2431 C CA . SER A 1 306 ? 8.562 19.016 13.672 1 98.5 306 SER A CA 1
ATOM 2432 C C . SER A 1 306 ? 9.617 19.078 12.57 1 98.5 306 SER A C 1
ATOM 2434 O O . SER A 1 306 ? 9.938 18.062 11.953 1 98.5 306 SER A O 1
ATOM 2436 N N . SER A 1 307 ? 10.055 20.219 12.336 1 97.94 307 SER A N 1
ATOM 2437 C CA . SER A 1 307 ? 11.242 20.422 11.508 1 97.94 307 SER A CA 1
ATOM 2438 C C . SER A 1 307 ? 12.422 20.906 12.336 1 97.94 307 SER A C 1
ATOM 2440 O O . SER A 1 307 ? 13.148 21.812 11.93 1 97.94 307 SER A O 1
ATOM 2442 N N . SER A 1 308 ? 12.57 20.438 13.516 1 98.12 308 SER A N 1
ATOM 2443 C CA . SER A 1 308 ? 13.656 20.812 14.422 1 98.12 308 SER A CA 1
ATOM 2444 C C . SER A 1 308 ? 15.008 20.375 13.875 1 98.12 308 SER A C 1
ATOM 2446 O O . SER A 1 308 ? 15.102 19.375 13.156 1 98.12 308 SER A O 1
ATOM 2448 N N . PRO A 1 309 ? 16.094 21.094 14.203 1 97.5 309 PRO A N 1
ATOM 2449 C CA . PRO A 1 309 ? 17.422 20.734 13.703 1 97.5 309 PRO A CA 1
ATOM 2450 C C . PRO A 1 309 ? 17.828 19.328 14.109 1 97.5 309 PRO A C 1
ATOM 2452 O O . PRO A 1 309 ? 18.609 18.672 13.406 1 97.5 309 PRO A O 1
ATOM 2455 N N . ASP A 1 310 ? 17.344 18.922 15.227 1 96.81 310 ASP A N 1
ATOM 2456 C CA . ASP A 1 310 ? 17.625 17.594 15.773 1 96.81 310 ASP A CA 1
ATOM 2457 C C . ASP A 1 310 ? 16.328 16.922 16.234 1 96.81 310 ASP A C 1
ATOM 2459 O O . ASP A 1 310 ? 15.875 17.156 17.359 1 96.81 310 ASP A O 1
ATOM 2463 N N . GLN A 1 311 ? 15.836 15.969 15.422 1 97.12 311 GLN A N 1
ATOM 2464 C CA . GLN A 1 311 ? 14.547 15.352 15.703 1 97.12 311 GLN A CA 1
ATOM 2465 C C . GLN A 1 311 ? 14.617 14.477 16.953 1 97.12 311 GLN A C 1
ATOM 2467 O O . GLN A 1 311 ? 13.648 14.383 17.703 1 97.12 311 GLN A O 1
ATOM 2472 N N . GLU A 1 312 ? 15.727 13.766 17.094 1 96.5 312 GLU A N 1
ATOM 2473 C CA . GLU A 1 312 ? 15.891 12.938 18.281 1 96.5 312 GLU A CA 1
ATOM 2474 C C . GLU A 1 312 ? 15.844 13.789 19.562 1 96.5 312 GLU A C 1
ATOM 2476 O O . GLU A 1 312 ? 15.203 13.414 20.531 1 96.5 312 GLU A O 1
ATOM 2481 N N . LYS A 1 313 ? 16.578 14.922 19.484 1 96.5 313 LYS A N 1
ATOM 2482 C CA . LYS A 1 313 ? 16.562 15.836 20.625 1 96.5 313 LYS A CA 1
ATOM 2483 C C . LYS A 1 313 ? 15.156 16.391 20.859 1 96.5 313 LYS A C 1
ATOM 2485 O O . LYS A 1 313 ? 14.734 16.562 22 1 96.5 313 LYS A O 1
ATOM 2490 N N . PHE A 1 314 ? 14.492 16.703 19.812 1 98.31 314 PHE A N 1
ATOM 2491 C CA . PHE A 1 314 ? 13.117 17.156 19.922 1 98.31 314 PHE A CA 1
ATOM 2492 C C . PHE A 1 314 ? 12.258 16.141 20.656 1 98.31 314 PHE A C 1
ATOM 2494 O O . PHE A 1 314 ? 11.562 16.484 21.609 1 98.31 314 PHE A O 1
ATOM 2501 N N . ILE A 1 315 ? 12.266 14.828 20.25 1 98.19 315 ILE A N 1
ATOM 2502 C CA . ILE A 1 315 ? 11.477 13.766 20.859 1 98.19 315 ILE A CA 1
ATOM 2503 C C . ILE A 1 315 ? 11.867 13.602 22.328 1 98.19 315 ILE A C 1
ATOM 2505 O O . ILE A 1 315 ? 11 13.445 23.188 1 98.19 315 ILE A O 1
ATOM 2509 N N . GLU A 1 316 ? 13.164 13.688 22.609 1 97.06 316 GLU A N 1
ATOM 2510 C CA . GLU A 1 316 ? 13.648 13.594 23.984 1 97.06 316 GLU A CA 1
ATOM 2511 C C . GLU A 1 316 ? 13.102 14.734 24.828 1 97.06 316 GLU A C 1
ATOM 2513 O O . GLU A 1 316 ? 12.711 14.523 25.984 1 97.06 316 GLU A O 1
ATOM 2518 N N . THR A 1 317 ? 13.188 15.922 24.266 1 97.69 317 THR A N 1
ATOM 2519 C CA . THR A 1 317 ? 12.672 17.094 24.969 1 97.69 317 THR A CA 1
ATOM 2520 C C . THR A 1 317 ? 11.18 16.938 25.25 1 97.69 317 THR A C 1
ATOM 2522 O O . THR A 1 317 ? 10.711 17.234 26.344 1 97.69 317 THR A O 1
ATOM 2525 N N . MET A 1 318 ? 10.445 16.5 24.25 1 98.19 318 MET A N 1
ATOM 2526 C CA . MET A 1 318 ? 9.023 16.25 24.453 1 98.19 318 MET A CA 1
ATOM 2527 C C . MET A 1 318 ? 8.805 15.242 25.594 1 98.19 318 MET A C 1
ATOM 2529 O O . MET A 1 318 ? 7.934 15.438 26.438 1 98.19 318 MET A O 1
ATOM 2533 N N . GLU A 1 319 ? 9.539 14.188 25.562 1 97.25 319 GLU A N 1
ATOM 2534 C CA . GLU A 1 319 ? 9.438 13.133 26.578 1 97.25 319 GLU A CA 1
ATOM 2535 C C . GLU A 1 319 ? 9.656 13.68 27.984 1 97.25 319 GLU A C 1
ATOM 2537 O O . GLU A 1 319 ? 8.828 13.477 28.859 1 97.25 319 GLU A O 1
ATOM 2542 N N . SER A 1 320 ? 10.711 14.43 28.203 1 96.75 320 SER A N 1
ATOM 2543 C CA . SER A 1 320 ? 11.172 14.805 29.531 1 96.75 320 SER A CA 1
ATOM 2544 C C . SER A 1 320 ? 10.461 16.047 30.047 1 96.75 320 SER A C 1
ATOM 2546 O O . SER A 1 320 ? 10.25 16.203 31.25 1 96.75 320 SER A O 1
ATOM 2548 N N . GLU A 1 321 ? 10.023 16.906 29.078 1 96.5 321 GLU A N 1
ATOM 2549 C CA . GLU A 1 321 ? 9.633 18.234 29.531 1 96.5 321 GLU A CA 1
ATOM 2550 C C . GLU A 1 321 ? 8.18 18.531 29.172 1 96.5 321 GLU A C 1
ATOM 2552 O O . GLU A 1 321 ? 7.59 19.469 29.703 1 96.5 321 GLU A O 1
ATOM 2557 N N . VAL A 1 322 ? 7.625 17.766 28.297 1 97.25 322 VAL A N 1
ATOM 2558 C CA . VAL A 1 322 ? 6.32 18.188 27.797 1 97.25 322 VAL A CA 1
ATOM 2559 C C . VAL A 1 322 ? 5.293 17.078 28.031 1 97.25 322 VAL A C 1
ATOM 2561 O O . VAL A 1 322 ? 4.25 17.312 28.656 1 97.25 322 VAL A O 1
ATOM 2564 N N . LEU A 1 323 ? 5.621 15.836 27.578 1 95.38 323 LEU A N 1
ATOM 2565 C CA . LEU A 1 323 ? 4.668 14.734 27.641 1 95.38 323 LEU A CA 1
ATOM 2566 C C . LEU A 1 323 ? 4.758 14.008 28.969 1 95.38 323 LEU A C 1
ATOM 2568 O O . LEU A 1 323 ? 3.793 13.375 29.406 1 95.38 323 LEU A O 1
ATOM 2572 N N . GLY A 1 324 ? 6.09 13.781 29.422 1 74.19 324 GLY A N 1
ATOM 2573 C CA . GLY A 1 324 ? 6.266 13.078 30.688 1 74.19 324 GLY A CA 1
ATOM 2574 C C . GLY A 1 324 ? 5.488 13.695 31.828 1 74.19 324 GLY A C 1
ATOM 2575 O O . GLY A 1 324 ? 5.129 14.867 31.781 1 74.19 324 GLY A O 1
ATOM 2576 N N . ARG A 1 325 ? 4.523 12.867 32.469 1 52.03 325 ARG A N 1
ATOM 2577 C CA . ARG A 1 325 ? 3.77 13.133 33.688 1 52.03 325 ARG A CA 1
ATOM 2578 C C . ARG A 1 325 ? 4.625 13.875 34.719 1 52.03 325 ARG A C 1
ATOM 2580 O O . ARG A 1 325 ? 5.758 13.477 34.969 1 52.03 325 ARG A O 1
ATOM 2587 N N . PHE A 1 326 ? 4.699 15.164 34.5 1 36.91 326 PHE A N 1
ATOM 2588 C CA . PHE A 1 326 ? 5.109 15.891 35.688 1 36.91 326 PHE A CA 1
ATOM 2589 C C . PHE A 1 326 ? 4.57 15.227 36.938 1 36.91 326 PHE A C 1
ATOM 2591 O O . PHE A 1 326 ? 3.516 14.586 36.906 1 36.91 326 PHE A O 1
ATOM 2598 N N . MET B 1 1 ? 18.484 -24.438 -5.141 1 97 1 MET B N 1
ATOM 2599 C CA . MET B 1 1 ? 17.141 -23.969 -5.48 1 97 1 MET B CA 1
ATOM 2600 C C . MET B 1 1 ? 16.438 -23.422 -4.25 1 97 1 MET B C 1
ATOM 2602 O O . MET B 1 1 ? 16.406 -24.062 -3.201 1 97 1 MET B O 1
ATOM 2606 N N . ASP B 1 2 ? 15.938 -22.188 -4.344 1 98.19 2 ASP B N 1
ATOM 2607 C CA . ASP B 1 2 ? 15.195 -21.578 -3.248 1 98.19 2 ASP B CA 1
ATOM 2608 C C . ASP B 1 2 ? 13.789 -22.172 -3.141 1 98.19 2 ASP B C 1
ATOM 2610 O O . ASP B 1 2 ? 13.211 -22.594 -4.141 1 98.19 2 ASP B O 1
ATOM 2614 N N . ILE B 1 3 ? 13.266 -22.219 -1.957 1 98.75 3 ILE B N 1
ATOM 2615 C CA . ILE B 1 3 ? 11.906 -22.672 -1.701 1 98.75 3 ILE B CA 1
ATOM 2616 C C . ILE B 1 3 ? 11.102 -21.547 -1.048 1 98.75 3 ILE B C 1
ATOM 2618 O O . ILE B 1 3 ? 11.492 -21.031 -0.003 1 98.75 3 ILE B O 1
ATOM 2622 N N . GLY B 1 4 ? 10.016 -21.219 -1.702 1 98.75 4 GLY B N 1
ATOM 2623 C CA . GLY B 1 4 ? 9.188 -20.125 -1.213 1 98.75 4 GLY B CA 1
ATOM 2624 C C . GLY B 1 4 ? 7.867 -20.594 -0.633 1 98.75 4 GLY B C 1
ATOM 2625 O O . GLY B 1 4 ? 7.309 -21.609 -1.077 1 98.75 4 GLY B O 1
ATOM 2626 N N . TYR B 1 5 ? 7.391 -19.906 0.337 1 98.75 5 TYR B N 1
ATOM 2627 C CA . TYR B 1 5 ? 6.07 -20.078 0.928 1 98.75 5 TYR B CA 1
ATOM 2628 C C . TYR B 1 5 ? 5.09 -19.047 0.39 1 98.75 5 TYR B C 1
ATOM 2630 O O . TYR B 1 5 ? 5.348 -17.844 0.455 1 98.75 5 TYR B O 1
ATOM 2638 N N . PHE B 1 6 ? 3.996 -19.469 -0.076 1 98.75 6 PHE B N 1
ATOM 2639 C CA . PHE B 1 6 ? 2.992 -18.531 -0.574 1 98.75 6 PHE B CA 1
ATOM 2640 C C . PHE B 1 6 ? 1.996 -18.172 0.521 1 98.75 6 PHE B C 1
ATOM 2642 O O . PHE B 1 6 ? 1.295 -19.047 1.042 1 98.75 6 PHE B O 1
ATOM 2649 N N . ALA B 1 7 ? 1.963 -16.906 0.854 1 98.62 7 ALA B N 1
ATOM 2650 C CA . ALA B 1 7 ? 0.977 -16.375 1.787 1 98.62 7 ALA B CA 1
ATOM 2651 C C . ALA B 1 7 ? -0.307 -15.977 1.062 1 98.62 7 ALA B C 1
ATOM 2653 O O . ALA B 1 7 ? -0.436 -14.852 0.579 1 98.62 7 ALA B O 1
ATOM 2654 N N . ALA B 1 8 ? -1.293 -16.797 1.104 1 98 8 ALA B N 1
ATOM 2655 C CA . ALA B 1 8 ? -2.51 -16.641 0.312 1 98 8 ALA B CA 1
ATOM 2656 C C . ALA B 1 8 ? -3.541 -15.797 1.058 1 98 8 ALA B C 1
ATOM 2658 O O . ALA B 1 8 ? -4.316 -16.328 1.859 1 98 8 ALA B O 1
ATOM 2659 N N . HIS B 1 9 ? -3.703 -14.578 0.668 1 98.25 9 HIS B N 1
ATOM 2660 C CA . HIS B 1 9 ? -4.629 -13.664 1.321 1 98.25 9 HIS B CA 1
ATOM 2661 C C . HIS B 1 9 ? -6.074 -14.109 1.13 1 98.25 9 HIS B C 1
ATOM 2663 O O . HIS B 1 9 ? -6.953 -13.734 1.91 1 98.25 9 HIS B O 1
ATOM 2669 N N . GLU B 1 10 ? -6.336 -14.914 0.083 1 97.38 10 GLU B N 1
ATOM 2670 C CA . GLU B 1 10 ? -7.695 -15.375 -0.176 1 97.38 10 GLU B CA 1
ATOM 2671 C C . GLU B 1 10 ? -8.148 -16.375 0.891 1 97.38 10 GLU B C 1
ATOM 2673 O O . GLU B 1 10 ? -9.336 -16.438 1.211 1 97.38 10 GLU B O 1
ATOM 2678 N N . GLN B 1 11 ? -7.18 -17.062 1.403 1 96.56 11 GLN B N 1
ATOM 2679 C CA . GLN B 1 11 ? -7.504 -18.203 2.25 1 96.56 11 GLN B CA 1
ATOM 2680 C C . GLN B 1 11 ? -7.441 -17.828 3.729 1 96.56 11 GLN B C 1
ATOM 2682 O O . GLN B 1 11 ? -8.172 -18.391 4.547 1 96.56 11 GLN B O 1
ATOM 2687 N N . TYR B 1 12 ? -6.535 -16.938 4.082 1 97.56 12 TYR B N 1
ATOM 2688 C CA . TYR B 1 12 ? -6.305 -16.641 5.488 1 97.56 12 TYR B CA 1
ATOM 2689 C C . TYR B 1 12 ? -6.344 -15.141 5.742 1 97.56 12 TYR B C 1
ATOM 2691 O O . TYR B 1 12 ? -6 -14.344 4.863 1 97.56 12 TYR B O 1
ATOM 2699 N N . GLY B 1 13 ? -6.762 -14.766 6.957 1 98.19 13 GLY B N 1
ATOM 2700 C CA . GLY B 1 13 ? -6.652 -13.383 7.375 1 98.19 13 GLY B CA 1
ATOM 2701 C C . GLY B 1 13 ? -5.219 -12.898 7.473 1 98.19 13 GLY B C 1
ATOM 2702 O O . GLY B 1 13 ? -4.301 -13.695 7.672 1 98.19 13 GLY B O 1
ATOM 2703 N N . PRO B 1 14 ? -5.055 -11.625 7.324 1 98.75 14 PRO B N 1
ATOM 2704 C CA . PRO B 1 14 ? -3.693 -11.094 7.25 1 98.75 14 PRO B CA 1
ATOM 2705 C C . PRO B 1 14 ? -2.896 -11.328 8.531 1 98.75 14 PRO B C 1
ATOM 2707 O O . PRO B 1 14 ? -1.68 -11.523 8.477 1 98.75 14 PRO B O 1
ATOM 2710 N N . SER B 1 15 ? -3.5 -11.297 9.711 1 98.62 15 SER B N 1
ATOM 2711 C CA . SER B 1 15 ? -2.779 -11.562 10.953 1 98.62 15 SER B CA 1
ATOM 2712 C C . SER B 1 15 ? -2.305 -13.016 11.008 1 98.62 15 SER B C 1
ATOM 2714 O O . SER B 1 15 ? -1.188 -13.289 11.453 1 98.62 15 SER B O 1
ATOM 2716 N N . LYS B 1 16 ? -3.184 -13.891 10.609 1 98.5 16 LYS B N 1
ATOM 2717 C CA . LYS B 1 16 ? -2.801 -15.297 10.539 1 98.5 16 LYS B CA 1
ATOM 2718 C C . LYS B 1 16 ? -1.658 -15.508 9.547 1 98.5 16 LYS B C 1
ATOM 2720 O O . LYS B 1 16 ? -0.756 -16.312 9.797 1 98.5 16 LYS B O 1
ATOM 2725 N N . LEU B 1 17 ? -1.678 -14.812 8.484 1 98.75 17 LEU B N 1
ATOM 2726 C CA . LEU B 1 17 ? -0.61 -14.922 7.492 1 98.75 17 LEU B CA 1
ATOM 2727 C C . LEU B 1 17 ? 0.724 -14.477 8.078 1 98.75 17 LEU B C 1
ATOM 2729 O O . LEU B 1 17 ? 1.773 -15.016 7.734 1 98.75 17 LEU B O 1
ATOM 2733 N N . LEU B 1 18 ? 0.73 -13.438 8.914 1 98.75 18 LEU B N 1
ATOM 2734 C CA . LEU B 1 18 ? 1.969 -13.023 9.562 1 98.75 18 LEU B CA 1
ATOM 2735 C C . LEU B 1 18 ? 2.533 -14.148 10.422 1 98.75 18 LEU B C 1
ATOM 2737 O O . LEU B 1 18 ? 3.748 -14.367 10.453 1 98.75 18 LEU B O 1
ATOM 2741 N N . GLU B 1 19 ? 1.629 -14.883 11.125 1 98.62 19 GLU B N 1
ATOM 2742 C CA . GLU B 1 19 ? 2.072 -16.031 11.906 1 98.62 19 GLU B CA 1
ATOM 2743 C C . GLU B 1 19 ? 2.678 -17.109 11.016 1 98.62 19 GLU B C 1
ATOM 2745 O O . GLU B 1 19 ? 3.717 -17.688 11.344 1 98.62 19 GLU B O 1
ATOM 2750 N N . HIS B 1 20 ? 2.025 -17.359 9.891 1 98.56 20 HIS B N 1
ATOM 2751 C CA . HIS B 1 20 ? 2.514 -18.359 8.961 1 98.56 20 HIS B CA 1
ATOM 2752 C C . HIS B 1 20 ? 3.893 -18 8.422 1 98.56 20 HIS B C 1
ATOM 2754 O O . HIS B 1 20 ? 4.77 -18.859 8.297 1 98.56 20 HIS B O 1
ATOM 2760 N N . VAL B 1 21 ? 4.109 -16.734 8.125 1 98.5 21 VAL B N 1
ATOM 2761 C CA . VAL B 1 21 ? 5.352 -16.297 7.508 1 98.5 21 VAL B CA 1
ATOM 2762 C C . VAL B 1 21 ? 6.492 -16.375 8.523 1 98.5 21 VAL B C 1
ATOM 2764 O O . VAL B 1 21 ? 7.613 -16.75 8.172 1 98.5 21 VAL B O 1
ATOM 2767 N N . GLU B 1 22 ? 6.219 -15.969 9.75 1 98.38 22 GLU B N 1
ATOM 2768 C CA . GLU B 1 22 ? 7.215 -16.125 10.805 1 98.38 22 GLU B CA 1
ATOM 2769 C C . GLU B 1 22 ? 7.629 -17.578 10.969 1 98.38 22 GLU B C 1
ATOM 2771 O O . GLU B 1 22 ? 8.82 -17.891 11.078 1 98.38 22 GLU B O 1
ATOM 2776 N N . ARG B 1 23 ? 6.621 -18.453 11 1 98.12 23 ARG B N 1
ATOM 2777 C CA . ARG B 1 23 ? 6.895 -19.875 11.125 1 98.12 23 ARG B CA 1
ATOM 2778 C C . ARG B 1 23 ? 7.648 -20.406 9.906 1 98.12 23 ARG B C 1
ATOM 2780 O O . ARG B 1 23 ? 8.539 -21.234 10.031 1 98.12 23 ARG B O 1
ATOM 2787 N N . ALA B 1 24 ? 7.25 -19.938 8.711 1 98.38 24 ALA B N 1
ATOM 2788 C CA . ALA B 1 24 ? 7.906 -20.359 7.473 1 98.38 24 ALA B CA 1
ATOM 2789 C C . ALA B 1 24 ? 9.383 -19.984 7.477 1 98.38 24 ALA B C 1
ATOM 2791 O O . ALA B 1 24 ? 10.242 -20.781 7.113 1 98.38 24 ALA B O 1
ATOM 2792 N N . GLU B 1 25 ? 9.672 -18.719 7.895 1 98.25 25 GLU B N 1
ATOM 2793 C CA . GLU B 1 25 ? 11.07 -18.312 7.996 1 98.25 25 GLU B CA 1
ATOM 2794 C C . GLU B 1 25 ? 11.852 -19.234 8.93 1 98.25 25 GLU B C 1
ATOM 2796 O O . GLU B 1 25 ? 12.938 -19.703 8.586 1 98.25 25 GLU B O 1
ATOM 2801 N N . ASN B 1 26 ? 11.281 -19.484 10.102 1 97.5 26 ASN B N 1
ATOM 2802 C CA . ASN B 1 26 ? 11.938 -20.344 11.086 1 97.5 26 ASN B CA 1
ATOM 2803 C C . ASN B 1 26 ? 12.117 -21.766 10.562 1 97.5 26 ASN B C 1
ATOM 2805 O O . ASN B 1 26 ? 13.062 -22.453 10.953 1 97.5 26 ASN B O 1
ATOM 2809 N N . ALA B 1 27 ? 11.227 -22.172 9.695 1 97.88 27 ALA B N 1
ATOM 2810 C CA . ALA B 1 27 ? 11.258 -23.516 9.141 1 97.88 27 ALA B CA 1
ATOM 2811 C C . ALA B 1 27 ? 12.305 -23.641 8.039 1 97.88 27 ALA B C 1
ATOM 2813 O O . ALA B 1 27 ? 12.602 -24.75 7.574 1 97.88 27 ALA B O 1
ATOM 2814 N N . GLY B 1 28 ? 12.828 -22.5 7.547 1 97.75 28 GLY B N 1
ATOM 2815 C CA . GLY B 1 28 ? 13.922 -22.547 6.59 1 97.75 28 GLY B CA 1
ATOM 2816 C C . GLY B 1 28 ? 13.492 -22.188 5.18 1 97.75 28 GLY B C 1
ATOM 2817 O O . GLY B 1 28 ? 14.25 -22.375 4.227 1 97.75 28 GLY B O 1
ATOM 2818 N N . PHE B 1 29 ? 12.297 -21.688 4.992 1 98.56 29 PHE B N 1
ATOM 2819 C CA . PHE B 1 29 ? 11.914 -21.172 3.684 1 98.56 29 PHE B CA 1
ATOM 2820 C C . PHE B 1 29 ? 12.766 -19.953 3.311 1 98.56 29 PHE B C 1
ATOM 2822 O O . PHE B 1 29 ? 13.156 -19.172 4.18 1 98.56 29 PHE B O 1
ATOM 2829 N N . ASP B 1 30 ? 12.992 -19.766 2.014 1 98.44 30 ASP B N 1
ATOM 2830 C CA . ASP B 1 30 ? 13.883 -18.719 1.527 1 98.44 30 ASP B CA 1
ATOM 2831 C C . ASP B 1 30 ? 13.102 -17.453 1.178 1 98.44 30 ASP B C 1
ATOM 2833 O O . ASP B 1 30 ? 13.641 -16.344 1.252 1 98.44 30 ASP B O 1
ATOM 2837 N N . THR B 1 31 ? 11.883 -17.625 0.747 1 98.81 31 THR B N 1
ATOM 2838 C CA . THR B 1 31 ? 11.094 -16.5 0.256 1 98.81 31 THR B CA 1
ATOM 2839 C C . THR B 1 31 ? 9.633 -16.641 0.677 1 98.81 31 THR B C 1
ATOM 2841 O O . THR B 1 31 ? 9.195 -17.719 1.062 1 98.81 31 THR B O 1
ATOM 2844 N N . VAL B 1 32 ? 8.984 -15.547 0.715 1 98.88 32 VAL B N 1
ATOM 2845 C CA . VAL B 1 32 ? 7.535 -15.461 0.905 1 98.88 32 VAL B CA 1
ATOM 2846 C C . VAL B 1 32 ? 6.906 -14.727 -0.277 1 98.88 32 VAL B C 1
ATOM 2848 O O . VAL B 1 32 ? 7.344 -13.633 -0.646 1 98.88 32 VAL B O 1
ATOM 2851 N N . TRP B 1 33 ? 5.957 -15.344 -0.902 1 98.88 33 TRP B N 1
ATOM 2852 C CA . TRP B 1 33 ? 5.152 -14.75 -1.964 1 98.88 33 TRP B CA 1
ATOM 2853 C C . TRP B 1 33 ? 3.73 -14.477 -1.484 1 98.88 33 TRP B C 1
ATOM 2855 O O . TRP B 1 33 ? 3.201 -15.211 -0.644 1 98.88 33 TRP B O 1
ATOM 2865 N N . THR B 1 34 ? 3.15 -13.375 -1.95 1 98.56 34 THR B N 1
ATOM 2866 C CA . THR B 1 34 ? 1.777 -13.133 -1.526 1 98.56 34 THR B CA 1
ATOM 2867 C C . THR B 1 34 ? 0.931 -12.641 -2.697 1 98.56 34 THR B C 1
ATOM 2869 O O . THR B 1 34 ? 1.458 -12.07 -3.656 1 98.56 34 THR B O 1
ATOM 2872 N N . SER B 1 35 ? -0.389 -12.883 -2.617 1 96.75 35 SER B N 1
ATOM 2873 C CA . SER B 1 35 ? -1.331 -12.438 -3.639 1 96.75 35 SER B CA 1
ATOM 2874 C C . SER B 1 35 ? -1.691 -10.961 -3.453 1 96.75 35 SER B C 1
ATOM 2876 O O . SER B 1 35 ? -1.805 -10.484 -2.324 1 96.75 35 SER B O 1
ATOM 2878 N N . ASP B 1 36 ? -1.85 -10.234 -4.543 1 97.94 36 ASP B N 1
ATOM 2879 C CA . ASP B 1 36 ? -2.289 -8.844 -4.566 1 97.94 36 ASP B CA 1
ATOM 2880 C C . ASP B 1 36 ? -3.652 -8.703 -5.242 1 97.94 36 ASP B C 1
ATOM 2882 O O . ASP B 1 36 ? -3.742 -8.281 -6.395 1 97.94 36 ASP B O 1
ATOM 2886 N N . HIS B 1 37 ? -4.75 -9.07 -4.461 1 98.06 37 HIS B N 1
ATOM 2887 C CA . HIS B 1 37 ? -6.094 -9.141 -5.023 1 98.06 37 HIS B CA 1
ATOM 2888 C C . HIS B 1 37 ? -7.027 -8.141 -4.34 1 98.06 37 HIS B C 1
ATOM 2890 O O . HIS B 1 37 ? -6.824 -7.797 -3.176 1 98.06 37 HIS B O 1
ATOM 2896 N N . ILE B 1 38 ? -8.016 -7.719 -5.121 1 98.06 38 ILE B N 1
ATOM 2897 C CA . ILE B 1 38 ? -9.125 -6.934 -4.586 1 98.06 38 ILE B CA 1
ATOM 2898 C C . ILE B 1 38 ? -10.242 -7.867 -4.129 1 98.06 38 ILE B C 1
ATOM 2900 O O . ILE B 1 38 ? -10.781 -7.719 -3.029 1 98.06 38 ILE B O 1
ATOM 2904 N N . HIS B 1 39 ? -10.617 -8.812 -4.98 1 98.31 39 HIS B N 1
ATOM 2905 C CA . HIS B 1 39 ? -11.562 -9.875 -4.668 1 98.31 39 HIS B CA 1
ATOM 2906 C C . HIS B 1 39 ? -10.883 -11.242 -4.66 1 98.31 39 HIS B C 1
ATOM 2908 O O . HIS B 1 39 ? -9.977 -11.492 -5.457 1 98.31 39 HIS B O 1
ATOM 2914 N N . PRO B 1 40 ? -11.32 -12.125 -3.738 1 97.88 40 PRO B N 1
ATOM 2915 C CA . PRO B 1 40 ? -10.781 -13.484 -3.705 1 97.88 40 PRO B CA 1
ATOM 2916 C C . PRO B 1 40 ? -11.398 -14.398 -4.762 1 97.88 40 PRO B C 1
ATOM 2918 O O . PRO B 1 40 ? -12.375 -14.016 -5.414 1 97.88 40 PRO B O 1
ATOM 2921 N N . TRP B 1 41 ? -10.836 -15.578 -4.902 1 96.5 41 TRP B N 1
ATOM 2922 C CA . TRP B 1 41 ? -11.273 -16.578 -5.871 1 96.5 41 TRP B CA 1
ATOM 2923 C C . TRP B 1 41 ? -12.461 -17.375 -5.336 1 96.5 41 TRP B C 1
ATOM 2925 O O . TRP B 1 41 ? -12.914 -18.328 -5.969 1 96.5 41 TRP B O 1
ATOM 2935 N N . TRP B 1 42 ? -12.875 -17.094 -4.148 1 97.06 42 TRP B N 1
ATOM 2936 C CA . TRP B 1 42 ? -13.945 -17.781 -3.426 1 97.06 42 TRP B CA 1
ATOM 2937 C C . TRP B 1 42 ? -14.68 -16.812 -2.496 1 97.06 42 TRP B C 1
ATOM 2939 O O . TRP B 1 42 ? -14.102 -15.82 -2.049 1 97.06 42 TRP B O 1
ATOM 2949 N N . HIS B 1 43 ? -15.953 -17.125 -2.25 1 98.19 43 HIS B N 1
ATOM 2950 C CA . HIS B 1 43 ? -16.75 -16.172 -1.465 1 98.19 43 HIS B CA 1
ATOM 2951 C C . HIS B 1 43 ? -16.844 -16.625 -0.01 1 98.19 43 HIS B C 1
ATOM 2953 O O . HIS B 1 43 ? -16.547 -15.844 0.903 1 98.19 43 HIS B O 1
ATOM 2959 N N . THR B 1 44 ? -17.266 -17.859 0.18 1 97.88 44 THR B N 1
ATOM 2960 C CA . THR B 1 44 ? -17.594 -18.359 1.512 1 97.88 44 THR B CA 1
ATOM 2961 C C . THR B 1 44 ? -16.328 -18.516 2.354 1 97.88 44 THR B C 1
ATOM 2963 O O . THR B 1 44 ? -15.391 -19.219 1.956 1 97.88 44 THR B O 1
ATOM 2966 N N . ASP B 1 45 ? -16.266 -17.859 3.473 1 96.19 45 ASP B N 1
ATOM 2967 C CA . ASP B 1 45 ? -15.188 -17.922 4.445 1 96.19 45 ASP B CA 1
ATOM 2968 C C . ASP B 1 45 ? -13.867 -17.453 3.83 1 96.19 45 ASP B C 1
ATOM 2970 O O . ASP B 1 45 ? -12.797 -17.906 4.23 1 96.19 45 ASP B O 1
ATOM 2974 N N . ALA B 1 46 ? -13.93 -16.594 2.854 1 98.06 46 ALA B N 1
ATOM 2975 C CA . ALA B 1 46 ? -12.742 -16.094 2.172 1 98.06 46 ALA B CA 1
ATOM 2976 C C . ALA B 1 46 ? -12.195 -14.852 2.873 1 98.06 46 ALA B C 1
ATOM 2978 O O . ALA B 1 46 ? -12.867 -14.25 3.711 1 98.06 46 ALA B O 1
ATOM 2979 N N . HIS B 1 47 ? -11.008 -14.547 2.6 1 98 47 HIS B N 1
ATOM 2980 C CA . HIS B 1 47 ? -10.305 -13.32 2.982 1 98 47 HIS B CA 1
ATOM 2981 C C . HIS B 1 47 ? -9.688 -12.641 1.769 1 98 47 HIS B C 1
ATOM 2983 O O . HIS B 1 47 ? -9.727 -13.18 0.66 1 98 47 HIS B O 1
ATOM 2989 N N . CYS B 1 48 ? -9.195 -11.477 1.946 1 98.62 48 CYS B N 1
ATOM 2990 C CA . CYS B 1 48 ? -8.492 -10.781 0.872 1 98.62 48 CYS B CA 1
ATOM 2991 C C . CYS B 1 48 ? -7.941 -9.445 1.353 1 98.62 48 CYS B C 1
ATOM 2993 O O . CYS B 1 48 ? -8.453 -8.391 0.983 1 98.62 48 CYS B O 1
ATOM 2995 N N . GLY B 1 49 ? -6.965 -9.539 2.166 1 98.56 49 GLY B N 1
ATOM 2996 C CA . GLY B 1 49 ? -6.328 -8.336 2.672 1 98.56 49 GLY B CA 1
ATOM 2997 C C . GLY B 1 49 ? -5.441 -7.652 1.646 1 98.56 49 GLY B C 1
ATOM 2998 O O . GLY B 1 49 ? -5.133 -8.234 0.602 1 98.56 49 GLY B O 1
ATOM 2999 N N . ALA B 1 50 ? -5.051 -6.422 1.919 1 98.75 50 ALA B N 1
ATOM 3000 C CA . ALA B 1 50 ? -4.168 -5.652 1.046 1 98.75 50 ALA B CA 1
ATOM 3001 C C . ALA B 1 50 ? -2.723 -6.121 1.17 1 98.75 50 ALA B C 1
ATOM 3003 O O . ALA B 1 50 ? -2.152 -6.109 2.264 1 98.75 50 ALA B O 1
ATOM 3004 N N . ALA B 1 51 ? -2.131 -6.406 0.09 1 98.75 51 ALA B N 1
ATOM 3005 C CA . ALA B 1 51 ? -0.817 -7.043 0.056 1 98.75 51 ALA B CA 1
ATOM 3006 C C . ALA B 1 51 ? 0.274 -6.074 0.501 1 98.75 51 ALA B C 1
ATOM 3008 O O . ALA B 1 51 ? 1.135 -6.426 1.312 1 98.75 51 ALA B O 1
ATOM 3009 N N . TRP B 1 52 ? 0.203 -4.801 0.033 1 98.81 52 TRP B N 1
ATOM 3010 C CA . TRP B 1 52 ? 1.333 -3.885 0.159 1 98.81 52 TRP B CA 1
ATOM 3011 C C . TRP B 1 52 ? 1.554 -3.49 1.616 1 98.81 52 TRP B C 1
ATOM 3013 O O . TRP B 1 52 ? 2.662 -3.621 2.141 1 98.81 52 TRP B O 1
ATOM 3023 N N . PRO B 1 53 ? 0.512 -3.059 2.307 1 98.88 53 PRO B N 1
ATOM 3024 C CA . PRO B 1 53 ? 0.753 -2.773 3.723 1 98.88 53 PRO B CA 1
ATOM 3025 C C . PRO B 1 53 ? 1.105 -4.023 4.523 1 98.88 53 PRO B C 1
ATOM 3027 O O . PRO B 1 53 ? 1.898 -3.953 5.469 1 98.88 53 PRO B O 1
ATOM 3030 N N . TRP B 1 54 ? 0.552 -5.164 4.164 1 98.94 54 TRP B N 1
ATOM 3031 C CA . TRP B 1 54 ? 0.88 -6.418 4.836 1 98.94 54 TRP B CA 1
ATOM 3032 C C . TRP B 1 54 ? 2.357 -6.758 4.664 1 98.94 54 TRP B C 1
ATOM 3034 O O . TRP B 1 54 ? 3.002 -7.238 5.598 1 98.94 54 TRP B O 1
ATOM 3044 N N . MET B 1 55 ? 2.898 -6.523 3.49 1 98.94 55 MET B N 1
ATOM 3045 C CA . MET B 1 55 ? 4.305 -6.805 3.223 1 98.94 55 MET B CA 1
ATOM 3046 C C . MET B 1 55 ? 5.207 -6.023 4.172 1 98.94 55 MET B C 1
ATOM 3048 O O . MET B 1 55 ? 6.211 -6.547 4.652 1 98.94 55 MET B O 1
ATOM 3052 N N . GLY B 1 56 ? 4.836 -4.703 4.395 1 98.94 56 GLY B N 1
ATOM 3053 C CA . GLY B 1 56 ? 5.598 -3.959 5.383 1 98.94 56 GLY B CA 1
ATOM 3054 C C . GLY B 1 56 ? 5.652 -4.648 6.734 1 98.94 56 GLY B C 1
ATOM 3055 O O . GLY B 1 56 ? 6.727 -4.773 7.328 1 98.94 56 GLY B O 1
ATOM 3056 N N . SER B 1 57 ? 4.504 -5.137 7.203 1 98.94 57 SER B N 1
ATOM 3057 C CA . SER B 1 57 ? 4.418 -5.836 8.484 1 98.94 57 SER B CA 1
ATOM 3058 C C . SER B 1 57 ? 5.227 -7.125 8.461 1 98.94 57 SER B C 1
ATOM 3060 O O . SER B 1 57 ? 5.941 -7.43 9.422 1 98.94 57 SER B O 1
ATOM 3062 N N . ALA B 1 58 ? 5.117 -7.879 7.359 1 98.94 58 ALA B N 1
ATOM 3063 C CA . ALA B 1 58 ? 5.805 -9.164 7.242 1 98.94 58 ALA B CA 1
ATOM 3064 C C . ALA B 1 58 ? 7.316 -8.984 7.254 1 98.94 58 ALA B C 1
ATOM 3066 O O . ALA B 1 58 ? 8.039 -9.742 7.906 1 98.94 58 ALA B O 1
ATOM 3067 N N . LEU B 1 59 ? 7.805 -7.984 6.531 1 98.94 59 LEU B N 1
ATOM 3068 C CA . LEU B 1 59 ? 9.234 -7.707 6.461 1 98.94 59 LEU B CA 1
ATOM 3069 C C . LEU B 1 59 ? 9.766 -7.266 7.82 1 98.94 59 LEU B C 1
ATOM 3071 O O . LEU B 1 59 ? 10.891 -7.613 8.195 1 98.94 59 LEU B O 1
ATOM 3075 N N . GLU B 1 60 ? 8.961 -6.512 8.555 1 98.75 60 GLU B N 1
ATOM 3076 C CA . GLU B 1 60 ? 9.367 -6.059 9.883 1 98.75 60 GLU B CA 1
ATOM 3077 C C . GLU B 1 60 ? 9.391 -7.219 10.875 1 98.75 60 GLU B C 1
ATOM 3079 O O . GLU B 1 60 ? 10.211 -7.238 11.797 1 98.75 60 GLU B O 1
ATOM 3084 N N . ARG B 1 61 ? 8.531 -8.195 10.734 1 98.31 61 ARG B N 1
ATOM 3085 C CA . ARG B 1 61 ? 8.391 -9.336 11.633 1 98.31 61 ARG B CA 1
ATOM 3086 C C . ARG B 1 61 ? 9.484 -10.367 11.398 1 98.31 61 ARG B C 1
ATOM 3088 O O . ARG B 1 61 ? 9.836 -11.125 12.305 1 98.31 61 ARG B O 1
ATOM 3095 N N . THR B 1 62 ? 10.008 -10.406 10.18 1 98.69 62 THR B N 1
ATOM 3096 C CA . THR B 1 62 ? 10.984 -11.422 9.797 1 98.69 62 THR B CA 1
ATOM 3097 C C . THR B 1 62 ? 12.359 -10.797 9.609 1 98.69 62 THR B C 1
ATOM 3099 O O . THR B 1 62 ? 12.5 -9.57 9.625 1 98.69 62 THR B O 1
ATOM 3102 N N . GLU B 1 63 ? 13.359 -11.633 9.367 1 98.06 63 GLU B N 1
ATOM 3103 C CA . GLU B 1 63 ? 14.727 -11.125 9.391 1 98.06 63 GLU B CA 1
ATOM 3104 C C . GLU B 1 63 ? 15.453 -11.438 8.086 1 98.06 63 GLU B C 1
ATOM 3106 O O . GLU B 1 63 ? 16.359 -10.719 7.688 1 98.06 63 GLU B O 1
ATOM 3111 N N . SER B 1 64 ? 15.031 -12.516 7.445 1 97.88 64 SER B N 1
ATOM 3112 C CA . SER B 1 64 ? 15.938 -12.969 6.395 1 97.88 64 SER B CA 1
ATOM 3113 C C . SER B 1 64 ? 15.18 -13.312 5.117 1 97.88 64 SER B C 1
ATOM 3115 O O . SER B 1 64 ? 15.711 -13.18 4.016 1 97.88 64 SER B O 1
ATOM 3117 N N . VAL B 1 65 ? 13.945 -13.719 5.211 1 98.44 65 VAL B N 1
ATOM 3118 C CA . VAL B 1 65 ? 13.211 -14.164 4.031 1 98.44 65 VAL B CA 1
ATOM 3119 C C . VAL B 1 65 ? 12.992 -12.984 3.082 1 98.44 65 VAL B C 1
ATOM 3121 O O . VAL B 1 65 ? 12.789 -11.852 3.523 1 98.44 65 VAL B O 1
ATOM 3124 N N . ARG B 1 66 ? 13.031 -13.203 1.811 1 98.75 66 ARG B N 1
ATOM 3125 C CA . ARG B 1 66 ? 12.633 -12.227 0.799 1 98.75 66 ARG B CA 1
ATOM 3126 C C . ARG B 1 66 ? 11.125 -12.258 0.575 1 98.75 66 ARG B C 1
ATOM 3128 O O . ARG B 1 66 ? 10.531 -13.336 0.431 1 98.75 66 ARG B O 1
ATOM 3135 N N . VAL B 1 67 ? 10.516 -11.156 0.62 1 98.94 67 VAL B N 1
ATOM 3136 C CA . VAL B 1 67 ? 9.062 -11.062 0.534 1 98.94 67 VAL B CA 1
ATOM 3137 C C . VAL B 1 67 ? 8.672 -10.297 -0.723 1 98.94 67 VAL B C 1
ATOM 3139 O O . VAL B 1 67 ? 9.258 -9.258 -1.033 1 98.94 67 VAL B O 1
ATOM 3142 N N . GLY B 1 68 ? 7.73 -10.742 -1.496 1 98.75 68 GLY B N 1
ATOM 3143 C CA . GLY B 1 68 ? 7.238 -10.047 -2.672 1 98.75 68 GLY B CA 1
ATOM 3144 C C . GLY B 1 68 ? 5.898 -10.562 -3.158 1 98.75 68 GLY B C 1
ATOM 3145 O O . GLY B 1 68 ? 5.336 -11.492 -2.574 1 98.75 68 GLY B O 1
ATOM 3146 N N . THR B 1 69 ? 5.332 -9.883 -4.117 1 98.5 69 THR B N 1
ATOM 3147 C CA . THR B 1 69 ? 4.02 -10.258 -4.641 1 98.5 69 THR B CA 1
ATOM 3148 C C . THR B 1 69 ? 4.16 -11.297 -5.75 1 98.5 69 THR B C 1
ATOM 3150 O O . THR B 1 69 ? 5.121 -11.258 -6.52 1 98.5 69 THR B O 1
ATOM 3153 N N . GLY B 1 70 ? 3.27 -12.195 -5.82 1 96.94 70 GLY B N 1
ATOM 3154 C CA . GLY B 1 70 ? 3.018 -13.117 -6.914 1 96.94 70 GLY B CA 1
ATOM 3155 C C . GLY B 1 70 ? 1.558 -13.172 -7.324 1 96.94 70 GLY B C 1
ATOM 3156 O O . GLY B 1 70 ? 0.867 -14.156 -7.062 1 96.94 70 GLY B O 1
ATOM 3157 N N . VAL B 1 71 ? 0.942 -12.016 -7.805 1 96.38 71 VAL B N 1
ATOM 3158 C CA . VAL B 1 71 ? 1.61 -11 -8.602 1 96.38 71 VAL B CA 1
ATOM 3159 C C . VAL B 1 71 ? 0.866 -9.672 -8.477 1 96.38 71 VAL B C 1
ATOM 3161 O O . VAL B 1 71 ? -0.297 -9.641 -8.062 1 96.38 71 VAL B O 1
ATOM 3164 N N . THR B 1 72 ? 1.433 -8.57 -8.711 1 98 72 THR B N 1
ATOM 3165 C CA . THR B 1 72 ? 0.836 -7.242 -8.844 1 98 72 THR B CA 1
ATOM 3166 C C . THR B 1 72 ? 0.612 -6.891 -10.312 1 98 72 THR B C 1
ATOM 3168 O O . THR B 1 72 ? 1.569 -6.711 -11.062 1 98 72 THR B O 1
ATOM 3171 N N . PRO B 1 73 ? -0.608 -6.762 -10.766 1 95.19 73 PRO B N 1
ATOM 3172 C CA . PRO B 1 73 ? -0.868 -6.457 -12.172 1 95.19 73 PRO B CA 1
ATOM 3173 C C . PRO B 1 73 ? -1.039 -4.961 -12.43 1 95.19 73 PRO B C 1
ATOM 3175 O O . PRO B 1 73 ? -1.897 -4.32 -11.812 1 95.19 73 PRO B O 1
ATOM 3178 N N . PRO B 1 74 ? -0.313 -4.402 -13.297 1 96.75 74 PRO B N 1
ATOM 3179 C CA . PRO B 1 74 ? -0.456 -2.996 -13.68 1 96.75 74 PRO B CA 1
ATOM 3180 C C . PRO B 1 74 ? -1.491 -2.789 -14.781 1 96.75 74 PRO B C 1
ATOM 3182 O O . PRO B 1 74 ? -1.159 -2.291 -15.859 1 96.75 74 PRO B O 1
ATOM 3185 N N . ILE B 1 75 ? -2.777 -3.057 -14.523 1 94.62 75 ILE B N 1
ATOM 3186 C CA . ILE B 1 75 ? -3.814 -3.074 -15.547 1 94.62 75 ILE B CA 1
ATOM 3187 C C . ILE B 1 75 ? -4.617 -1.775 -15.5 1 94.62 75 ILE B C 1
ATOM 3189 O O . ILE B 1 75 ? -4.781 -1.098 -16.516 1 94.62 75 ILE B O 1
ATOM 3193 N N . GLY B 1 76 ? -5.141 -1.506 -14.367 1 94.5 76 GLY B N 1
ATOM 3194 C CA . GLY B 1 76 ? -5.961 -0.317 -14.203 1 94.5 76 GLY B CA 1
ATOM 3195 C C . GLY B 1 76 ? -5.898 0.264 -12.805 1 94.5 76 GLY B C 1
ATOM 3196 O O . GLY B 1 76 ? -5.711 1.472 -12.633 1 94.5 76 GLY B O 1
ATOM 3197 N N . ARG B 1 77 ? -5.812 -0.557 -11.844 1 95.81 77 ARG B N 1
ATOM 3198 C CA . ARG B 1 77 ? -6.012 -0.098 -10.469 1 95.81 77 ARG B CA 1
ATOM 3199 C C . ARG B 1 77 ? -4.715 0.445 -9.883 1 95.81 77 ARG B C 1
ATOM 3201 O O . ARG B 1 77 ? -4.738 1.229 -8.93 1 95.81 77 ARG B O 1
ATOM 3208 N N . SER B 1 78 ? -3.594 0.039 -10.43 1 96.69 78 SER B N 1
ATOM 3209 C CA . SER B 1 78 ? -2.312 0.471 -9.875 1 96.69 78 SER B CA 1
ATOM 3210 C C . SER B 1 78 ? -1.402 1.028 -10.969 1 96.69 78 SER B C 1
ATOM 3212 O O . SER B 1 78 ? -0.908 0.28 -11.812 1 96.69 78 SER B O 1
ATOM 3214 N N . HIS B 1 79 ? -1.161 2.307 -10.875 1 98.31 79 HIS B N 1
ATOM 3215 C CA . HIS B 1 79 ? -0.2 2.912 -11.789 1 98.31 79 HIS B CA 1
ATOM 3216 C C . HIS B 1 79 ? 1.202 2.357 -11.562 1 98.31 79 HIS B C 1
ATOM 3218 O O . HIS B 1 79 ? 1.644 2.223 -10.414 1 98.31 79 HIS B O 1
ATOM 3224 N N . PRO B 1 80 ? 1.999 2.086 -12.656 1 98.62 80 PRO B N 1
ATOM 3225 C CA . PRO B 1 80 ? 3.354 1.554 -12.492 1 98.62 80 PRO B CA 1
ATOM 3226 C C . PRO B 1 80 ? 4.25 2.461 -11.648 1 98.62 80 PRO B C 1
ATOM 3228 O O . PRO B 1 80 ? 5.148 1.976 -10.961 1 98.62 80 PRO B O 1
ATOM 3231 N N . GLY B 1 81 ? 4.035 3.783 -11.734 1 98.69 81 GLY B N 1
ATOM 3232 C CA . GLY B 1 81 ? 4.781 4.688 -10.875 1 98.69 81 GLY B CA 1
ATOM 3233 C C . GLY B 1 81 ? 4.555 4.438 -9.398 1 98.69 81 GLY B C 1
ATOM 3234 O O . GLY B 1 81 ? 5.488 4.508 -8.602 1 98.69 81 GLY B O 1
ATOM 3235 N N . MET B 1 82 ? 3.307 4.137 -9.008 1 98.62 82 MET B N 1
ATOM 3236 C CA . MET B 1 82 ? 2.988 3.811 -7.621 1 98.62 82 MET B CA 1
ATOM 3237 C C . MET B 1 82 ? 3.602 2.473 -7.219 1 98.62 82 MET B C 1
ATOM 3239 O O . MET B 1 82 ? 4.09 2.32 -6.102 1 98.62 82 MET B O 1
ATOM 3243 N N . ILE B 1 83 ? 3.547 1.548 -8.148 1 98.81 83 ILE B N 1
ATOM 3244 C CA . ILE B 1 83 ? 4.176 0.254 -7.91 1 98.81 83 ILE B CA 1
ATOM 3245 C C . ILE B 1 83 ? 5.672 0.446 -7.672 1 98.81 83 ILE B C 1
ATOM 3247 O O . ILE B 1 83 ? 6.223 -0.079 -6.699 1 98.81 83 ILE B O 1
ATOM 3251 N N . ALA B 1 84 ? 6.281 1.243 -8.539 1 98.81 84 ALA B N 1
ATOM 3252 C CA . ALA B 1 84 ? 7.715 1.508 -8.43 1 98.81 84 ALA B CA 1
ATOM 3253 C C . ALA B 1 84 ? 8.047 2.139 -7.078 1 98.81 84 ALA B C 1
ATOM 3255 O O . ALA B 1 84 ? 9.031 1.757 -6.434 1 98.81 84 ALA B O 1
ATOM 3256 N N . GLN B 1 85 ? 7.273 3.064 -6.637 1 98.88 85 GLN B N 1
ATOM 3257 C CA . GLN B 1 85 ? 7.535 3.727 -5.363 1 98.88 85 GLN B CA 1
ATOM 3258 C C . GLN B 1 85 ? 7.379 2.756 -4.195 1 98.88 85 GLN B C 1
ATOM 3260 O O . GLN B 1 85 ? 8.211 2.732 -3.285 1 98.88 85 GLN B O 1
ATOM 3265 N N . THR B 1 86 ? 6.305 1.979 -4.227 1 98.88 86 THR B N 1
ATOM 3266 C CA . THR B 1 86 ? 6.012 1.047 -3.145 1 98.88 86 THR B CA 1
ATOM 3267 C C . THR B 1 86 ? 7.156 0.053 -2.963 1 98.88 86 THR B C 1
ATOM 3269 O O . THR B 1 86 ? 7.723 -0.057 -1.872 1 98.88 86 THR B O 1
ATOM 3272 N N . PHE B 1 87 ? 7.535 -0.544 -3.982 1 98.88 87 PHE B N 1
ATOM 3273 C CA . PHE B 1 87 ? 8.539 -1.598 -3.879 1 98.88 87 PHE B CA 1
ATOM 3274 C C . PHE B 1 87 ? 9.93 -1.005 -3.734 1 98.88 87 PHE B C 1
ATOM 3276 O O . PHE B 1 87 ? 10.789 -1.58 -3.062 1 98.88 87 PHE B O 1
ATOM 3283 N N . GLY B 1 88 ? 10.172 0.148 -4.375 1 98.75 88 GLY B N 1
ATOM 3284 C CA . GLY B 1 88 ? 11.406 0.859 -4.105 1 98.75 88 GLY B CA 1
ATOM 3285 C C . GLY B 1 88 ? 11.586 1.22 -2.641 1 98.75 88 GLY B C 1
ATOM 3286 O O . GLY B 1 88 ? 12.672 1.07 -2.086 1 98.75 88 GLY B O 1
ATOM 3287 N N . THR B 1 89 ? 10.531 1.68 -2.014 1 98.88 89 THR B N 1
ATOM 3288 C CA . THR B 1 89 ? 10.562 2.043 -0.601 1 98.88 89 THR B CA 1
ATOM 3289 C C . THR B 1 89 ? 10.836 0.82 0.268 1 98.88 89 THR B C 1
ATOM 3291 O O . THR B 1 89 ? 11.695 0.862 1.154 1 98.88 89 THR B O 1
ATOM 3294 N N . LEU B 1 90 ? 10.094 -0.268 -0.008 1 98.88 90 LEU B N 1
ATOM 3295 C CA . LEU B 1 90 ? 10.328 -1.498 0.74 1 98.88 90 LEU B CA 1
ATOM 3296 C C . LEU B 1 90 ? 11.758 -1.981 0.557 1 98.88 90 LEU B C 1
ATOM 3298 O O . LEU B 1 90 ? 12.406 -2.402 1.52 1 98.88 90 LEU B O 1
ATOM 3302 N N . GLY B 1 91 ? 12.266 -1.905 -0.68 1 98.75 91 GLY B N 1
ATOM 3303 C CA . GLY B 1 91 ? 13.648 -2.291 -0.946 1 98.75 91 GLY B CA 1
ATOM 3304 C C . GLY B 1 91 ? 14.656 -1.445 -0.194 1 98.75 91 GLY B C 1
ATOM 3305 O O . GLY B 1 91 ? 15.695 -1.948 0.234 1 98.75 91 GLY B O 1
ATOM 3306 N N . ALA B 1 92 ? 14.367 -0.192 -0.073 1 98.69 92 ALA B N 1
ATOM 3307 C CA . ALA B 1 92 ? 15.25 0.706 0.6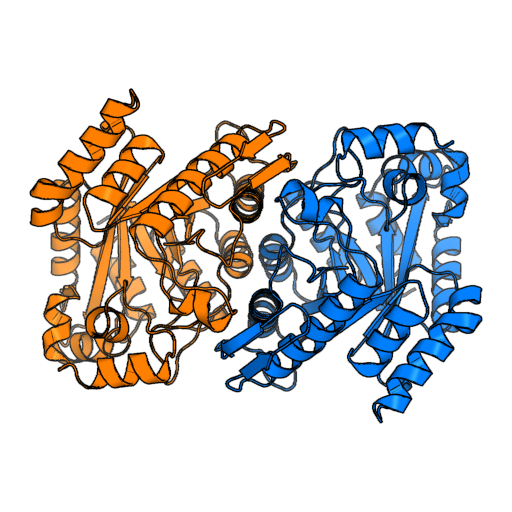69 1 98.69 92 ALA B CA 1
ATOM 3308 C C . ALA B 1 92 ? 15.25 0.366 2.156 1 98.69 92 ALA B C 1
ATOM 3310 O O . ALA B 1 92 ? 16.297 0.427 2.812 1 98.69 92 ALA B O 1
ATOM 3311 N N . MET B 1 93 ? 14.117 -0 2.662 1 98.69 93 MET B N 1
ATOM 3312 C CA . MET B 1 93 ? 13.961 -0.294 4.082 1 98.69 93 MET B CA 1
ATOM 3313 C C . MET B 1 93 ? 14.547 -1.662 4.422 1 98.69 93 MET B C 1
ATOM 3315 O O . MET B 1 93 ? 15.047 -1.87 5.527 1 98.69 93 MET B O 1
ATOM 3319 N N . TYR B 1 94 ? 14.43 -2.584 3.508 1 98.56 94 TYR B N 1
ATOM 3320 C CA . TYR B 1 94 ? 14.852 -3.965 3.713 1 98.56 94 TYR B CA 1
ATOM 3321 C C . TYR B 1 94 ? 15.688 -4.461 2.539 1 98.56 94 TYR B C 1
ATOM 3323 O O . TYR B 1 94 ? 15.242 -5.32 1.771 1 98.56 94 TYR B O 1
ATOM 3331 N N . PRO B 1 95 ? 16.891 -3.994 2.449 1 98.12 95 PRO B N 1
ATOM 3332 C CA . PRO B 1 95 ? 17.734 -4.273 1.28 1 98.12 95 PRO B CA 1
ATOM 3333 C C . PRO B 1 95 ? 17.922 -5.766 1.039 1 98.12 95 PRO B C 1
ATOM 3335 O O . PRO B 1 95 ? 18.281 -6.504 1.964 1 98.12 95 PRO B O 1
ATOM 3338 N N . GLY B 1 96 ? 17.625 -6.152 -0.179 1 97.62 96 GLY B N 1
ATOM 3339 C CA . GLY B 1 96 ? 17.859 -7.523 -0.604 1 97.62 96 GLY B CA 1
ATOM 3340 C C . GLY B 1 96 ? 16.734 -8.461 -0.22 1 97.62 96 GLY B C 1
ATOM 3341 O O . GLY B 1 96 ? 16.781 -9.656 -0.51 1 97.62 96 GLY B O 1
ATOM 3342 N N . ARG B 1 97 ? 15.664 -7.973 0.339 1 98.56 97 ARG B N 1
ATOM 3343 C CA . ARG B 1 97 ? 14.641 -8.867 0.88 1 98.56 97 ARG B CA 1
ATOM 3344 C C . ARG B 1 97 ? 13.289 -8.617 0.222 1 98.56 97 ARG B C 1
ATOM 3346 O O . ARG B 1 97 ? 12.25 -8.977 0.776 1 98.56 97 ARG B O 1
ATOM 3353 N N . VAL B 1 98 ? 13.305 -7.918 -0.913 1 98.81 98 VAL B N 1
ATOM 3354 C CA . VAL B 1 98 ? 12.039 -7.598 -1.575 1 98.81 98 VAL B CA 1
ATOM 3355 C C . VAL B 1 98 ? 12.117 -8 -3.047 1 98.81 98 VAL B C 1
ATOM 3357 O O . VAL B 1 98 ? 13.141 -7.801 -3.699 1 98.81 98 VAL B O 1
ATOM 3360 N N . HIS B 1 99 ? 11.047 -8.578 -3.625 1 98.81 99 HIS B N 1
ATOM 3361 C CA . HIS B 1 99 ? 10.906 -8.789 -5.062 1 98.81 99 HIS B CA 1
ATOM 3362 C C . HIS B 1 99 ? 9.523 -8.359 -5.547 1 98.81 99 HIS B C 1
ATOM 3364 O O . HIS B 1 99 ? 8.602 -8.203 -4.746 1 98.81 99 HIS B O 1
ATOM 3370 N N . LEU B 1 100 ? 9.375 -8.062 -6.785 1 98.88 100 LEU B N 1
ATOM 3371 C CA . LEU B 1 100 ? 8.125 -7.691 -7.438 1 98.88 100 LEU B CA 1
ATOM 3372 C C . LEU B 1 100 ? 7.867 -8.57 -8.656 1 98.88 100 LEU B C 1
ATOM 3374 O O . LEU B 1 100 ? 8.719 -8.68 -9.539 1 98.88 100 LEU B O 1
ATOM 3378 N N . ALA B 1 101 ? 6.762 -9.195 -8.688 1 98.88 101 ALA B N 1
ATOM 3379 C CA . ALA B 1 101 ? 6.328 -9.898 -9.898 1 98.88 101 ALA B CA 1
ATOM 3380 C C . ALA B 1 101 ? 5.078 -9.25 -10.484 1 98.88 101 ALA B C 1
ATOM 3382 O O . ALA B 1 101 ? 4.078 -9.062 -9.789 1 98.88 101 ALA B O 1
ATOM 3383 N N . LEU B 1 102 ? 5.188 -8.914 -11.727 1 98.75 102 LEU B N 1
ATOM 3384 C CA . LEU B 1 102 ? 4.066 -8.352 -12.469 1 98.75 102 LEU B CA 1
ATOM 3385 C C . LEU B 1 102 ? 3.371 -9.43 -13.297 1 98.75 102 LEU B C 1
ATOM 3387 O O . LEU B 1 102 ? 3.957 -10.477 -13.578 1 98.75 102 LEU B O 1
ATOM 3391 N N . GLY B 1 103 ? 2.186 -9.203 -13.648 1 97.62 103 GLY B N 1
ATOM 3392 C CA . GLY B 1 103 ? 1.418 -10.07 -14.523 1 97.62 103 GLY B CA 1
ATOM 3393 C C . GLY B 1 103 ? 0.288 -9.352 -15.234 1 97.62 103 GLY B C 1
ATOM 3394 O O . GLY B 1 103 ? 0.158 -8.133 -15.133 1 97.62 103 GLY B O 1
ATOM 3395 N N . THR B 1 104 ? -0.512 -10.094 -15.961 1 96.19 104 THR B N 1
ATOM 3396 C CA . THR B 1 104 ? -1.549 -9.492 -16.781 1 96.19 104 THR B CA 1
ATOM 3397 C C . THR B 1 104 ? -2.889 -9.484 -16.062 1 96.19 104 THR B C 1
ATOM 3399 O O . THR B 1 104 ? -3.918 -9.133 -16.641 1 96.19 104 THR B O 1
ATOM 3402 N N . GLY B 1 105 ? -2.885 -9.914 -14.898 1 93.94 105 GLY B N 1
ATOM 3403 C CA . GLY B 1 105 ? -3.953 -9.641 -13.953 1 93.94 105 GLY B CA 1
ATOM 3404 C C . GLY B 1 105 ? -5.211 -10.445 -14.227 1 93.94 105 GLY B C 1
ATOM 3405 O O . GLY B 1 105 ? -5.184 -11.414 -14.984 1 93.94 105 GLY B O 1
ATOM 3406 N N . GLU B 1 106 ? -6.273 -10.18 -13.438 1 95.81 106 GLU B N 1
ATOM 3407 C CA . GLU B 1 106 ? -7.59 -10.805 -13.469 1 95.81 106 GLU B CA 1
ATOM 3408 C C . GLU B 1 106 ? -8.703 -9.781 -13.289 1 95.81 106 GLU B C 1
ATOM 3410 O O . GLU B 1 106 ? -8.531 -8.797 -12.562 1 95.81 106 GLU B O 1
ATOM 3415 N N . ALA B 1 107 ? -9.867 -10.078 -13.836 1 97.06 107 ALA B N 1
ATOM 3416 C CA . ALA B 1 107 ? -10.992 -9.156 -13.844 1 97.06 107 ALA B CA 1
ATOM 3417 C C . ALA B 1 107 ? -11.43 -8.812 -12.422 1 97.06 107 ALA B C 1
ATOM 3419 O O . ALA B 1 107 ? -11.867 -7.691 -12.148 1 97.06 107 ALA B O 1
ATOM 3420 N N . MET B 1 108 ? -11.305 -9.742 -11.516 1 96.56 108 MET B N 1
ATOM 3421 C CA . MET B 1 108 ? -11.828 -9.578 -10.164 1 96.56 108 MET B CA 1
ATOM 3422 C C . MET B 1 108 ? -11.016 -8.547 -9.383 1 96.56 108 MET B C 1
ATOM 3424 O O . MET B 1 108 ? -11.414 -8.125 -8.297 1 96.56 108 MET B O 1
ATOM 3428 N N . ASN B 1 109 ? -9.93 -8.078 -9.961 1 97.06 109 ASN B N 1
ATOM 3429 C CA . ASN B 1 109 ? -9.117 -7.051 -9.305 1 97.06 109 ASN B CA 1
ATOM 3430 C C . ASN B 1 109 ? -9.406 -5.664 -9.883 1 97.06 109 ASN B C 1
ATOM 3432 O O . ASN B 1 109 ? -9 -4.652 -9.305 1 97.06 109 ASN B O 1
ATOM 3436 N N . GLU B 1 110 ? -10.109 -5.594 -11.062 1 97.81 110 GLU B N 1
ATOM 3437 C CA . GLU B 1 110 ? -10.258 -4.352 -11.812 1 97.81 110 GLU B CA 1
ATOM 3438 C C . GLU B 1 110 ? -11.719 -3.914 -11.875 1 97.81 110 GLU B C 1
ATOM 3440 O O . GLU B 1 110 ? -12.055 -2.787 -11.508 1 97.81 110 GLU B O 1
ATOM 3445 N N . VAL B 1 111 ? -12.555 -4.82 -12.203 1 98.19 111 VAL B N 1
ATOM 3446 C CA . VAL B 1 111 ? -13.945 -4.504 -12.539 1 98.19 111 VAL B CA 1
ATOM 3447 C C . VAL B 1 111 ? -14.672 -4.012 -11.289 1 98.19 111 VAL B C 1
ATOM 3449 O O . VAL B 1 111 ? -15.445 -3.053 -11.359 1 98.19 111 VAL B O 1
ATOM 3452 N N . PRO B 1 112 ? -14.422 -4.633 -10.133 1 98.5 112 PRO B N 1
ATOM 3453 C CA . PRO B 1 112 ? -15.102 -4.137 -8.93 1 98.5 112 PRO B CA 1
ATOM 3454 C C . PRO B 1 112 ? -14.781 -2.672 -8.641 1 98.5 112 PRO B C 1
ATOM 3456 O O . PRO B 1 112 ? -15.562 -1.988 -7.973 1 98.5 112 PRO B O 1
ATOM 3459 N N . LEU B 1 113 ? -13.695 -2.176 -9.109 1 98.19 113 LEU B N 1
ATOM 3460 C CA . LEU B 1 113 ? -13.281 -0.797 -8.883 1 98.19 113 LEU B CA 1
ATOM 3461 C C . LEU B 1 113 ? -13.773 0.11 -10 1 98.19 113 LEU B C 1
ATOM 3463 O O . LEU B 1 113 ? -13.43 1.294 -10.047 1 98.19 113 LEU B O 1
ATOM 3467 N N . GLY B 1 114 ? -14.477 -0.427 -10.867 1 97.06 114 GLY B N 1
ATOM 3468 C CA . GLY B 1 114 ? -15.078 0.361 -11.93 1 97.06 114 GLY B CA 1
ATOM 3469 C C . GLY B 1 114 ? -14.227 0.416 -13.188 1 97.06 114 GLY B C 1
ATOM 3470 O O . GLY B 1 114 ? -14.578 1.099 -14.156 1 97.06 114 GLY B O 1
ATOM 3471 N N . TYR B 1 115 ? -13.133 -0.285 -13.203 1 96.38 115 TYR B N 1
ATOM 3472 C CA . TYR B 1 115 ? -12.273 -0.294 -14.383 1 96.38 115 TYR B CA 1
ATOM 3473 C C . TYR B 1 115 ? -12.758 -1.312 -15.406 1 96.38 115 TYR B C 1
ATOM 3475 O O . TYR B 1 115 ? -13.391 -2.307 -15.055 1 96.38 115 TYR B O 1
ATOM 3483 N N . GLU B 1 116 ? -12.406 -1.036 -16.625 1 94.56 116 GLU B N 1
ATOM 3484 C CA . GLU B 1 116 ? -12.688 -1.996 -17.688 1 94.56 116 GLU B CA 1
ATOM 3485 C C . GLU B 1 116 ? -11.727 -3.184 -17.625 1 94.56 116 GLU B C 1
ATOM 3487 O O . GLU B 1 116 ? -10.625 -3.066 -17.094 1 94.56 116 GLU B O 1
ATOM 3492 N N . TRP B 1 117 ? -12.211 -4.312 -18.125 1 96.56 117 TRP B N 1
ATOM 3493 C CA . TRP B 1 117 ? -11.352 -5.48 -18.297 1 96.56 117 TRP B CA 1
ATOM 3494 C C . TRP B 1 117 ? -10.953 -5.645 -19.766 1 96.56 117 TRP B C 1
ATOM 3496 O O . TRP B 1 117 ? -11.703 -6.219 -20.562 1 96.56 117 TRP B O 1
ATOM 3506 N N . PRO B 1 118 ? -9.734 -5.219 -20.078 1 96.19 118 PRO B N 1
ATOM 3507 C CA . PRO B 1 118 ? -9.32 -5.227 -21.484 1 96.19 118 PRO B CA 1
ATOM 3508 C C . PRO B 1 118 ? -8.945 -6.621 -21.984 1 96.19 118 PRO B C 1
ATOM 3510 O O . PRO B 1 118 ? -8.703 -7.523 -21.188 1 96.19 118 PRO B O 1
ATOM 3513 N N . GLU B 1 119 ? -8.852 -6.738 -23.297 1 96.38 119 GLU B N 1
ATOM 3514 C CA . GLU B 1 119 ? -8.367 -7.98 -23.906 1 96.38 119 GLU B CA 1
ATOM 3515 C C . GLU B 1 119 ? -6.891 -8.195 -23.609 1 96.38 119 GLU B C 1
ATOM 3517 O O . GLU B 1 119 ? -6.172 -7.254 -23.266 1 96.38 119 GLU B O 1
ATOM 3522 N N . TYR B 1 120 ? -6.484 -9.43 -23.797 1 96.44 120 TYR B N 1
ATOM 3523 C CA . TYR B 1 120 ? -5.129 -9.844 -23.453 1 96.44 120 TYR B CA 1
ATOM 3524 C C . TYR B 1 120 ? -4.094 -8.969 -24.156 1 96.44 120 TYR B C 1
ATOM 3526 O O . TYR B 1 120 ? -3.107 -8.555 -23.547 1 96.44 120 TYR B O 1
ATOM 3534 N N . SER B 1 121 ? -4.273 -8.656 -25.406 1 97.38 121 SER B N 1
ATOM 3535 C CA . SER B 1 121 ? -3.289 -7.898 -26.172 1 97.38 121 SER B CA 1
ATOM 3536 C C . SER B 1 121 ? -3.051 -6.527 -25.547 1 97.38 121 SER B C 1
ATOM 3538 O O . SER B 1 121 ? -1.913 -6.055 -25.484 1 97.38 121 SER B O 1
ATOM 3540 N N . GLU B 1 122 ? -4.141 -5.902 -25.125 1 97.69 122 GLU B N 1
ATOM 3541 C CA . GLU B 1 122 ? -4.031 -4.609 -24.469 1 97.69 122 GLU B CA 1
ATOM 3542 C C . GLU B 1 122 ? -3.355 -4.75 -23.109 1 97.69 122 GLU B C 1
ATOM 3544 O O . GLU B 1 122 ? -2.516 -3.924 -22.734 1 97.69 122 GLU B O 1
ATOM 3549 N N . ARG B 1 123 ? -3.695 -5.762 -22.344 1 97.62 123 ARG B N 1
ATOM 3550 C CA . ARG B 1 123 ? -3.098 -5.977 -21.031 1 97.62 123 ARG B CA 1
ATOM 3551 C C . ARG B 1 123 ? -1.602 -6.254 -21.156 1 97.62 123 ARG B C 1
ATOM 3553 O O . ARG B 1 123 ? -0.817 -5.832 -20.297 1 97.62 123 ARG B O 1
ATOM 3560 N N . ARG B 1 124 ? -1.193 -6.965 -22.172 1 97.94 124 ARG B N 1
ATOM 3561 C CA . ARG B 1 124 ? 0.224 -7.207 -22.422 1 97.94 124 ARG B CA 1
ATOM 3562 C C . ARG B 1 124 ? 0.962 -5.902 -22.703 1 97.94 124 ARG B C 1
ATOM 3564 O O . ARG B 1 124 ? 2.08 -5.699 -22.234 1 97.94 124 ARG B O 1
ATOM 3571 N N . LYS B 1 125 ? 0.335 -5.027 -23.484 1 98.31 125 LYS B N 1
ATOM 3572 C CA . LYS B 1 125 ? 0.938 -3.727 -23.766 1 98.31 125 LYS B CA 1
ATOM 3573 C C . LYS B 1 125 ? 1.122 -2.928 -22.469 1 98.31 125 LYS B C 1
ATOM 3575 O O . LYS B 1 125 ? 2.145 -2.262 -22.281 1 98.31 125 LYS B O 1
ATOM 3580 N N . ARG B 1 126 ? 0.136 -2.984 -21.625 1 98.44 126 ARG B N 1
ATOM 3581 C CA . ARG B 1 126 ? 0.224 -2.295 -20.344 1 98.44 126 ARG B CA 1
ATOM 3582 C C . ARG B 1 126 ? 1.347 -2.871 -19.484 1 98.44 126 ARG B C 1
ATOM 3584 O O . ARG B 1 126 ? 2.039 -2.133 -18.781 1 98.44 126 ARG B O 1
ATOM 3591 N N . LEU B 1 127 ? 1.48 -4.164 -19.562 1 98.56 127 LEU B N 1
ATOM 3592 C CA . LEU B 1 127 ? 2.562 -4.832 -18.859 1 98.56 127 LEU B CA 1
ATOM 3593 C C . LEU B 1 127 ? 3.922 -4.336 -19.344 1 98.56 127 LEU B C 1
ATOM 3595 O O . LEU B 1 127 ? 4.824 -4.098 -18.531 1 98.56 127 LEU B O 1
ATOM 3599 N N . ILE B 1 128 ? 4.078 -4.18 -20.609 1 98.62 128 ILE B N 1
ATOM 3600 C CA . ILE B 1 128 ? 5.324 -3.688 -21.188 1 98.62 128 ILE B CA 1
ATOM 3601 C C . ILE B 1 128 ? 5.59 -2.262 -20.703 1 98.62 128 ILE B C 1
ATOM 3603 O O . ILE B 1 128 ? 6.703 -1.94 -20.281 1 98.62 128 ILE B O 1
ATOM 3607 N N . ASP B 1 129 ? 4.512 -1.388 -20.781 1 98.69 129 ASP B N 1
ATOM 3608 C CA . ASP B 1 129 ? 4.641 -0.047 -20.219 1 98.69 129 ASP B CA 1
ATOM 3609 C C . ASP B 1 129 ? 5.18 -0.098 -18.781 1 98.69 129 ASP B C 1
ATOM 3611 O O . ASP B 1 129 ? 6.094 0.652 -18.438 1 98.69 129 ASP B O 1
ATOM 3615 N N . ALA B 1 130 ? 4.605 -0.967 -18.031 1 98.81 130 ALA B N 1
ATOM 3616 C CA . ALA B 1 130 ? 4.934 -1.043 -16.609 1 98.81 130 ALA B CA 1
ATOM 3617 C C . ALA B 1 130 ? 6.391 -1.451 -16.406 1 98.81 130 ALA B C 1
ATOM 3619 O O . ALA B 1 130 ? 7.09 -0.88 -15.562 1 98.81 130 ALA B O 1
ATOM 3620 N N . CYS B 1 131 ? 6.855 -2.451 -17.125 1 98.69 131 CYS B N 1
ATOM 3621 C CA . CYS B 1 131 ? 8.25 -2.879 -17.031 1 98.69 131 CYS B CA 1
ATOM 3622 C C . CYS B 1 131 ? 9.195 -1.721 -17.312 1 98.69 131 CYS B C 1
ATOM 3624 O O . CYS B 1 131 ? 10.148 -1.498 -16.562 1 98.69 131 CYS B O 1
ATOM 3626 N N . GLU B 1 132 ? 8.891 -0.99 -18.297 1 98.5 132 GLU B N 1
ATOM 3627 C CA . GLU B 1 132 ? 9.742 0.128 -18.703 1 98.5 132 GLU B CA 1
ATOM 3628 C C . GLU B 1 132 ? 9.695 1.249 -17.672 1 98.5 132 GLU B C 1
ATOM 3630 O O . GLU B 1 132 ? 10.742 1.753 -17.25 1 98.5 132 GLU B O 1
ATOM 3635 N N . ILE B 1 133 ? 8.523 1.64 -17.281 1 98.69 133 ILE B N 1
ATOM 3636 C CA . ILE B 1 133 ? 8.336 2.736 -16.328 1 98.69 133 ILE B CA 1
ATOM 3637 C C . ILE B 1 133 ? 9.047 2.414 -15.023 1 98.69 133 ILE B C 1
ATOM 3639 O O . ILE B 1 133 ? 9.812 3.23 -14.508 1 98.69 133 ILE B O 1
ATOM 3643 N N . ILE B 1 134 ? 8.844 1.208 -14.508 1 98.75 134 ILE B N 1
ATOM 3644 C CA . ILE B 1 134 ? 9.398 0.822 -13.211 1 98.75 134 ILE B CA 1
ATOM 3645 C C . ILE B 1 134 ? 10.922 0.793 -13.289 1 98.75 134 ILE B C 1
ATOM 3647 O O . ILE B 1 134 ? 11.602 1.337 -12.414 1 98.75 134 ILE B O 1
ATOM 3651 N N . THR B 1 135 ? 11.461 0.188 -14.312 1 97.81 135 THR B N 1
ATOM 3652 C CA . THR B 1 135 ? 12.906 0.102 -14.477 1 97.81 135 THR B CA 1
ATOM 3653 C C . THR B 1 135 ? 13.523 1.495 -14.57 1 97.81 135 THR B C 1
ATOM 3655 O O . THR B 1 135 ? 14.516 1.783 -13.898 1 97.81 135 THR B O 1
ATOM 3658 N N . ARG B 1 136 ? 12.93 2.381 -15.32 1 97.94 136 ARG B N 1
ATOM 3659 C CA . ARG B 1 136 ? 13.438 3.736 -15.492 1 97.94 136 ARG B CA 1
ATOM 3660 C C . ARG B 1 136 ? 13.359 4.52 -14.18 1 97.94 136 ARG B C 1
ATOM 3662 O O . ARG B 1 136 ? 14.305 5.223 -13.82 1 97.94 136 ARG B O 1
ATOM 3669 N N . LEU B 1 137 ? 12.258 4.406 -13.531 1 98.62 137 LEU B N 1
ATOM 3670 C CA . LEU B 1 137 ? 12.102 5.121 -12.273 1 98.62 137 LEU B CA 1
ATOM 3671 C C . LEU B 1 137 ? 13.102 4.609 -11.234 1 98.62 137 LEU B C 1
ATOM 3673 O O . LEU B 1 137 ? 13.602 5.383 -10.414 1 98.62 137 LEU B O 1
ATOM 3677 N N . TRP B 1 138 ? 13.383 3.311 -11.258 1 98.38 138 TRP B N 1
ATOM 3678 C CA . TRP B 1 138 ? 14.297 2.721 -10.289 1 98.38 138 TRP B CA 1
ATOM 3679 C C . TRP B 1 138 ? 15.742 3.115 -10.602 1 98.38 138 TRP B C 1
ATOM 3681 O O . TRP B 1 138 ? 16.641 2.912 -9.773 1 98.38 138 TRP B O 1
ATOM 3691 N N . ASP B 1 139 ? 15.977 3.674 -11.758 1 96.81 139 ASP B N 1
ATOM 3692 C CA . ASP B 1 139 ? 17.281 4.234 -12.062 1 96.81 139 ASP B CA 1
ATOM 3693 C C . ASP B 1 139 ? 17.516 5.551 -11.328 1 96.81 139 ASP B C 1
ATOM 3695 O O . ASP B 1 139 ? 18.641 6.039 -11.242 1 96.81 139 ASP B O 1
ATOM 3699 N N . GLY B 1 140 ? 16.469 6.242 -10.867 1 96.56 140 GLY B N 1
ATOM 3700 C CA . GLY B 1 140 ? 16.578 7.363 -9.945 1 96.56 140 GLY B CA 1
ATOM 3701 C C . GLY B 1 140 ? 16.609 8.711 -10.641 1 96.56 140 GLY B C 1
ATOM 3702 O O . GLY B 1 140 ? 16.875 9.734 -10.016 1 96.56 140 GLY B O 1
ATOM 3703 N N . GLU B 1 141 ? 16.281 8.719 -11.922 1 96.12 141 GLU B N 1
ATOM 3704 C CA . GLU B 1 141 ? 16.281 9.977 -12.672 1 96.12 141 GLU B CA 1
ATOM 3705 C C . GLU B 1 141 ? 14.859 10.43 -12.984 1 96.12 141 GLU B C 1
ATOM 3707 O O . GLU B 1 141 ? 13.914 9.641 -12.867 1 96.12 141 GLU B O 1
ATOM 3712 N N . PHE B 1 142 ? 14.75 11.766 -13.227 1 98.38 142 PHE B N 1
ATOM 3713 C CA . PHE B 1 142 ? 13.453 12.234 -13.711 1 98.38 142 PHE B CA 1
ATOM 3714 C C . PHE B 1 142 ? 13.062 11.5 -14.984 1 98.38 142 PHE B C 1
ATOM 3716 O O . PHE B 1 142 ? 13.867 11.367 -15.906 1 98.38 142 PHE B O 1
ATOM 3723 N N . THR B 1 143 ? 11.867 11.023 -15.023 1 98.31 143 THR B N 1
ATOM 3724 C CA . THR B 1 143 ? 11.398 10.133 -16.078 1 98.31 143 THR B CA 1
ATOM 3725 C C . THR B 1 143 ? 10.141 10.703 -16.734 1 98.31 143 THR B C 1
ATOM 3727 O O . THR B 1 143 ? 9.219 11.148 -16.062 1 98.31 143 THR B O 1
ATOM 3730 N N . ASP B 1 144 ? 10.156 10.789 -18.031 1 98.56 144 ASP B N 1
ATOM 3731 C CA . ASP B 1 144 ? 8.969 10.945 -18.875 1 98.56 144 ASP B CA 1
ATOM 3732 C C . ASP B 1 144 ? 8.695 9.68 -19.672 1 98.56 144 ASP B C 1
ATOM 3734 O O . ASP B 1 144 ? 9.625 9.016 -20.141 1 98.56 144 ASP B O 1
ATOM 3738 N N . TYR B 1 145 ? 7.516 9.312 -19.766 1 98.44 145 TYR B N 1
ATOM 3739 C CA . TYR B 1 145 ? 7.129 8.125 -20.516 1 98.44 145 TYR B CA 1
ATOM 3740 C C . TYR B 1 145 ? 5.762 8.305 -21.156 1 98.44 145 TYR B C 1
ATOM 3742 O O . TYR B 1 145 ? 4.777 8.602 -20.484 1 98.44 145 TYR B O 1
ATOM 3750 N N . ASP B 1 146 ? 5.73 8.227 -22.406 1 98 146 ASP B N 1
ATOM 3751 C CA . ASP B 1 146 ? 4.504 8.227 -23.203 1 98 146 ASP B CA 1
ATOM 3752 C C . ASP B 1 146 ? 4.176 6.828 -23.719 1 98 146 ASP B C 1
ATOM 3754 O O . ASP B 1 146 ? 4.57 6.457 -24.828 1 98 146 ASP B O 1
ATOM 3758 N N . GLY B 1 147 ? 3.422 6.125 -22.859 1 96.94 147 GLY B N 1
ATOM 3759 C CA . GLY B 1 147 ? 3.229 4.711 -23.125 1 96.94 147 GLY B CA 1
ATOM 3760 C C . GLY B 1 147 ? 1.942 4.418 -23.875 1 96.94 147 GLY B C 1
ATOM 3761 O O . GLY B 1 147 ? 1.253 5.34 -24.328 1 96.94 147 GLY B O 1
ATOM 3762 N N . HIS B 1 148 ? 1.627 3.094 -24.125 1 95.44 148 HIS B N 1
ATOM 3763 C CA . HIS B 1 148 ? 0.386 2.633 -24.734 1 95.44 148 HIS B CA 1
ATOM 3764 C C . HIS B 1 148 ? -0.821 3 -23.875 1 95.44 148 HIS B C 1
ATOM 3766 O O . HIS B 1 148 ? -1.864 3.395 -24.406 1 95.44 148 HIS B O 1
ATOM 3772 N N . TYR B 1 149 ? -0.643 2.859 -22.609 1 96.06 149 TYR B N 1
ATOM 3773 C CA . TYR B 1 149 ? -1.731 3.107 -21.672 1 96.06 149 TYR B CA 1
ATOM 3774 C C . TYR B 1 149 ? -1.274 4.012 -20.531 1 96.06 149 TYR B C 1
ATOM 3776 O O . TYR B 1 149 ? -1.98 4.949 -20.156 1 96.06 149 TYR B O 1
ATOM 3784 N N . TRP B 1 150 ? -0.109 3.709 -20.031 1 97.31 150 TRP B N 1
ATOM 3785 C CA . TRP B 1 150 ? 0.397 4.445 -18.891 1 97.31 150 TRP B CA 1
ATOM 3786 C C . TRP B 1 150 ? 1.335 5.566 -19.312 1 97.31 150 TRP B C 1
ATOM 3788 O O . TRP B 1 150 ? 2.131 5.391 -20.25 1 97.31 150 TRP B O 1
ATOM 3798 N N . ASP B 1 151 ? 1.218 6.672 -18.562 1 97.5 151 ASP B N 1
ATOM 3799 C CA . ASP B 1 151 ? 2.094 7.82 -18.797 1 97.5 151 ASP B CA 1
ATOM 3800 C C . ASP B 1 151 ? 2.805 8.227 -17.5 1 97.5 151 ASP B C 1
ATOM 3802 O O . ASP B 1 151 ? 2.328 7.934 -16.406 1 97.5 151 ASP B O 1
ATOM 3806 N N . VAL B 1 152 ? 3.889 8.773 -17.641 1 98.56 152 VAL B N 1
ATOM 3807 C CA . VAL B 1 152 ? 4.656 9.383 -16.547 1 98.56 152 VAL B CA 1
ATOM 3808 C C . VAL B 1 152 ? 5.164 10.758 -16.984 1 98.56 152 VAL B C 1
ATOM 3810 O O . VAL B 1 152 ? 5.641 10.922 -18.109 1 98.56 152 VAL B O 1
ATOM 3813 N N . ASN B 1 153 ? 4.93 11.734 -16.125 1 98.38 153 ASN B N 1
ATOM 3814 C CA . ASN B 1 153 ? 5.297 13.125 -16.406 1 98.38 153 ASN B CA 1
ATOM 3815 C C . ASN B 1 153 ? 6.293 13.656 -15.383 1 98.38 153 ASN B C 1
ATOM 3817 O O . ASN B 1 153 ? 5.91 14.031 -14.273 1 98.38 153 ASN B O 1
ATOM 3821 N N . THR B 1 154 ? 7.531 13.742 -15.719 1 98.25 154 THR B N 1
ATOM 3822 C CA . THR B 1 154 ? 8.578 14.344 -14.898 1 98.25 154 THR B CA 1
ATOM 3823 C C . THR B 1 154 ? 8.562 13.75 -13.492 1 98.25 154 THR B C 1
ATOM 3825 O O . THR B 1 154 ? 8.562 14.484 -12.5 1 98.25 154 THR B O 1
ATOM 3828 N N . MET B 1 155 ? 8.547 12.477 -13.43 1 98.69 155 MET B N 1
ATOM 3829 C CA . MET B 1 155 ? 8.508 11.805 -12.133 1 98.69 155 MET B CA 1
ATOM 3830 C C . MET B 1 155 ? 9.898 11.312 -11.734 1 98.69 155 MET B C 1
ATOM 3832 O O . MET B 1 155 ? 10.672 10.875 -12.586 1 98.69 155 MET B O 1
ATOM 3836 N N . ARG B 1 156 ? 10.141 11.422 -10.523 1 98.69 156 ARG B N 1
ATOM 3837 C CA . ARG B 1 156 ? 11.336 10.859 -9.914 1 98.69 156 ARG B CA 1
ATOM 3838 C C . ARG B 1 156 ? 11.016 10.203 -8.57 1 98.69 156 ARG B C 1
ATOM 3840 O O . ARG B 1 156 ? 10.203 10.719 -7.801 1 98.69 156 ARG B O 1
ATOM 3847 N N . LEU B 1 157 ? 11.609 9.094 -8.352 1 98.56 157 LEU B N 1
ATOM 3848 C CA . LEU B 1 157 ? 11.523 8.492 -7.023 1 98.56 157 LEU B CA 1
ATOM 3849 C C . LEU B 1 157 ? 12.617 9.047 -6.109 1 98.56 157 LEU B C 1
ATOM 3851 O O . LEU B 1 157 ? 13.766 9.172 -6.52 1 98.56 157 LEU B O 1
ATOM 3855 N N . TYR B 1 158 ? 12.289 9.344 -4.902 1 98.5 158 TYR B N 1
ATOM 3856 C CA . TYR B 1 158 ? 13.211 9.969 -3.965 1 98.5 158 TYR B CA 1
ATOM 3857 C C . TYR B 1 158 ? 13.688 8.969 -2.918 1 98.5 158 TYR B C 1
ATOM 3859 O O . TYR B 1 158 ? 14.547 9.281 -2.094 1 98.5 158 TYR B O 1
ATOM 3867 N N . THR B 1 159 ? 13.172 7.801 -2.857 1 97.81 159 THR B N 1
ATOM 3868 C CA . THR B 1 159 ? 13.57 6.703 -1.985 1 97.81 159 THR B CA 1
ATOM 3869 C C . THR B 1 159 ? 13.797 5.43 -2.791 1 97.81 159 THR B C 1
ATOM 3871 O O . THR B 1 159 ? 12.852 4.871 -3.357 1 97.81 159 THR B O 1
ATOM 3874 N N . LEU B 1 160 ? 14.969 5.004 -2.854 1 96.94 160 LEU B N 1
ATOM 3875 C CA . LEU B 1 160 ? 15.359 3.809 -3.596 1 96.94 160 LEU B CA 1
ATOM 3876 C C . LEU B 1 160 ? 16.438 3.027 -2.842 1 96.94 160 LEU B C 1
ATOM 3878 O O . LEU B 1 160 ? 17.188 3.602 -2.061 1 96.94 160 LEU B O 1
ATOM 3882 N N . PRO B 1 161 ? 16.406 1.726 -3.047 1 95.12 161 PRO B N 1
ATOM 3883 C CA . PRO B 1 161 ? 17.531 0.978 -2.494 1 95.12 161 PRO B CA 1
ATOM 3884 C C . PRO B 1 161 ? 18.875 1.368 -3.129 1 95.12 161 PRO B C 1
ATOM 3886 O O . PRO B 1 161 ? 18.891 2.004 -4.188 1 95.12 161 PRO B O 1
ATOM 3889 N N . ASP B 1 162 ? 19.875 0.98 -2.428 1 92.56 162 ASP B N 1
ATOM 3890 C CA . ASP B 1 162 ? 21.188 1.121 -3.039 1 92.56 162 ASP B CA 1
ATOM 3891 C C . ASP B 1 162 ? 21.281 0.324 -4.34 1 92.56 162 ASP B C 1
ATOM 3893 O O . ASP B 1 162 ? 20.547 -0.65 -4.527 1 92.56 162 ASP B O 1
ATOM 3897 N N . GLU B 1 163 ? 22.141 0.77 -5.148 1 87.75 163 GLU B N 1
ATOM 3898 C CA . GLU B 1 163 ? 22.25 0.183 -6.48 1 87.75 163 GLU B CA 1
ATOM 3899 C C . GLU B 1 163 ? 22.547 -1.314 -6.398 1 87.75 163 GLU B C 1
ATOM 3901 O O . GLU B 1 163 ? 22.078 -2.088 -7.238 1 87.75 163 GLU B O 1
ATOM 3906 N N . ASP B 1 164 ? 23.281 -1.736 -5.402 1 90.56 164 ASP B N 1
ATOM 3907 C CA . ASP B 1 164 ? 23.672 -3.137 -5.293 1 90.56 164 ASP B CA 1
ATOM 3908 C C . ASP B 1 164 ? 22.562 -3.977 -4.684 1 90.56 164 ASP B C 1
ATOM 3910 O O . ASP B 1 164 ? 22.672 -5.199 -4.586 1 90.56 164 ASP B O 1
ATOM 3914 N N . ALA B 1 165 ? 21.453 -3.346 -4.359 1 94.31 165 ALA B N 1
ATOM 3915 C CA . ALA B 1 165 ? 20.328 -4.043 -3.746 1 94.31 165 ALA B CA 1
ATOM 3916 C C . ALA B 1 165 ? 19.031 -3.752 -4.496 1 94.31 165 ALA B C 1
ATOM 3918 O O . ALA B 1 165 ? 17.969 -3.654 -3.885 1 94.31 165 ALA B O 1
ATOM 3919 N N . ARG B 1 166 ? 19.156 -3.635 -5.785 1 96.25 166 ARG B N 1
ATOM 3920 C CA . ARG B 1 166 ? 17.984 -3.338 -6.594 1 96.25 166 ARG B CA 1
ATOM 3921 C C . ARG B 1 166 ? 16.922 -4.418 -6.43 1 96.25 166 ARG B C 1
ATOM 3923 O O . ARG B 1 166 ? 17.25 -5.605 -6.363 1 96.25 166 ARG B O 1
ATOM 3930 N N . VAL B 1 167 ? 15.68 -4.035 -6.352 1 98.44 167 VAL B N 1
ATOM 3931 C CA . VAL B 1 167 ? 14.57 -4.973 -6.234 1 98.44 167 VAL B CA 1
ATOM 3932 C C . VAL B 1 167 ? 14.414 -5.762 -7.531 1 98.44 167 VAL B C 1
ATOM 3934 O O . VAL B 1 167 ? 14.305 -5.176 -8.609 1 98.44 167 VAL B O 1
ATOM 3937 N N . PRO B 1 168 ? 14.492 -7.078 -7.484 1 98.5 168 PRO B N 1
ATOM 3938 C CA . PRO B 1 168 ? 14.266 -7.852 -8.703 1 98.5 168 PRO B CA 1
ATOM 3939 C C . PRO B 1 168 ? 12.852 -7.695 -9.25 1 98.5 168 PRO B C 1
ATOM 3941 O O . PRO B 1 168 ? 11.883 -7.773 -8.492 1 98.5 168 PRO B O 1
ATOM 3944 N N . LEU B 1 169 ? 12.789 -7.43 -10.508 1 98.75 169 LEU B N 1
ATOM 3945 C CA . LEU B 1 169 ? 11.523 -7.367 -11.234 1 98.75 169 LEU B CA 1
ATOM 3946 C C . LEU B 1 169 ? 11.273 -8.672 -11.992 1 98.75 169 LEU B C 1
ATOM 3948 O O . LEU B 1 169 ? 12.07 -9.062 -12.844 1 98.75 169 LEU B O 1
ATOM 3952 N N . LEU B 1 170 ? 10.203 -9.344 -11.633 1 98.94 170 LEU B N 1
ATOM 3953 C CA . LEU B 1 170 ? 9.805 -10.57 -12.312 1 98.94 170 LEU B CA 1
ATOM 3954 C C . LEU B 1 170 ? 8.523 -10.359 -13.109 1 98.94 170 LEU B C 1
ATOM 3956 O O . LEU B 1 170 ? 7.789 -9.398 -12.867 1 98.94 170 LEU B O 1
ATOM 3960 N N . VAL B 1 171 ? 8.32 -11.188 -14.07 1 98.88 171 VAL B N 1
ATOM 3961 C CA . VAL B 1 171 ? 7.07 -11.25 -14.82 1 98.88 171 VAL B CA 1
ATOM 3962 C C . VAL B 1 171 ? 6.52 -12.672 -14.781 1 98.88 171 VAL B C 1
ATOM 3964 O O . VAL B 1 171 ? 7.254 -13.641 -15.008 1 98.88 171 VAL B O 1
ATOM 3967 N N . ALA B 1 172 ? 5.309 -12.742 -14.422 1 98.56 172 ALA B N 1
ATOM 3968 C CA . ALA B 1 172 ? 4.621 -14.031 -14.406 1 98.56 172 ALA B CA 1
ATOM 3969 C C . ALA B 1 172 ? 3.871 -14.266 -15.719 1 98.56 172 ALA B C 1
ATOM 3971 O O . ALA B 1 172 ? 3.27 -13.344 -16.266 1 98.56 172 ALA B O 1
ATOM 3972 N N . GLY B 1 173 ? 3.969 -15.445 -16.188 1 97 173 GLY B N 1
ATOM 3973 C CA . GLY B 1 173 ? 3.271 -15.805 -17.422 1 97 173 GLY B CA 1
ATOM 3974 C C . GLY B 1 173 ? 3.121 -17.297 -17.594 1 97 173 GLY B C 1
ATOM 3975 O O . GLY B 1 173 ? 3.955 -18.078 -17.125 1 97 173 GLY B O 1
ATOM 3976 N N . ASN B 1 174 ? 2.08 -17.656 -18.406 1 97 174 ASN B N 1
ATOM 3977 C CA . ASN B 1 174 ? 1.79 -19.062 -18.656 1 97 174 ASN B CA 1
ATOM 3978 C C . ASN B 1 174 ? 1.688 -19.359 -20.156 1 97 174 ASN B C 1
ATOM 3980 O O . ASN B 1 174 ? 1.282 -20.438 -20.547 1 97 174 ASN B O 1
ATOM 3984 N N . GLY B 1 175 ? 1.92 -18.359 -20.969 1 97.75 175 GLY B N 1
ATOM 3985 C CA . GLY B 1 175 ? 1.98 -18.469 -22.406 1 97.75 175 GLY B CA 1
ATOM 3986 C C . GLY B 1 175 ? 3.219 -17.828 -23.016 1 97.75 175 GLY B C 1
ATOM 3987 O O . GLY B 1 175 ? 3.939 -17.094 -22.328 1 97.75 175 GLY B O 1
ATOM 3988 N N . PRO B 1 176 ? 3.477 -18.141 -24.25 1 98.38 176 PRO B N 1
ATOM 3989 C CA . PRO B 1 176 ? 4.734 -17.703 -24.844 1 98.38 176 PRO B CA 1
ATOM 3990 C C . PRO B 1 176 ? 4.812 -16.172 -25 1 98.38 176 PRO B C 1
ATOM 3992 O O . PRO B 1 176 ? 5.898 -15.602 -24.875 1 98.38 176 PRO B O 1
ATOM 3995 N N . LYS B 1 177 ? 3.754 -15.5 -25.25 1 98.25 177 LYS B N 1
ATOM 3996 C CA . LYS B 1 177 ? 3.787 -14.062 -25.5 1 98.25 177 LYS B CA 1
ATOM 3997 C C . LYS B 1 177 ? 4.227 -13.305 -24.25 1 98.25 177 LYS B C 1
ATOM 3999 O O . LYS B 1 177 ? 5.113 -12.445 -24.328 1 98.25 177 LYS B O 1
ATOM 4004 N N . THR B 1 178 ? 3.611 -13.578 -23.109 1 98.38 178 THR B N 1
ATOM 4005 C CA . THR B 1 178 ? 4.008 -12.93 -21.859 1 98.38 178 THR B CA 1
ATOM 4006 C C . THR B 1 178 ? 5.422 -13.359 -21.469 1 98.38 178 THR B C 1
ATOM 4008 O O . THR B 1 178 ? 6.176 -12.562 -20.906 1 98.38 178 THR B O 1
ATOM 4011 N N . THR B 1 179 ? 5.711 -14.602 -21.766 1 98.81 179 THR B N 1
ATOM 4012 C CA . THR B 1 179 ? 7.043 -15.109 -21.438 1 98.81 179 THR B CA 1
ATOM 4013 C C . THR B 1 179 ? 8.117 -14.344 -22.219 1 98.81 179 THR B C 1
ATOM 4015 O O . THR B 1 179 ? 9.195 -14.07 -21.688 1 98.81 179 THR B O 1
ATOM 4018 N N . THR B 1 180 ? 7.82 -14.016 -23.422 1 98.81 180 THR B N 1
ATOM 4019 C CA . THR B 1 180 ? 8.75 -13.219 -24.203 1 98.81 180 THR B CA 1
ATOM 4020 C C . THR B 1 180 ? 8.969 -11.852 -23.578 1 98.81 180 THR B C 1
ATOM 4022 O O . THR B 1 180 ? 10.078 -11.312 -23.594 1 98.81 180 THR B O 1
ATOM 4025 N N . VAL B 1 181 ? 7.93 -11.266 -22.984 1 98.75 181 VAL B N 1
ATOM 4026 C CA . VAL B 1 181 ? 8.047 -10 -22.266 1 98.75 181 VAL B CA 1
ATOM 4027 C C . VAL B 1 181 ? 9 -10.164 -21.094 1 98.75 181 VAL B C 1
ATOM 4029 O O . VAL B 1 181 ? 9.852 -9.305 -20.844 1 98.75 181 VAL B O 1
ATOM 4032 N N . ALA B 1 182 ? 8.852 -11.25 -20.359 1 98.88 182 ALA B N 1
ATOM 4033 C CA . ALA B 1 182 ? 9.75 -11.523 -19.25 1 98.88 182 ALA B CA 1
ATOM 4034 C C . ALA B 1 182 ? 11.203 -11.57 -19.703 1 98.88 182 ALA B C 1
ATOM 4036 O O . ALA B 1 182 ? 12.078 -10.961 -19.078 1 98.88 182 ALA B O 1
ATOM 4037 N N . GLY B 1 183 ? 11.43 -12.297 -20.766 1 98.81 183 GLY B N 1
ATOM 4038 C CA . GLY B 1 183 ? 12.773 -12.391 -21.312 1 98.81 183 GLY B CA 1
ATOM 4039 C C . GLY B 1 183 ? 13.375 -11.039 -21.656 1 98.81 183 GLY B C 1
ATOM 4040 O O . GLY B 1 183 ? 14.555 -10.789 -21.391 1 98.81 183 GLY B O 1
ATOM 4041 N N . ARG B 1 184 ? 12.539 -10.203 -22.172 1 98.62 184 ARG B N 1
ATOM 4042 C CA . ARG B 1 184 ? 13.008 -8.922 -22.688 1 98.62 184 ARG B CA 1
ATOM 4043 C C . ARG B 1 184 ? 13.266 -7.934 -21.562 1 98.62 184 ARG B C 1
ATOM 4045 O O . ARG B 1 184 ? 14.211 -7.137 -21.625 1 98.62 184 ARG B O 1
ATOM 4052 N N . TYR B 1 185 ? 12.469 -8.016 -20.438 1 98.56 185 TYR B N 1
ATOM 4053 C CA . TYR B 1 185 ? 12.445 -6.855 -19.547 1 98.56 185 TYR B CA 1
ATOM 4054 C C . TYR B 1 185 ? 12.789 -7.262 -18.125 1 98.56 185 TYR B C 1
ATOM 4056 O O . TYR B 1 185 ? 13.148 -6.418 -17.297 1 98.56 185 TYR B O 1
ATOM 4064 N N . ALA B 1 186 ? 12.656 -8.531 -17.734 1 98.75 186 ALA B N 1
ATOM 4065 C CA . ALA B 1 186 ? 12.57 -8.859 -16.312 1 98.75 186 ALA B CA 1
ATOM 4066 C C . ALA B 1 186 ? 13.836 -9.555 -15.828 1 98.75 186 ALA B C 1
ATOM 4068 O O . ALA B 1 186 ? 14.555 -10.164 -16.625 1 98.75 186 ALA B O 1
ATOM 4069 N N . ASP B 1 187 ? 14.047 -9.477 -14.523 1 98.56 187 ASP B N 1
ATOM 4070 C CA . ASP B 1 187 ? 15.141 -10.188 -13.875 1 98.56 187 ASP B CA 1
ATOM 4071 C C . ASP B 1 187 ? 14.766 -11.641 -13.594 1 98.56 187 ASP B C 1
ATOM 4073 O O . ASP B 1 187 ? 15.641 -12.477 -13.336 1 98.56 187 ASP B O 1
ATOM 4077 N N . GLY B 1 188 ? 13.523 -11.906 -13.586 1 98.88 188 GLY B N 1
ATOM 4078 C CA . GLY B 1 188 ? 13.031 -13.25 -13.305 1 98.88 188 GLY B CA 1
ATOM 4079 C C . GLY B 1 188 ? 11.711 -13.555 -13.992 1 98.88 188 GLY B C 1
ATOM 4080 O O . GLY B 1 188 ? 11.008 -12.641 -14.422 1 98.88 188 GLY B O 1
ATOM 4081 N N . PHE B 1 189 ? 11.438 -14.82 -14.133 1 98.88 189 PHE B N 1
ATOM 4082 C CA . PHE B 1 189 ? 10.234 -15.352 -14.75 1 98.88 189 PHE B CA 1
ATOM 4083 C C . PHE B 1 189 ? 9.523 -16.328 -13.82 1 98.88 189 PHE B C 1
ATOM 4085 O O . PHE B 1 189 ? 10.164 -17.172 -13.203 1 98.88 189 PHE B O 1
ATOM 4092 N N . LEU B 1 190 ? 8.203 -16.141 -13.602 1 98.88 190 LEU B N 1
ATOM 4093 C CA . LEU B 1 190 ? 7.367 -17.016 -12.789 1 98.88 190 LEU B CA 1
ATOM 4094 C C . LEU B 1 190 ? 6.316 -17.719 -13.641 1 98.88 190 LEU B C 1
ATOM 4096 O O . LEU B 1 190 ? 5.676 -17.078 -14.484 1 98.88 190 LEU B O 1
ATOM 4100 N N . THR B 1 191 ? 6.125 -19.031 -13.461 1 98.69 191 THR B N 1
ATOM 4101 C CA . THR B 1 191 ? 5.098 -19.734 -14.227 1 98.69 191 THR B CA 1
ATOM 4102 C C . THR B 1 191 ? 4.43 -20.797 -13.375 1 98.69 191 THR B C 1
ATOM 4104 O O . THR B 1 191 ? 5.008 -21.281 -12.398 1 98.69 191 THR B O 1
ATOM 4107 N N . LEU B 1 192 ? 3.262 -21.172 -13.75 1 97.12 192 LEU B N 1
ATOM 4108 C CA . LEU B 1 192 ? 2.498 -22.25 -13.125 1 97.12 192 LEU B CA 1
ATOM 4109 C C . LEU B 1 192 ? 2.533 -23.5 -13.977 1 97.12 192 LEU B C 1
ATOM 4111 O O . LEU B 1 192 ? 2.061 -24.562 -13.555 1 97.12 192 LEU B O 1
ATOM 4115 N N . ARG B 1 193 ? 3.119 -23.438 -15.117 1 97.5 193 ARG B N 1
ATOM 4116 C CA . ARG B 1 193 ? 3.008 -24.516 -16.094 1 97.5 193 ARG B CA 1
ATOM 4117 C C . ARG B 1 193 ? 3.914 -25.688 -15.711 1 97.5 193 ARG B C 1
ATOM 4119 O O . ARG B 1 193 ? 4.922 -25.5 -15.023 1 97.5 193 ARG B O 1
ATOM 4126 N N . ASP B 1 194 ? 3.516 -26.844 -16.172 1 97.19 194 ASP B N 1
ATOM 4127 C CA . ASP B 1 194 ? 4.301 -28.047 -15.883 1 97.19 194 ASP B CA 1
ATOM 4128 C C . ASP B 1 194 ? 5.621 -28.031 -16.656 1 97.19 194 ASP B C 1
ATOM 4130 O O . ASP B 1 194 ? 5.816 -27.203 -17.547 1 97.19 194 ASP B O 1
ATOM 4134 N N . VAL B 1 195 ? 6.48 -28.984 -16.281 1 98.25 195 VAL B N 1
ATOM 4135 C CA . VAL B 1 195 ? 7.855 -29.016 -16.766 1 98.25 195 VAL B CA 1
ATOM 4136 C C . VAL B 1 195 ? 7.867 -29.234 -18.281 1 98.25 195 VAL B C 1
ATOM 4138 O O . VAL B 1 195 ? 8.656 -28.609 -19 1 98.25 195 VAL B O 1
ATOM 4141 N N . ASP B 1 196 ? 7.039 -30.109 -18.781 1 98.25 196 ASP B N 1
ATOM 4142 C CA . ASP B 1 196 ? 7.02 -30.406 -20.203 1 98.25 196 ASP B CA 1
ATOM 4143 C C . ASP B 1 196 ? 6.656 -29.172 -21.016 1 98.25 196 ASP B C 1
ATOM 4145 O O . ASP B 1 196 ? 7.348 -28.828 -21.984 1 98.25 196 ASP B O 1
ATOM 4149 N N . PHE B 1 197 ? 5.59 -28.5 -20.672 1 98.44 197 PHE B N 1
ATOM 4150 C CA . PHE B 1 197 ? 5.172 -27.297 -2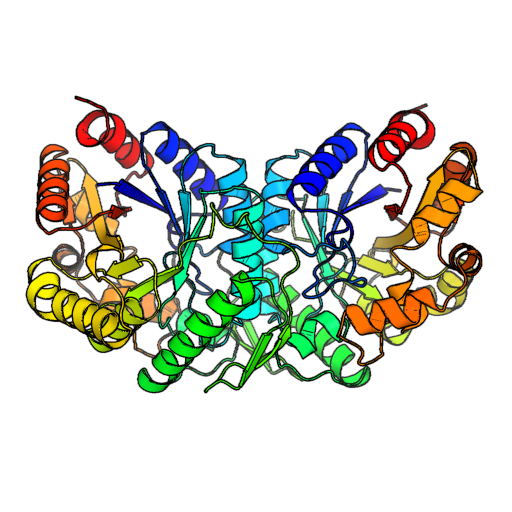1.359 1 98.44 197 PHE B CA 1
ATOM 4151 C C . PHE B 1 197 ? 6.219 -26.188 -21.203 1 98.44 197 PHE B C 1
ATOM 4153 O O . PHE B 1 197 ? 6.484 -25.438 -22.141 1 98.44 197 PHE B O 1
ATOM 4160 N N . TYR B 1 198 ? 6.805 -26.125 -20.016 1 98.56 198 TYR B N 1
ATOM 4161 C CA . TYR B 1 198 ? 7.855 -25.156 -19.75 1 98.56 198 TYR B CA 1
ATOM 4162 C C . TYR B 1 198 ? 9.008 -25.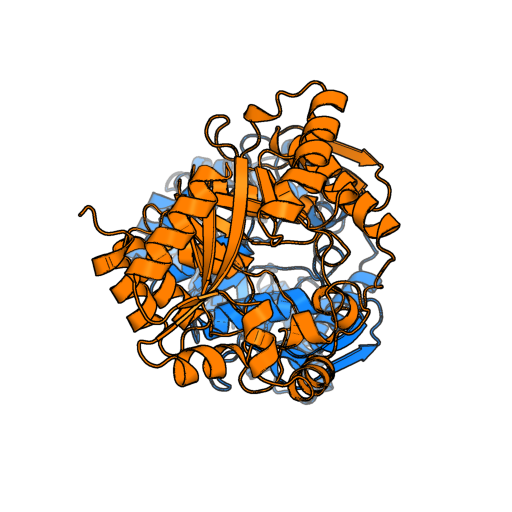312 -20.734 1 98.56 198 TYR B C 1
ATOM 4164 O O . TYR B 1 198 ? 9.383 -24.344 -21.422 1 98.56 198 TYR B O 1
ATOM 4172 N N . HIS B 1 199 ? 9.539 -26.516 -20.938 1 98.56 199 HIS B N 1
ATOM 4173 C CA . HIS B 1 199 ? 10.695 -26.75 -21.797 1 98.56 199 HIS B CA 1
ATOM 4174 C C . HIS B 1 199 ? 10.336 -26.562 -23.266 1 98.56 199 HIS B C 1
ATOM 4176 O O . HIS B 1 199 ? 11.125 -26.031 -24.047 1 98.56 199 HIS B O 1
ATOM 4182 N N . ARG B 1 200 ? 9.125 -26.953 -23.547 1 98.56 200 ARG B N 1
ATOM 4183 C CA . ARG B 1 200 ? 8.742 -27 -24.953 1 98.56 200 ARG B CA 1
ATOM 4184 C C . ARG B 1 200 ? 8.336 -25.625 -25.453 1 98.56 200 ARG B C 1
ATOM 4186 O O . ARG B 1 200 ? 8.609 -25.266 -26.609 1 98.56 200 ARG B O 1
ATOM 4193 N N . VAL B 1 201 ? 7.75 -24.812 -24.594 1 98.81 201 VAL B N 1
ATOM 4194 C CA . VAL B 1 201 ? 7.082 -23.609 -25.094 1 98.81 201 VAL B CA 1
ATOM 4195 C C . VAL B 1 201 ? 7.648 -22.375 -24.406 1 98.81 201 VAL B C 1
ATOM 4197 O O . VAL B 1 201 ? 8.047 -21.422 -25.062 1 98.81 201 VAL B O 1
ATOM 4200 N N . LEU B 1 202 ? 7.734 -22.391 -23.109 1 98.81 202 LEU B N 1
ATOM 4201 C CA . LEU B 1 202 ? 8.008 -21.172 -22.375 1 98.81 202 LEU B CA 1
ATOM 4202 C C . LEU B 1 202 ? 9.5 -20.844 -22.391 1 98.81 202 LEU B C 1
ATOM 4204 O O . LEU B 1 202 ? 9.883 -19.688 -22.594 1 98.81 202 LEU B O 1
ATOM 4208 N N . GLU B 1 203 ? 10.328 -21.859 -22.141 1 98.62 203 GLU B N 1
ATOM 4209 C CA . GLU B 1 203 ? 11.766 -21.641 -22.109 1 98.62 203 GLU B CA 1
ATOM 4210 C C . GLU B 1 203 ? 12.266 -21.062 -23.438 1 98.62 203 GLU B C 1
ATOM 4212 O O . GLU B 1 203 ? 12.977 -20.047 -23.453 1 98.62 203 GLU B O 1
ATOM 4217 N N . PRO B 1 204 ? 11.844 -21.625 -24.594 1 98.69 204 PRO B N 1
ATOM 4218 C CA . PRO B 1 204 ? 12.258 -21.016 -25.859 1 98.69 204 PRO B CA 1
ATOM 4219 C C . PRO B 1 204 ? 11.75 -19.594 -26.016 1 98.69 204 PRO B C 1
ATOM 4221 O O . PRO B 1 204 ? 12.469 -18.734 -26.547 1 98.69 204 PRO B O 1
ATOM 4224 N N . ALA B 1 205 ? 10.539 -19.297 -25.594 1 98.88 205 ALA B N 1
ATOM 4225 C CA . ALA B 1 205 ? 9.977 -17.953 -25.672 1 98.88 205 ALA B CA 1
ATOM 4226 C C . ALA B 1 205 ? 10.773 -16.984 -24.828 1 98.88 205 ALA B C 1
ATOM 4228 O O . ALA B 1 205 ? 11.023 -15.844 -25.234 1 98.88 205 ALA B O 1
ATOM 4229 N N . LEU B 1 206 ? 11.148 -17.406 -23.594 1 98.88 206 LEU B N 1
ATOM 4230 C CA . LEU B 1 206 ? 11.945 -16.594 -22.688 1 98.88 206 LEU B CA 1
ATOM 4231 C C . LEU B 1 206 ? 13.297 -16.234 -23.312 1 98.88 206 LEU B C 1
ATOM 4233 O O . LEU B 1 206 ? 13.727 -15.086 -23.266 1 98.88 206 LEU B O 1
ATOM 4237 N N . GLU B 1 207 ? 13.891 -17.25 -23.891 1 98.62 207 GLU B N 1
ATOM 4238 C CA . GLU B 1 207 ? 15.195 -17.078 -24.531 1 98.62 207 GLU B CA 1
ATOM 4239 C C . GLU B 1 207 ? 15.102 -16.125 -25.719 1 98.62 207 GLU B C 1
ATOM 4241 O O . GLU B 1 207 ? 15.969 -15.281 -25.922 1 98.62 207 GLU B O 1
ATOM 4246 N N . THR B 1 208 ? 14.07 -16.297 -26.484 1 98.62 208 THR B N 1
ATOM 4247 C CA . THR B 1 208 ? 13.859 -15.422 -27.625 1 98.62 208 THR B CA 1
ATOM 4248 C C . THR B 1 208 ? 13.727 -13.977 -27.172 1 98.62 208 THR B C 1
ATOM 4250 O O . THR B 1 208 ? 14.344 -13.078 -27.75 1 98.62 208 THR B O 1
ATOM 4253 N N . GLY B 1 209 ? 12.922 -13.734 -26.172 1 98.62 209 GLY B N 1
ATOM 4254 C CA . GLY B 1 209 ? 12.773 -12.391 -25.625 1 98.62 209 GLY B CA 1
ATOM 4255 C C . GLY B 1 209 ? 14.086 -11.797 -25.156 1 98.62 209 GLY B C 1
ATOM 4256 O O . GLY B 1 209 ? 14.383 -10.633 -25.453 1 98.62 209 GLY B O 1
ATOM 4257 N N . ALA B 1 210 ? 14.82 -12.586 -24.406 1 98.69 210 ALA B N 1
ATOM 4258 C CA . ALA B 1 210 ? 16.109 -12.141 -23.891 1 98.69 210 ALA B CA 1
ATOM 4259 C C . ALA B 1 210 ? 17.062 -11.805 -25.016 1 98.69 210 ALA B C 1
ATOM 4261 O O . ALA B 1 210 ? 17.688 -10.734 -25.016 1 98.69 210 ALA B O 1
ATOM 4262 N N . GLU B 1 211 ? 17.156 -12.664 -25.969 1 98.25 211 GLU B N 1
ATOM 4263 C CA . GLU B 1 211 ? 18.078 -12.484 -27.094 1 98.25 211 GLU B CA 1
ATOM 4264 C C . GLU B 1 211 ? 17.719 -11.242 -27.891 1 98.25 211 GLU B C 1
ATOM 4266 O O . GLU B 1 211 ? 18.609 -10.484 -28.312 1 98.25 211 GLU B O 1
ATOM 4271 N N . ASP B 1 212 ? 16.469 -11.102 -28.156 1 98.12 212 ASP B N 1
ATOM 4272 C CA . ASP B 1 212 ? 16 -9.93 -28.906 1 98.12 212 ASP B CA 1
ATOM 4273 C C . ASP B 1 212 ? 16.438 -8.641 -28.219 1 98.12 212 ASP B C 1
ATOM 4275 O O . ASP B 1 212 ? 16.641 -7.621 -28.875 1 98.12 212 ASP B O 1
ATOM 4279 N N . ALA B 1 213 ? 16.562 -8.688 -26.938 1 98 213 ALA B N 1
ATOM 4280 C CA . ALA B 1 213 ? 16.938 -7.496 -26.172 1 98 213 ALA B CA 1
ATOM 4281 C C . ALA B 1 213 ? 18.438 -7.461 -25.891 1 98 213 ALA B C 1
ATOM 4283 O O . ALA B 1 213 ? 18.922 -6.602 -25.156 1 98 213 ALA B O 1
ATOM 4284 N N . GLY B 1 214 ? 19.188 -8.383 -26.375 1 98.38 214 GLY B N 1
ATOM 4285 C CA . GLY B 1 214 ? 20.625 -8.453 -26.172 1 98.38 214 GLY B CA 1
ATOM 4286 C C . GLY B 1 214 ? 21.031 -8.883 -24.781 1 98.38 214 GLY B C 1
ATOM 4287 O O . GLY B 1 214 ? 22.094 -8.508 -24.281 1 98.38 214 GLY B O 1
ATOM 4288 N N . ARG B 1 215 ? 20.156 -9.609 -24.172 1 98.12 215 ARG B N 1
ATOM 4289 C CA . ARG B 1 215 ? 20.406 -10.078 -22.812 1 98.12 215 ARG B CA 1
ATOM 4290 C C . ARG B 1 215 ? 20.797 -11.555 -22.797 1 98.12 215 ARG B C 1
ATOM 4292 O O . ARG B 1 215 ? 20.453 -12.289 -23.734 1 98.12 215 ARG B O 1
ATOM 4299 N N . ASP B 1 216 ? 21.5 -11.953 -21.734 1 98.19 216 ASP B N 1
ATOM 4300 C CA . ASP B 1 216 ? 21.797 -13.359 -21.5 1 98.19 216 ASP B CA 1
ATOM 4301 C C . ASP B 1 216 ? 20.641 -14.047 -20.766 1 98.19 216 ASP B C 1
ATOM 4303 O O . ASP B 1 216 ? 20.375 -13.75 -19.594 1 98.19 216 ASP B O 1
ATOM 4307 N N . PRO B 1 217 ? 20 -14.953 -21.422 1 97.69 217 PRO B N 1
ATOM 4308 C CA . PRO B 1 217 ? 18.844 -15.602 -20.781 1 97.69 217 PRO B CA 1
ATOM 4309 C C . PRO B 1 217 ? 19.188 -16.297 -19.469 1 97.69 217 PRO B C 1
ATOM 4311 O O . PRO B 1 217 ? 18.328 -16.453 -18.609 1 97.69 217 PRO B O 1
ATOM 4314 N N . ASP B 1 218 ? 20.469 -16.641 -19.281 1 97.06 218 ASP B N 1
ATOM 4315 C CA . ASP B 1 218 ? 20.891 -17.359 -18.094 1 97.06 218 ASP B CA 1
ATOM 4316 C C . ASP B 1 218 ? 20.875 -16.469 -16.859 1 97.06 218 ASP B C 1
ATOM 4318 O O . ASP B 1 218 ? 20.953 -16.953 -15.727 1 97.06 218 ASP B O 1
ATOM 4322 N N . THR B 1 219 ? 20.75 -15.172 -17.078 1 97.5 219 THR B N 1
ATOM 4323 C CA . THR B 1 219 ? 20.734 -14.227 -15.961 1 97.5 219 THR B CA 1
ATOM 4324 C C . THR B 1 219 ? 19.312 -14.047 -15.438 1 97.5 219 THR B C 1
ATOM 4326 O O . THR B 1 219 ? 19.094 -13.391 -14.414 1 97.5 219 THR B O 1
ATOM 4329 N N . ILE B 1 220 ? 18.328 -14.594 -16.109 1 98.69 220 ILE B N 1
ATOM 4330 C CA . ILE B 1 220 ? 16.922 -14.484 -15.711 1 98.69 220 ILE B CA 1
ATOM 4331 C C . ILE B 1 220 ? 16.547 -15.656 -14.805 1 98.69 220 ILE B C 1
ATOM 4333 O O . ILE B 1 220 ? 16.609 -16.812 -15.227 1 98.69 220 ILE B O 1
ATOM 4337 N N . SER B 1 221 ? 16.234 -15.328 -13.578 1 98.81 221 SER B N 1
ATOM 4338 C CA . SER B 1 221 ? 15.844 -16.391 -12.656 1 98.81 221 SER B CA 1
ATOM 4339 C C . SER B 1 221 ? 14.516 -17.016 -13.055 1 98.81 221 SER B C 1
ATOM 4341 O O . SER B 1 221 ? 13.648 -16.344 -13.609 1 98.81 221 SER B O 1
ATOM 4343 N N . ARG B 1 222 ? 14.414 -18.266 -12.828 1 98.75 222 ARG B N 1
ATOM 4344 C CA . ARG B 1 222 ? 13.211 -19.031 -13.172 1 98.75 222 ARG B CA 1
ATOM 4345 C C . ARG B 1 222 ? 12.531 -19.578 -11.93 1 98.75 222 ARG B C 1
ATOM 4347 O O . ARG B 1 222 ? 13.133 -20.328 -11.164 1 98.75 222 ARG B O 1
ATOM 4354 N N . THR B 1 223 ? 11.25 -19.188 -11.734 1 98.88 223 THR B N 1
ATOM 4355 C CA . THR B 1 223 ? 10.477 -19.609 -10.578 1 98.88 223 THR B CA 1
ATOM 4356 C C . THR B 1 223 ? 9.242 -20.406 -11.008 1 98.88 223 THR B C 1
ATOM 4358 O O . THR B 1 223 ? 8.523 -20 -11.922 1 98.88 223 THR B O 1
ATOM 4361 N N . ARG B 1 224 ? 9.008 -21.547 -10.359 1 98.81 224 ARG B N 1
ATOM 4362 C CA . ARG B 1 224 ? 7.801 -22.359 -10.539 1 98.81 224 ARG B CA 1
ATOM 4363 C C . ARG B 1 224 ? 6.879 -22.234 -9.328 1 98.81 224 ARG B C 1
ATOM 4365 O O . ARG B 1 224 ? 7.305 -22.453 -8.188 1 98.81 224 ARG B O 1
ATOM 4372 N N . GLN B 1 225 ? 5.688 -21.812 -9.57 1 98.69 225 GLN B N 1
ATOM 4373 C CA . GLN B 1 225 ? 4.688 -21.969 -8.516 1 98.69 225 GLN B CA 1
ATOM 4374 C C . GLN B 1 225 ? 4.094 -23.375 -8.516 1 98.69 225 GLN B C 1
ATOM 4376 O O . GLN B 1 225 ? 3.631 -23.844 -9.547 1 98.69 225 GLN B O 1
ATOM 4381 N N . LEU B 1 226 ? 4.156 -23.984 -7.445 1 98.62 226 LEU B N 1
ATOM 4382 C CA . LEU B 1 226 ? 3.598 -25.328 -7.281 1 98.62 226 LEU B CA 1
ATOM 4383 C C . LEU B 1 226 ? 2.432 -25.312 -6.297 1 98.62 226 LEU B C 1
ATOM 4385 O O . LEU B 1 226 ? 2.613 -25 -5.117 1 98.62 226 LEU B O 1
ATOM 4389 N N . LEU B 1 227 ? 1.234 -25.594 -6.777 1 98.56 227 LEU B N 1
ATOM 4390 C CA . LEU B 1 227 ? 0.101 -25.828 -5.891 1 98.56 227 LEU B CA 1
ATOM 4391 C C . LEU B 1 227 ? 0.211 -27.203 -5.223 1 98.56 227 LEU B C 1
ATOM 4393 O O . LEU B 1 227 ? 0.362 -28.219 -5.902 1 98.56 227 LEU B O 1
ATOM 4397 N N . ILE B 1 228 ? 0.139 -27.156 -3.898 1 98.81 228 ILE B N 1
ATOM 4398 C CA . ILE B 1 228 ? 0.386 -28.422 -3.203 1 98.81 228 ILE B CA 1
ATOM 4399 C C . ILE B 1 228 ? -0.621 -28.578 -2.066 1 98.81 228 ILE B C 1
ATOM 4401 O O . ILE B 1 228 ? -1.105 -27.594 -1.509 1 98.81 228 ILE B O 1
ATOM 4405 N N . SER B 1 229 ? -1.045 -29.719 -1.785 1 98.81 229 SER B N 1
ATOM 4406 C CA . SER B 1 229 ? -1.765 -30.109 -0.578 1 98.81 229 SER B CA 1
ATOM 4407 C C . SER B 1 229 ? -1.165 -31.375 0.04 1 98.81 229 SER B C 1
ATOM 4409 O O . SER B 1 229 ? -0.952 -32.375 -0.653 1 98.81 229 SER B O 1
ATOM 4411 N N . TYR B 1 230 ? -0.88 -31.234 1.334 1 98.69 230 TYR B N 1
ATOM 4412 C CA . TYR B 1 230 ? -0.236 -32.344 2.027 1 98.69 230 TYR B CA 1
ATOM 4413 C C . TYR B 1 230 ? -1.062 -32.812 3.229 1 98.69 230 TYR B C 1
ATOM 4415 O O . TYR B 1 230 ? -1.459 -31.969 4.059 1 98.69 230 TYR B O 1
ATOM 4423 N N . ASP B 1 231 ? -1.31 -34.062 3.365 1 98.62 231 ASP B N 1
ATOM 4424 C CA . ASP B 1 231 ? -1.817 -34.781 4.52 1 98.62 231 ASP B CA 1
ATOM 4425 C C . ASP B 1 231 ? -1.551 -36.281 4.383 1 98.62 231 ASP B C 1
ATOM 4427 O O . ASP B 1 231 ? -1.638 -36.844 3.287 1 98.62 231 ASP B O 1
ATOM 4431 N N . PRO B 1 232 ? -1.227 -36.969 5.52 1 98 232 PRO B N 1
ATOM 4432 C CA . PRO B 1 232 ? -1.054 -38.406 5.41 1 98 232 PRO B CA 1
ATOM 4433 C C . PRO B 1 232 ? -2.289 -39.094 4.852 1 98 232 PRO B C 1
ATOM 4435 O O . PRO B 1 232 ? -2.182 -40.188 4.285 1 98 232 PRO B O 1
ATOM 4438 N N . ASP B 1 233 ? -3.381 -38.594 5.012 1 98.44 233 ASP B N 1
ATOM 4439 C CA . ASP B 1 233 ? -4.629 -39.062 4.43 1 98.44 233 ASP B CA 1
ATOM 4440 C C . ASP B 1 233 ? -4.918 -38.375 3.1 1 98.44 233 ASP B C 1
ATOM 4442 O O . ASP B 1 233 ? -5.246 -37.188 3.068 1 98.44 233 ASP B O 1
ATOM 4446 N N . TYR B 1 234 ? -4.895 -39.156 2.016 1 98.31 234 TYR B N 1
ATOM 4447 C CA . TYR B 1 234 ? -5.039 -38.625 0.666 1 98.31 234 TYR B CA 1
ATOM 4448 C C . TYR B 1 234 ? -6.352 -37.844 0.517 1 98.31 234 TYR B C 1
ATOM 4450 O O . TYR B 1 234 ? -6.383 -36.781 -0.074 1 98.31 234 TYR B O 1
ATOM 4458 N N . ASP B 1 235 ? -7.43 -38.406 1.014 1 98.31 235 ASP B N 1
ATOM 4459 C CA . ASP B 1 235 ? -8.75 -37.812 0.839 1 98.31 235 ASP B CA 1
ATOM 4460 C C . ASP B 1 235 ? -8.836 -36.438 1.547 1 98.31 235 ASP B C 1
ATOM 4462 O O . ASP B 1 235 ? -9.453 -35.531 1.039 1 98.31 235 ASP B O 1
ATOM 4466 N N . ARG B 1 236 ? -8.18 -36.375 2.684 1 98.44 236 ARG B N 1
ATOM 4467 C CA . ARG B 1 236 ? -8.164 -35.125 3.412 1 98.44 236 ARG B CA 1
ATOM 4468 C C . ARG B 1 236 ? -7.375 -34.062 2.65 1 98.44 236 ARG B C 1
ATOM 4470 O O . ARG B 1 236 ? -7.805 -32.906 2.561 1 98.44 236 ARG B O 1
ATOM 4477 N N . ALA B 1 237 ? -6.242 -34.469 2.129 1 98.56 237 ALA B N 1
ATOM 4478 C CA . ALA B 1 237 ? -5.422 -33.531 1.337 1 98.56 237 ALA B CA 1
ATOM 4479 C C . ALA B 1 237 ? -6.188 -33.031 0.115 1 98.56 237 ALA B C 1
ATOM 4481 O O . ALA B 1 237 ? -6.191 -31.844 -0.172 1 98.56 237 ALA B O 1
ATOM 4482 N N . LEU B 1 238 ? -6.852 -33.969 -0.546 1 98.62 238 LEU B N 1
ATOM 4483 C CA . LEU B 1 238 ? -7.59 -33.594 -1.757 1 98.62 238 LEU B CA 1
ATOM 4484 C C . LEU B 1 238 ? -8.758 -32.688 -1.437 1 98.62 238 LEU B C 1
ATOM 4486 O O . LEU B 1 238 ? -8.945 -31.672 -2.111 1 98.62 238 LEU B O 1
ATOM 4490 N N . GLU B 1 239 ? -9.508 -33 -0.42 1 98.06 239 GLU B N 1
ATOM 4491 C CA . GLU B 1 239 ? -10.688 -32.219 -0.043 1 98.06 239 GLU B CA 1
ATOM 4492 C C . GLU B 1 239 ? -10.312 -30.766 0.297 1 98.06 239 GLU B C 1
ATOM 4494 O O . GLU B 1 239 ? -11.07 -29.844 0.013 1 98.06 239 GLU B O 1
ATOM 4499 N N . SER B 1 240 ? -9.164 -30.609 0.848 1 98 240 SER B N 1
ATOM 4500 C CA . SER B 1 240 ? -8.727 -29.297 1.311 1 98 240 SER B CA 1
ATOM 4501 C C . SER B 1 240 ? -8.406 -28.375 0.138 1 98 240 SER B C 1
ATOM 4503 O O . SER B 1 240 ? -8.312 -27.156 0.306 1 98 240 SER B O 1
ATOM 4505 N N . THR B 1 241 ? -8.242 -28.906 -1.078 1 98.19 241 THR B N 1
ATOM 4506 C CA . THR B 1 241 ? -7.957 -28.094 -2.258 1 98.19 241 THR B CA 1
ATOM 4507 C C . THR B 1 241 ? -9.227 -27.406 -2.752 1 98.19 241 THR B C 1
ATOM 4509 O O . THR B 1 241 ? -9.156 -26.5 -3.588 1 98.19 241 THR B O 1
ATOM 4512 N N . GLY B 1 242 ? -10.375 -27.75 -2.178 1 97 242 GLY B N 1
ATOM 4513 C CA . GLY B 1 242 ? -11.672 -27.297 -2.654 1 97 242 GLY B CA 1
ATOM 4514 C C . GLY B 1 242 ? -11.812 -25.797 -2.68 1 97 242 GLY B C 1
ATOM 4515 O O . GLY B 1 242 ? -12.5 -25.234 -3.541 1 97 242 GLY B O 1
ATOM 4516 N N . PHE B 1 243 ? -11.133 -25.125 -1.766 1 95.31 243 PHE B N 1
ATOM 4517 C CA . PHE B 1 243 ? -11.188 -23.672 -1.65 1 95.31 243 PHE B CA 1
ATOM 4518 C C . PHE B 1 243 ? -10.641 -23.016 -2.908 1 95.31 243 PHE B C 1
ATOM 4520 O O . PHE B 1 243 ? -11.039 -21.906 -3.25 1 95.31 243 PHE B O 1
ATOM 4527 N N . TRP B 1 244 ? -9.789 -23.688 -3.643 1 97.06 244 TRP B N 1
ATOM 4528 C CA . TRP B 1 244 ? -9.062 -23.094 -4.758 1 97.06 244 TRP B CA 1
ATOM 4529 C C . TRP B 1 244 ? -9.633 -23.547 -6.094 1 97.06 244 TRP B C 1
ATOM 4531 O O . TRP B 1 244 ? -8.969 -23.469 -7.125 1 97.06 244 TRP B O 1
ATOM 4541 N N . ARG B 1 245 ? -10.898 -24 -6.148 1 97.12 245 ARG B N 1
ATOM 4542 C CA . ARG B 1 245 ? -11.539 -24.438 -7.379 1 97.12 245 ARG B CA 1
ATOM 4543 C C . ARG B 1 245 ? -11.875 -23.266 -8.281 1 97.12 245 ARG B C 1
ATOM 4545 O O . ARG B 1 245 ? -12.156 -23.438 -9.469 1 97.12 245 ARG B O 1
ATOM 4552 N N . GLY B 1 246 ? -11.812 -22.062 -7.746 1 95.44 246 GLY B N 1
ATOM 4553 C CA . GLY B 1 246 ? -12.188 -20.875 -8.484 1 95.44 246 GLY B CA 1
ATOM 4554 C C . GLY B 1 246 ? -11.414 -20.703 -9.773 1 95.44 246 GLY B C 1
ATOM 4555 O O . GLY B 1 246 ? -12 -20.703 -10.867 1 95.44 246 GLY B O 1
ATOM 4556 N N . PRO B 1 247 ? -10.102 -20.641 -9.664 1 94.25 247 PRO B N 1
ATOM 4557 C CA . PRO B 1 247 ? -9.289 -20.359 -10.852 1 94.25 247 PRO B CA 1
ATOM 4558 C C . PRO B 1 247 ? -9.477 -21.406 -11.953 1 94.25 247 PRO B C 1
ATOM 4560 O O . PRO B 1 247 ? -9.734 -21.047 -13.109 1 94.25 247 PRO B O 1
ATOM 4563 N N . PRO B 1 248 ? -9.43 -22.672 -11.656 1 94.69 248 PRO B N 1
ATOM 4564 C CA . PRO B 1 248 ? -9.617 -23.609 -12.766 1 94.69 248 PRO B CA 1
ATOM 4565 C C . PRO B 1 248 ? -11.039 -23.609 -13.312 1 94.69 248 PRO B C 1
ATOM 4567 O O . PRO B 1 248 ? -11.266 -23.969 -14.477 1 94.69 248 PRO B O 1
ATOM 4570 N N . ALA B 1 249 ? -11.992 -23.203 -12.547 1 94.62 249 ALA B N 1
ATOM 4571 C CA . ALA B 1 249 ? -13.383 -23.203 -12.992 1 94.62 249 ALA B CA 1
ATOM 4572 C C . ALA B 1 249 ? -13.633 -22.094 -14.008 1 94.62 249 ALA B C 1
ATOM 4574 O O . ALA B 1 249 ? -14.375 -22.297 -14.977 1 94.62 249 ALA B O 1
ATOM 4575 N N . ILE B 1 250 ? -13.078 -20.938 -13.828 1 91.75 250 ILE B N 1
ATOM 4576 C CA . ILE B 1 250 ? -13.445 -19.812 -14.695 1 91.75 250 ILE B CA 1
ATOM 4577 C C . ILE B 1 250 ? -12.266 -19.438 -15.586 1 91.75 250 ILE B C 1
ATOM 4579 O O . ILE B 1 250 ? -12.438 -18.781 -16.609 1 91.75 250 ILE B O 1
ATOM 4583 N N . GLY B 1 251 ? -11.125 -19.781 -15.164 1 86.06 251 GLY B N 1
ATOM 4584 C CA . GLY B 1 251 ? -9.945 -19.359 -15.891 1 86.06 251 GLY B CA 1
ATOM 4585 C C . GLY B 1 251 ? -9.508 -17.953 -15.523 1 86.06 251 GLY B C 1
ATOM 4586 O O . GLY B 1 251 ? -10.32 -17.125 -15.109 1 86.06 251 GLY B O 1
ATOM 4587 N N . PHE B 1 252 ? -8.352 -17.609 -15.898 1 79.94 252 PHE B N 1
ATOM 4588 C CA . PHE B 1 252 ? -7.75 -16.344 -15.492 1 79.94 252 PHE B CA 1
ATOM 4589 C C . PHE B 1 252 ? -8.195 -15.203 -16.406 1 79.94 252 PHE B C 1
ATOM 4591 O O . PHE B 1 252 ? -8.195 -14.039 -16 1 79.94 252 PHE B O 1
ATOM 4598 N N . ASP B 1 253 ? -8.672 -15.523 -17.625 1 82.5 253 ASP B N 1
ATOM 4599 C CA . ASP B 1 253 ? -8.867 -14.484 -18.625 1 82.5 253 ASP B CA 1
ATOM 4600 C C . ASP B 1 253 ? -10.344 -14.094 -18.734 1 82.5 253 ASP B C 1
ATOM 4602 O O . ASP B 1 253 ? -10.68 -13.117 -19.406 1 82.5 253 ASP B O 1
ATOM 4606 N N . GLN B 1 254 ? -11.141 -14.758 -18 1 85 254 GLN B N 1
ATOM 4607 C CA . GLN B 1 254 ? -12.57 -14.5 -18.141 1 85 254 GLN B CA 1
ATOM 4608 C C . GLN B 1 254 ? -12.977 -13.25 -17.375 1 85 254 GLN B C 1
ATOM 4610 O O . GLN B 1 254 ? -12.367 -12.914 -16.359 1 85 254 GLN B O 1
ATOM 4615 N N . GLU B 1 255 ? -13.891 -12.617 -17.953 1 92.94 255 GLU B N 1
ATOM 4616 C CA . GLU B 1 255 ? -14.406 -11.445 -17.25 1 92.94 255 GLU B CA 1
ATOM 4617 C C . GLU B 1 255 ? -15.43 -11.836 -16.203 1 92.94 255 GLU B C 1
ATOM 4619 O O . GLU B 1 255 ? -16.609 -11.461 -16.297 1 92.94 255 GLU B O 1
ATOM 4624 N N . ILE B 1 256 ? -15.094 -12.586 -15.289 1 95.5 256 ILE B N 1
ATOM 4625 C CA . ILE B 1 256 ? -15.844 -12.969 -14.094 1 95.5 256 ILE B CA 1
ATOM 4626 C C . ILE B 1 256 ? -15.156 -12.398 -12.852 1 95.5 256 ILE B C 1
ATOM 4628 O O . ILE B 1 256 ? -13.977 -12.672 -12.609 1 95.5 256 ILE B O 1
ATOM 4632 N N . TYR B 1 257 ? -15.875 -11.609 -12.164 1 96.44 257 TYR B N 1
ATOM 4633 C CA . TYR B 1 257 ? -15.195 -10.812 -11.148 1 96.44 257 TYR B CA 1
ATOM 4634 C C . TYR B 1 257 ? -15.906 -10.93 -9.805 1 96.44 257 TYR B C 1
ATOM 4636 O O . TYR B 1 257 ? -15.391 -10.484 -8.781 1 96.44 257 TYR B O 1
ATOM 4644 N N . ASP B 1 258 ? -17.188 -11.438 -9.773 1 98 258 ASP B N 1
ATOM 4645 C CA . ASP B 1 258 ? -17.953 -11.648 -8.547 1 98 258 ASP B CA 1
ATOM 4646 C C . ASP B 1 258 ? -17.578 -12.961 -7.875 1 98 258 ASP B C 1
ATOM 4648 O O . ASP B 1 258 ? -17.797 -14.039 -8.438 1 98 258 ASP B O 1
ATOM 4652 N N . PRO B 1 259 ? -16.984 -12.875 -6.637 1 98.25 259 PRO B N 1
ATOM 4653 C CA . PRO B 1 259 ? -16.547 -14.109 -5.984 1 98.25 259 PRO B CA 1
ATOM 4654 C C . PRO B 1 259 ? -17.688 -15.117 -5.789 1 98.25 259 PRO B C 1
ATOM 4656 O O . PRO B 1 259 ? -17.438 -16.328 -5.758 1 98.25 259 PRO B O 1
ATOM 4659 N N . ARG B 1 260 ? -19 -14.664 -5.672 1 98.5 260 ARG B N 1
ATOM 4660 C CA . ARG B 1 260 ? -20.141 -15.562 -5.547 1 98.5 260 ARG B CA 1
ATOM 4661 C C . ARG B 1 260 ? -20.328 -16.391 -6.816 1 98.5 260 ARG B C 1
ATOM 4663 O O . ARG B 1 260 ? -20.641 -17.578 -6.75 1 98.5 260 ARG B O 1
ATOM 4670 N N . GLU B 1 261 ? -20.078 -15.727 -7.957 1 98.25 261 GLU B N 1
ATOM 4671 C CA . GLU B 1 261 ? -20.156 -16.406 -9.242 1 98.25 261 GLU B CA 1
ATOM 4672 C C . GLU B 1 261 ? -19 -17.375 -9.43 1 98.25 261 GLU B C 1
ATOM 4674 O O . GLU B 1 261 ? -19.188 -18.484 -9.938 1 98.25 261 GLU B O 1
ATOM 4679 N N . ILE B 1 262 ? -17.812 -16.984 -9.031 1 98.06 262 ILE B N 1
ATOM 4680 C CA . ILE B 1 262 ? -16.625 -17.828 -9.141 1 98.06 262 ILE B CA 1
ATOM 4681 C C . ILE B 1 262 ? -16.812 -19.078 -8.297 1 98.06 262 ILE B C 1
ATOM 4683 O O . ILE B 1 262 ? -16.547 -20.188 -8.758 1 98.06 262 ILE B O 1
ATOM 4687 N N . GLU B 1 263 ? -17.297 -18.859 -7.102 1 98.12 263 GLU B N 1
ATOM 4688 C CA . GLU B 1 263 ? -17.547 -19.984 -6.203 1 98.12 263 GLU B CA 1
ATOM 4689 C C . GLU B 1 263 ? -18.594 -20.938 -6.773 1 98.12 263 GLU B C 1
ATOM 4691 O O . GLU B 1 263 ? -18.453 -22.156 -6.684 1 98.12 263 GLU B O 1
ATOM 4696 N N . ALA B 1 264 ? -19.672 -20.359 -7.309 1 98.25 264 ALA B N 1
ATOM 4697 C CA . ALA B 1 264 ? -20.703 -21.188 -7.906 1 98.25 264 ALA B CA 1
ATOM 4698 C C . ALA B 1 264 ? -20.141 -22.062 -9.016 1 98.25 264 ALA B C 1
ATOM 4700 O O . ALA B 1 264 ? -20.438 -23.266 -9.094 1 98.25 264 ALA B O 1
ATOM 4701 N N . ALA B 1 265 ? -19.328 -21.484 -9.852 1 97.81 265 ALA B N 1
ATOM 4702 C CA . ALA B 1 265 ? -18.672 -22.25 -10.914 1 97.81 265 ALA B CA 1
ATOM 4703 C C . ALA B 1 265 ? -17.734 -23.312 -10.336 1 97.81 265 ALA B C 1
ATOM 4705 O O . ALA B 1 265 ? -17.703 -24.438 -10.82 1 97.81 265 ALA B O 1
ATOM 4706 N N . GLY B 1 266 ? -16.953 -22.922 -9.305 1 97.56 266 GLY B N 1
ATOM 4707 C CA . GLY B 1 266 ? -16.031 -23.844 -8.656 1 97.56 266 GLY B CA 1
ATOM 4708 C C . GLY B 1 266 ? -16.734 -25.031 -8.023 1 97.56 266 GLY B C 1
ATOM 4709 O O . GLY B 1 266 ? -16.234 -26.156 -8.078 1 97.56 266 GLY B O 1
ATOM 4710 N N . ARG B 1 267 ? -17.906 -24.828 -7.457 1 97.38 267 ARG B N 1
ATOM 4711 C CA . ARG B 1 267 ? -18.641 -25.875 -6.77 1 97.38 267 ARG B CA 1
ATOM 4712 C C . ARG B 1 267 ? -19.172 -26.906 -7.762 1 97.38 267 ARG B C 1
ATOM 4714 O O . ARG B 1 267 ? -19.5 -28.031 -7.383 1 97.38 267 ARG B O 1
ATOM 4721 N N . GLU B 1 268 ? -19.25 -26.516 -8.961 1 97.38 268 GLU B N 1
ATOM 4722 C CA . GLU B 1 268 ? -19.703 -27.438 -9.992 1 97.38 268 GLU B CA 1
ATOM 4723 C C . GLU B 1 268 ? -18.578 -28.406 -10.398 1 97.38 268 GLU B C 1
ATOM 4725 O O . GLU B 1 268 ? -18.844 -29.422 -11.031 1 97.38 268 GLU B O 1
ATOM 4730 N N . MET B 1 269 ? -17.391 -28.094 -10.102 1 96.25 269 MET B N 1
ATOM 4731 C CA . MET B 1 269 ? -16.25 -28.938 -10.43 1 96.25 269 MET B CA 1
ATOM 4732 C C . MET B 1 269 ? -16.078 -30.047 -9.406 1 96.25 269 MET B C 1
ATOM 4734 O O . MET B 1 269 ? -15.992 -29.797 -8.203 1 96.25 269 MET B O 1
ATOM 4738 N N . PRO B 1 270 ? -16.031 -31.281 -9.859 1 97.25 270 PRO B N 1
ATOM 4739 C CA . PRO B 1 270 ? -15.742 -32.375 -8.914 1 97.25 270 PRO B CA 1
ATOM 4740 C C . PRO B 1 270 ? -14.391 -32.219 -8.227 1 97.25 270 PRO B C 1
ATOM 4742 O O . PRO B 1 270 ? -13.422 -31.797 -8.859 1 97.25 270 PRO B O 1
ATOM 4745 N N . ILE B 1 271 ? -14.391 -32.531 -6.984 1 97.62 271 ILE B N 1
ATOM 4746 C CA . ILE B 1 271 ? -13.188 -32.344 -6.18 1 97.62 271 ILE B CA 1
ATOM 4747 C C . ILE B 1 271 ? -12.031 -33.156 -6.773 1 97.62 271 ILE B C 1
ATOM 4749 O O . ILE B 1 271 ? -10.875 -32.719 -6.715 1 97.62 271 ILE B O 1
ATOM 4753 N N . GLU B 1 272 ? -12.289 -34.281 -7.398 1 97.62 272 GLU B N 1
ATOM 4754 C CA . GLU B 1 272 ? -11.281 -35.156 -7.961 1 97.62 272 GLU B CA 1
ATOM 4755 C C . GLU B 1 272 ? -10.484 -34.469 -9.062 1 97.62 272 GLU B C 1
ATOM 4757 O O . GLU B 1 272 ? -9.312 -34.781 -9.281 1 97.62 272 GLU B O 1
ATOM 4762 N N . GLU B 1 273 ? -11.109 -33.5 -9.688 1 97.31 273 GLU B N 1
ATOM 4763 C CA . GLU B 1 273 ? -10.445 -32.781 -10.766 1 97.31 273 GLU B CA 1
ATOM 4764 C C . GLU B 1 273 ? -9.344 -31.875 -10.234 1 97.31 273 GLU B C 1
ATOM 4766 O O . GLU B 1 273 ? -8.453 -31.453 -10.984 1 97.31 273 GLU B O 1
ATOM 4771 N N . MET B 1 274 ? -9.367 -31.594 -8.961 1 97.75 274 MET B N 1
ATOM 4772 C CA . MET B 1 274 ? -8.344 -30.734 -8.359 1 97.75 274 MET B CA 1
ATOM 4773 C C . MET B 1 274 ? -7 -31.453 -8.297 1 97.75 274 MET B C 1
ATOM 4775 O O . MET B 1 274 ? -5.957 -30.812 -8.164 1 97.75 274 MET B O 1
ATOM 4779 N N . ALA B 1 275 ? -7 -32.75 -8.445 1 97.38 275 ALA B N 1
ATOM 4780 C CA . ALA B 1 275 ? -5.758 -33.531 -8.477 1 97.38 275 ALA B CA 1
ATOM 4781 C C . ALA B 1 275 ? -4.957 -33.219 -9.742 1 97.38 275 ALA B C 1
ATOM 4783 O O . ALA B 1 275 ? -3.756 -33.5 -9.805 1 97.38 275 ALA B O 1
ATOM 4784 N N . ASP B 1 276 ? -5.633 -32.688 -10.758 1 95.81 276 ASP B N 1
ATOM 4785 C CA . ASP B 1 276 ? -4.953 -32.281 -11.977 1 95.81 276 ASP B CA 1
ATOM 4786 C C . ASP B 1 276 ? -4.266 -30.922 -11.781 1 95.81 276 ASP B C 1
ATOM 4788 O O . ASP B 1 276 ? -3.346 -30.578 -12.531 1 95.81 276 ASP B O 1
ATOM 4792 N N . GLU B 1 277 ? -4.699 -30.125 -10.812 1 95.62 277 GLU B N 1
ATOM 4793 C CA . GLU B 1 277 ? -4.203 -28.781 -10.578 1 95.62 277 GLU B CA 1
ATOM 4794 C C . GLU B 1 277 ? -3.178 -28.75 -9.445 1 95.62 277 GLU B C 1
ATOM 4796 O O . GLU B 1 277 ? -2.27 -27.922 -9.445 1 95.62 277 GLU B O 1
ATOM 4801 N N . PHE B 1 278 ? -3.393 -29.641 -8.438 1 98.12 278 PHE B N 1
ATOM 4802 C CA . PHE B 1 278 ? -2.574 -29.656 -7.234 1 98.12 278 PHE B CA 1
ATOM 4803 C C . PHE B 1 278 ? -1.69 -30.891 -7.195 1 98.12 278 PHE B C 1
ATOM 4805 O O . PHE B 1 278 ? -2.119 -31.984 -7.594 1 98.12 278 PHE B O 1
ATOM 4812 N N . PHE B 1 279 ? -0.479 -30.703 -6.734 1 98.5 279 PHE B N 1
ATOM 4813 C CA . PHE B 1 279 ? 0.331 -31.828 -6.297 1 98.5 279 PHE B CA 1
ATOM 4814 C C . PHE B 1 279 ? -0.141 -32.344 -4.938 1 98.5 279 PHE B C 1
ATOM 4816 O O . PHE B 1 279 ? 0.097 -31.703 -3.912 1 98.5 279 PHE B O 1
ATOM 4823 N N . ILE B 1 280 ? -0.873 -33.469 -4.91 1 98.62 280 ILE B N 1
ATOM 4824 C CA . ILE B 1 280 ? -1.368 -34.062 -3.67 1 98.62 280 ILE B CA 1
ATOM 4825 C C . ILE B 1 280 ? -0.323 -35 -3.096 1 98.62 280 ILE B C 1
ATOM 4827 O O . ILE B 1 280 ? 0.013 -36.031 -3.721 1 98.62 280 ILE B O 1
ATOM 4831 N N . ALA B 1 281 ? 0.2 -34.656 -1.948 1 98.5 281 ALA B N 1
ATOM 4832 C CA . ALA B 1 281 ? 1.235 -35.469 -1.32 1 98.5 281 ALA B CA 1
ATOM 4833 C C . ALA B 1 281 ? 0.735 -36.094 -0.015 1 98.5 281 ALA B C 1
ATOM 4835 O O . ALA B 1 281 ? 0.026 -35.438 0.753 1 98.5 281 ALA B O 1
ATOM 4836 N N . THR B 1 282 ? 1.062 -37.344 0.263 1 98.44 282 THR B N 1
ATOM 4837 C CA . THR B 1 282 ? 0.699 -38 1.514 1 98.44 282 THR B CA 1
ATOM 4838 C C . THR B 1 282 ? 1.945 -38.344 2.32 1 98.44 282 THR B C 1
ATOM 4840 O O . THR B 1 282 ? 1.849 -38.719 3.494 1 98.44 282 THR B O 1
ATOM 4843 N N . ASP B 1 283 ? 3.102 -38.188 1.663 1 97.94 283 ASP B N 1
ATOM 4844 C CA . ASP B 1 283 ? 4.406 -38.469 2.262 1 97.94 283 ASP B CA 1
ATOM 4845 C C . ASP B 1 283 ? 5.402 -37.375 1.938 1 97.94 283 ASP B C 1
ATOM 4847 O O . ASP B 1 283 ? 5.527 -36.938 0.785 1 97.94 283 ASP B O 1
ATOM 4851 N N . PRO B 1 284 ? 6.148 -36.906 2.947 1 97.88 284 PRO B N 1
ATOM 4852 C CA . PRO B 1 284 ? 7.129 -35.844 2.695 1 97.88 284 PRO B CA 1
ATOM 4853 C C . PRO B 1 284 ? 8.164 -36.25 1.647 1 97.88 284 PRO B C 1
ATOM 4855 O O . PRO B 1 284 ? 8.695 -35.375 0.944 1 97.88 284 PRO B O 1
ATOM 4858 N N . ALA B 1 285 ? 8.453 -37.531 1.528 1 97.94 285 ALA B N 1
ATOM 4859 C CA . ALA B 1 285 ? 9.406 -38 0.526 1 97.94 285 ALA B CA 1
ATOM 4860 C C . ALA B 1 285 ? 8.945 -37.625 -0.882 1 97.94 285 ALA B C 1
ATOM 4862 O O . ALA B 1 285 ? 9.766 -37.344 -1.757 1 97.94 285 ALA B O 1
ATOM 4863 N N . GLU B 1 286 ? 7.625 -37.625 -1.116 1 98.31 286 GLU B N 1
ATOM 4864 C CA . GLU B 1 286 ? 7.07 -37.25 -2.406 1 98.31 286 GLU B CA 1
ATOM 4865 C C . GLU B 1 286 ? 7.355 -35.781 -2.697 1 98.31 286 GLU B C 1
ATOM 4867 O O . GLU B 1 286 ? 7.605 -35.406 -3.846 1 98.31 286 GLU B O 1
ATOM 4872 N N . ILE B 1 287 ? 7.262 -34.969 -1.697 1 98.56 287 ILE B N 1
ATOM 4873 C CA . ILE B 1 287 ? 7.523 -33.531 -1.842 1 98.56 287 ILE B CA 1
ATOM 4874 C C . ILE B 1 287 ? 8.984 -33.312 -2.223 1 98.56 287 ILE B C 1
ATOM 4876 O O . ILE B 1 287 ? 9.289 -32.562 -3.154 1 98.56 287 ILE B O 1
ATOM 4880 N N . ARG B 1 288 ? 9.914 -34 -1.563 1 98 288 ARG B N 1
ATOM 4881 C CA . ARG B 1 288 ? 11.336 -33.906 -1.881 1 98 288 ARG B CA 1
ATOM 4882 C C . ARG B 1 288 ? 11.602 -34.312 -3.33 1 98 288 ARG B C 1
ATOM 4884 O O . ARG B 1 288 ? 12.375 -33.625 -4.027 1 98 288 ARG B O 1
ATOM 4891 N N . GLU B 1 289 ? 10.953 -35.375 -3.67 1 98.19 289 GLU B N 1
ATOM 4892 C CA . GLU B 1 289 ? 11.148 -35.875 -5.035 1 98.19 289 GLU B CA 1
ATOM 4893 C C . GLU B 1 289 ? 10.648 -34.844 -6.059 1 98.19 289 GLU B C 1
ATOM 4895 O O . GLU B 1 289 ? 11.297 -34.625 -7.078 1 98.19 289 GLU B O 1
ATOM 4900 N N . GLN B 1 290 ? 9.477 -34.312 -5.809 1 98.38 290 GLN B N 1
ATOM 4901 C CA . GLN B 1 290 ? 8.914 -33.344 -6.715 1 98.38 290 GLN B CA 1
ATOM 4902 C C . GLN B 1 290 ? 9.805 -32.094 -6.797 1 98.38 290 GLN B C 1
ATOM 4904 O O . GLN B 1 290 ? 10.016 -31.547 -7.883 1 98.38 290 GLN B O 1
ATOM 4909 N N . LEU B 1 291 ? 10.328 -31.578 -5.699 1 98.56 291 LEU B N 1
ATOM 4910 C CA . LEU B 1 291 ? 11.234 -30.438 -5.676 1 98.56 291 LEU B CA 1
ATOM 4911 C C . LEU B 1 291 ? 12.516 -30.734 -6.445 1 98.56 291 LEU B C 1
ATOM 4913 O O . LEU B 1 291 ? 13.008 -29.891 -7.188 1 98.56 291 LEU B O 1
ATOM 4917 N N . ALA B 1 292 ? 13.039 -31.969 -6.246 1 98.19 292 ALA B N 1
ATOM 4918 C CA . ALA B 1 292 ? 14.234 -32.375 -6.98 1 98.19 292 ALA B CA 1
ATOM 4919 C C . ALA B 1 292 ? 13.977 -32.375 -8.484 1 98.19 292 ALA B C 1
ATOM 4921 O O . ALA B 1 292 ? 14.836 -31.953 -9.266 1 98.19 292 ALA B O 1
ATOM 4922 N N . ARG B 1 293 ? 12.812 -32.875 -8.852 1 98.25 293 ARG B N 1
ATOM 4923 C CA . ARG B 1 293 ? 12.438 -32.875 -10.266 1 98.25 293 ARG B CA 1
ATOM 4924 C C . ARG B 1 293 ? 12.414 -31.469 -10.828 1 98.25 293 ARG B C 1
ATOM 4926 O O . ARG B 1 293 ? 12.891 -31.219 -11.945 1 98.25 293 ARG B O 1
ATOM 4933 N N . LEU B 1 294 ? 11.867 -30.531 -10.117 1 98.69 294 LEU B N 1
ATOM 4934 C CA . LEU B 1 294 ? 11.758 -29.156 -10.57 1 98.69 294 LEU B CA 1
ATOM 4935 C C . LEU B 1 294 ? 13.125 -28.484 -10.594 1 98.69 294 LEU B C 1
ATOM 4937 O O . LEU B 1 294 ? 13.414 -27.688 -11.492 1 98.69 294 LEU B O 1
ATOM 4941 N N . GLU B 1 295 ? 13.961 -28.797 -9.641 1 98.5 295 GLU B N 1
ATOM 4942 C CA . GLU B 1 295 ? 15.336 -28.312 -9.656 1 98.5 295 GLU B CA 1
ATOM 4943 C C . GLU B 1 295 ? 16.078 -28.797 -10.906 1 98.5 295 GLU B C 1
ATOM 4945 O O . GLU B 1 295 ? 16.75 -28.016 -11.578 1 98.5 295 GLU B O 1
ATOM 4950 N N . ASN B 1 296 ? 15.891 -30.078 -11.18 1 98.19 296 ASN B N 1
ATOM 4951 C CA . ASN B 1 296 ? 16.547 -30.688 -12.336 1 98.19 296 ASN B CA 1
ATOM 4952 C C . ASN B 1 296 ? 16.016 -30.094 -13.641 1 98.19 296 ASN B C 1
ATOM 4954 O O . ASN B 1 296 ? 16.719 -30.094 -14.656 1 98.19 296 ASN B O 1
ATOM 4958 N N . ALA B 1 297 ? 14.789 -29.641 -13.578 1 98.38 297 ALA B N 1
ATOM 4959 C CA . ALA B 1 297 ? 14.172 -29.031 -14.758 1 98.38 297 ALA B CA 1
ATOM 4960 C C . ALA B 1 297 ? 14.711 -27.625 -15 1 98.38 297 ALA B C 1
ATOM 4962 O O . ALA B 1 297 ? 14.43 -27.016 -16.031 1 98.38 297 ALA B O 1
ATOM 4963 N N . GLY B 1 298 ? 15.453 -27.078 -14.055 1 98 298 GLY B N 1
ATOM 4964 C CA . GLY B 1 298 ? 16.141 -25.812 -14.305 1 98 298 GLY B CA 1
ATOM 4965 C C . GLY B 1 298 ? 15.539 -24.641 -13.539 1 98 298 GLY B C 1
ATOM 4966 O O . GLY B 1 298 ? 15.938 -23.5 -13.734 1 98 298 GLY B O 1
ATOM 4967 N N . PHE B 1 299 ? 14.617 -24.906 -12.641 1 98.75 299 PHE B N 1
ATOM 4968 C CA . PHE B 1 299 ? 14.039 -23.828 -11.852 1 98.75 299 PHE B CA 1
ATOM 4969 C C . PHE B 1 299 ? 14.977 -23.406 -10.719 1 98.75 299 PHE B C 1
ATOM 4971 O O . PHE B 1 299 ? 15.609 -24.266 -10.086 1 98.75 299 PHE B O 1
ATOM 4978 N N . ASP B 1 300 ? 15.117 -22.078 -10.555 1 98.75 300 ASP B N 1
ATOM 4979 C CA . ASP B 1 300 ? 15.953 -21.516 -9.5 1 98.75 300 ASP B CA 1
ATOM 4980 C C . ASP B 1 300 ? 15.188 -21.406 -8.18 1 98.75 300 ASP B C 1
ATOM 4982 O O . ASP B 1 300 ? 15.797 -21.312 -7.113 1 98.75 300 ASP B O 1
ATOM 4986 N N . GLU B 1 301 ? 13.891 -21.391 -8.266 1 98.75 301 GLU B N 1
ATOM 4987 C CA . GLU B 1 301 ? 13.023 -21.281 -7.102 1 98.75 301 GLU B CA 1
ATOM 4988 C C . GLU B 1 301 ? 11.68 -21.969 -7.348 1 98.75 301 GLU B C 1
ATOM 4990 O O . GLU B 1 301 ? 11.18 -21.969 -8.477 1 98.75 301 GLU B O 1
ATOM 4995 N N . VAL B 1 302 ? 11.141 -22.594 -6.285 1 98.88 302 VAL B N 1
ATOM 4996 C CA . VAL B 1 302 ? 9.773 -23.094 -6.277 1 98.88 302 VAL B CA 1
ATOM 4997 C C . VAL B 1 302 ? 8.977 -22.438 -5.148 1 98.88 302 VAL B C 1
ATOM 4999 O O . VAL B 1 302 ? 9.383 -22.5 -3.984 1 98.88 302 VAL B O 1
ATOM 5002 N N . GLU B 1 303 ? 7.965 -21.734 -5.492 1 98.44 303 GLU B N 1
ATOM 5003 C CA . GLU B 1 303 ? 7.078 -21.234 -4.449 1 98.44 303 GLU B CA 1
ATOM 5004 C C . GLU B 1 303 ? 5.887 -22.172 -4.242 1 98.44 303 GLU B C 1
ATOM 5006 O O . GLU B 1 303 ? 5.211 -22.547 -5.203 1 98.44 303 GLU B O 1
ATOM 5011 N N . LEU B 1 304 ? 5.648 -22.516 -3.041 1 98.75 304 LEU B N 1
ATOM 5012 C CA . LEU B 1 304 ? 4.629 -23.5 -2.68 1 98.75 304 LEU B CA 1
ATOM 5013 C C . LEU B 1 304 ? 3.359 -22.812 -2.195 1 98.75 304 LEU B C 1
ATOM 5015 O O . LEU B 1 304 ? 3.336 -22.234 -1.102 1 98.75 304 LEU B O 1
ATOM 5019 N N . LEU B 1 305 ? 2.371 -22.812 -3.018 1 98.5 305 LEU B N 1
ATOM 5020 C CA . LEU B 1 305 ? 1.037 -22.469 -2.541 1 98.5 305 LEU B CA 1
ATOM 5021 C C . LEU B 1 305 ? 0.338 -23.688 -1.951 1 98.5 305 LEU B C 1
ATOM 5023 O O . LEU B 1 305 ? -0.178 -24.531 -2.689 1 98.5 305 LEU B O 1
ATOM 5027 N N . SER B 1 306 ? 0.324 -23.734 -0.659 1 98.5 306 SER B N 1
ATOM 5028 C CA . SER B 1 306 ? -0.233 -24.891 0.036 1 98.5 306 SER B CA 1
ATOM 5029 C C . SER B 1 306 ? -1.688 -24.656 0.423 1 98.5 306 SER B C 1
ATOM 5031 O O . SER B 1 306 ? -2.016 -23.641 1.037 1 98.5 306 SER B O 1
ATOM 5033 N N . SER B 1 307 ? -2.482 -25.531 0.027 1 97.88 307 SER B N 1
ATOM 5034 C CA . SER B 1 307 ? -3.857 -25.594 0.511 1 97.88 307 SER B CA 1
ATOM 5035 C C . SER B 1 307 ? -4.07 -26.781 1.436 1 97.88 307 SER B C 1
ATOM 5037 O O . SER B 1 307 ? -5.113 -27.438 1.388 1 97.88 307 SER B O 1
ATOM 5039 N N . SER B 1 308 ? -3.098 -27.156 2.189 1 98.12 308 SER B N 1
ATOM 5040 C CA . SER B 1 308 ? -3.16 -28.297 3.105 1 98.12 308 SER B CA 1
ATOM 5041 C C . SER B 1 308 ? -4.211 -28.078 4.188 1 98.12 308 SER B C 1
ATOM 5043 O O . SER B 1 308 ? -4.484 -26.938 4.574 1 98.12 308 SER B O 1
ATOM 5045 N N . PRO B 1 309 ? -4.832 -29.141 4.703 1 97.44 309 PRO B N 1
ATOM 5046 C CA . PRO B 1 309 ? -5.855 -29 5.742 1 97.44 309 PRO B CA 1
ATOM 5047 C C . PRO B 1 309 ? -5.332 -28.297 6.992 1 97.44 309 PRO B C 1
ATOM 5049 O O . PRO B 1 309 ? -6.102 -27.656 7.707 1 97.44 309 PRO B O 1
ATOM 5052 N N . ASP B 1 310 ? -4.082 -28.484 7.223 1 96.88 310 ASP B N 1
ATOM 5053 C CA . ASP B 1 310 ? -3.4 -27.875 8.359 1 96.88 310 ASP B CA 1
ATOM 5054 C C . ASP B 1 310 ? -2.092 -27.219 7.93 1 96.88 310 ASP B C 1
ATOM 5056 O O . ASP B 1 310 ? -1.059 -27.875 7.836 1 96.88 310 ASP B O 1
ATOM 5060 N N . GLN B 1 311 ? -2.125 -25.875 7.816 1 97.19 311 GLN B N 1
ATOM 5061 C CA . GLN B 1 311 ? -0.974 -25.141 7.289 1 97.19 311 GLN B CA 1
ATOM 5062 C C . GLN B 1 311 ? 0.205 -25.203 8.258 1 97.19 311 GLN B C 1
ATOM 5064 O O . GLN B 1 311 ? 1.361 -25.25 7.832 1 97.19 311 GLN B O 1
ATOM 5069 N N . GLU B 1 312 ? -0.098 -25.094 9.539 1 96.56 312 GLU B N 1
ATOM 5070 C CA . GLU B 1 312 ? 0.968 -25.203 10.531 1 96.56 312 GLU B CA 1
ATOM 5071 C C . GLU B 1 312 ? 1.677 -26.547 10.445 1 96.56 312 GLU B C 1
ATOM 5073 O O . GLU B 1 312 ? 2.906 -26.609 10.5 1 96.56 312 GLU B O 1
ATOM 5078 N N . LYS B 1 313 ? 0.846 -27.594 10.336 1 96.62 313 LYS B N 1
ATOM 5079 C CA . LYS B 1 313 ? 1.423 -28.938 10.188 1 96.62 313 LYS B CA 1
ATOM 5080 C C . LYS B 1 313 ? 2.23 -29.047 8.898 1 96.62 313 LYS B C 1
ATOM 5082 O O . LYS B 1 313 ? 3.281 -29.688 8.867 1 96.62 313 LYS B O 1
ATOM 5087 N N . PHE B 1 314 ? 1.724 -28.469 7.867 1 98.31 314 PHE B N 1
ATOM 5088 C CA . PHE B 1 314 ? 2.455 -28.453 6.605 1 98.31 314 PHE B CA 1
ATOM 5089 C C . PHE B 1 314 ? 3.828 -27.812 6.785 1 98.31 314 PHE B C 1
ATOM 5091 O O . PHE B 1 314 ? 4.844 -28.391 6.387 1 98.31 314 PHE B O 1
ATOM 5098 N N . ILE B 1 315 ? 3.936 -26.594 7.398 1 98.19 315 ILE B N 1
ATOM 5099 C CA . ILE B 1 315 ? 5.191 -25.875 7.598 1 98.19 315 ILE B CA 1
ATOM 5100 C C . ILE B 1 315 ? 6.121 -26.703 8.477 1 98.19 315 ILE B C 1
ATOM 5102 O O . ILE B 1 315 ? 7.32 -26.812 8.203 1 98.19 315 ILE B O 1
ATOM 5106 N N . GLU B 1 316 ? 5.551 -27.344 9.516 1 97.12 316 GLU B N 1
ATOM 5107 C CA . GLU B 1 316 ? 6.34 -28.203 10.391 1 97.12 316 GLU B CA 1
ATOM 5108 C C . GLU B 1 316 ? 6.934 -29.375 9.625 1 97.12 316 GLU B C 1
ATOM 5110 O O . GLU B 1 316 ? 8.094 -29.75 9.844 1 97.12 316 GLU B O 1
ATOM 5115 N N . THR B 1 317 ? 6.078 -29.984 8.828 1 97.75 317 THR B N 1
ATOM 5116 C CA . THR B 1 317 ? 6.535 -31.109 8.016 1 97.75 317 THR B CA 1
ATOM 5117 C C . THR B 1 317 ? 7.648 -30.688 7.07 1 97.75 317 THR B C 1
ATOM 5119 O O . THR B 1 317 ? 8.656 -31.375 6.922 1 97.75 317 THR B O 1
ATOM 5122 N N . MET B 1 318 ? 7.461 -29.562 6.426 1 98.19 318 MET B N 1
ATOM 5123 C CA . MET B 1 318 ? 8.508 -29.031 5.566 1 98.19 318 MET B CA 1
ATOM 5124 C C . MET B 1 318 ? 9.805 -28.828 6.348 1 98.19 318 MET B C 1
ATOM 5126 O O . MET B 1 318 ? 10.883 -29.188 5.863 1 98.19 318 MET B O 1
ATOM 5130 N N . GLU B 1 319 ? 9.711 -28.25 7.496 1 97.25 319 GLU B N 1
ATOM 5131 C CA . GLU B 1 319 ? 10.859 -27.984 8.352 1 97.25 319 GLU B CA 1
ATOM 5132 C C . GLU B 1 319 ? 11.617 -29.266 8.68 1 97.25 319 GLU B C 1
ATOM 5134 O O . GLU B 1 319 ? 12.828 -29.359 8.469 1 97.25 319 GLU B O 1
ATOM 5139 N N . SER B 1 320 ? 10.938 -30.297 9.125 1 96.75 320 SER B N 1
ATOM 5140 C CA . SER B 1 320 ? 11.555 -31.484 9.719 1 96.75 320 SER B CA 1
ATOM 5141 C C . SER B 1 320 ? 11.953 -32.5 8.641 1 96.75 320 SER B C 1
ATOM 5143 O O . SER B 1 320 ? 12.922 -33.219 8.805 1 96.75 320 SER B O 1
ATOM 5145 N N . GLU B 1 321 ? 11.203 -32.438 7.504 1 96.5 321 GLU B N 1
ATOM 5146 C CA . GLU B 1 321 ? 11.344 -33.594 6.617 1 96.5 321 GLU B CA 1
ATOM 5147 C C . GLU B 1 321 ? 11.805 -33.156 5.227 1 96.5 321 GLU B C 1
ATOM 5149 O O . GLU B 1 321 ? 12.25 -34 4.43 1 96.5 321 GLU B O 1
ATOM 5154 N N . VAL B 1 322 ? 11.719 -31.906 4.953 1 97.31 322 VAL B N 1
ATOM 5155 C CA . VAL B 1 322 ? 11.961 -31.531 3.566 1 97.31 322 VAL B CA 1
ATOM 5156 C C . VAL B 1 322 ? 13.086 -30.5 3.496 1 97.31 322 VAL B C 1
ATOM 5158 O O . VAL B 1 322 ? 14.07 -30.688 2.783 1 97.31 322 VAL B O 1
ATOM 5161 N N . LEU B 1 323 ? 12.945 -29.406 4.297 1 95.56 323 LEU B N 1
ATOM 5162 C CA . LEU B 1 323 ? 13.891 -28.297 4.223 1 95.56 323 LEU B CA 1
ATOM 5163 C C . LEU B 1 323 ? 15.078 -28.531 5.152 1 95.56 323 LEU B C 1
ATOM 5165 O O . LEU B 1 323 ? 16.156 -27.984 4.93 1 95.56 323 LEU B O 1
ATOM 5169 N N . GLY B 1 324 ? 14.719 -29.047 6.422 1 74.44 324 GLY B N 1
ATOM 5170 C CA . GLY B 1 324 ? 15.789 -29.266 7.383 1 74.44 324 GLY B CA 1
ATOM 5171 C C . GLY B 1 324 ? 16.922 -30.094 6.832 1 74.44 324 GLY B C 1
ATOM 5172 O O . GLY B 1 324 ? 16.75 -30.828 5.855 1 74.44 324 GLY B O 1
ATOM 5173 N N . ARG B 1 325 ? 18.219 -29.484 6.801 1 52.41 325 ARG B N 1
ATOM 5174 C CA . ARG B 1 325 ? 19.484 -30.125 6.508 1 52.41 325 ARG B CA 1
ATOM 5175 C C . ARG B 1 325 ? 19.547 -31.531 7.082 1 52.41 325 ARG B C 1
ATOM 5177 O O . ARG B 1 325 ? 19.234 -31.734 8.258 1 52.41 325 ARG B O 1
ATOM 5184 N N . PHE B 1 326 ? 18.891 -32.406 6.363 1 36.75 326 PHE B N 1
ATOM 5185 C CA . PHE B 1 326 ? 19.328 -33.75 6.672 1 36.75 326 PHE B CA 1
ATOM 5186 C C . PHE B 1 326 ? 20.812 -33.812 6.965 1 36.75 326 PHE B C 1
ATOM 5188 O O . PHE B 1 326 ? 21.578 -33 6.438 1 36.75 326 PHE B O 1
#

Sequence (652 aa):
MDIGYFAAHEQYGPSKLLEHVERAENAGFDTVWTSDHIHPWWHTDAHCGAAWPWMGSALERTESVRVGTGVTPPIGRSHPGMIAQTFGTLGAMYPGRVHLALGTGEAMNEVPLGYEWPEYSERRKRLIDACEIITRLWDGEFTDYDGHYWDVNTMRLYTLPDEDARVPLLVAGNGPKTTTVAGRYADGFLTLRDVDFYHRVLEPALETGAEDAGRDPDTISRTRQLLISYDPDYDRALESTGFWRGPPAIGFDQEIYDPREIEAAGREMPIEEMADEFFIATDPAEIREQLARLENAGFDEVELLSSSPDQEKFIETMESEVLGRFMDIGYFAAHEQYGPSKLLEHVERAENAGFDTVWTSDHIHPWWHTDAHCGAAWPWMGSALERTESVRVGTGVTPPIGRSHPGMIAQTFGTLGAMYPGRVHLALGTGEAMNEVPLGYEWPEYSERRKRLIDACEIITRLWDGEFTDYDGHYWDVNTMRLYTLPDEDARVPLLVAGNGPKTTTVAGRYADGFLTLRDVDFYHRVLEPALETGAEDAGRDPDTISRTRQLLISYDPDYDRALESTGFWRGPPAIGFDQEIYDPREIEAAGREMPIEEMADEFFIATDPAEIREQLARLENAGFDEVELLSSSPDQEKFIETMESEVLGRF

Solvent-accessible surface area (backbone atoms only — not comparable to full-atom values): 31832 Å² total; per-residue (Å²): 112,47,41,24,40,42,45,51,25,38,71,35,50,63,56,60,43,46,53,51,50,48,51,35,45,74,32,62,38,47,29,37,32,27,40,56,45,54,42,31,55,31,48,84,85,34,13,26,27,38,40,58,31,46,46,23,26,45,57,61,72,43,87,72,47,26,41,28,38,67,35,46,38,46,77,72,70,41,52,39,67,58,53,37,37,42,52,24,24,50,10,45,62,38,64,70,26,34,40,42,20,31,32,72,58,45,26,26,52,25,36,30,57,53,39,79,75,74,55,67,73,57,32,51,46,27,40,52,37,30,51,50,51,27,54,49,34,73,70,54,38,76,34,72,41,88,46,90,73,52,41,31,39,66,29,47,51,51,35,59,33,54,82,93,25,59,58,48,40,25,25,42,35,83,47,43,71,54,23,20,48,17,28,48,71,30,46,20,35,34,29,67,64,54,69,68,56,33,63,71,45,32,50,55,25,22,40,49,20,4,48,76,60,74,43,66,51,85,70,39,44,33,33,36,48,41,42,31,15,48,28,77,47,58,69,54,10,50,58,37,44,56,71,62,30,14,53,80,54,59,44,63,84,38,88,63,46,48,25,64,59,33,31,55,49,17,68,70,49,61,65,75,62,46,60,80,70,29,52,74,32,50,47,60,68,54,52,47,50,53,52,50,51,44,42,74,71,62,32,46,26,38,33,38,40,64,35,27,73,43,60,68,58,47,44,50,45,37,19,73,64,55,60,38,81,122,112,46,43,23,42,43,46,51,26,38,70,36,50,63,56,59,42,47,55,51,49,50,50,34,45,74,30,61,38,47,29,36,31,26,39,54,45,54,41,33,52,31,46,85,85,33,14,26,27,39,39,58,31,48,48,23,27,45,57,62,73,43,88,71,48,26,41,29,39,67,34,44,36,44,76,71,70,41,52,36,67,57,52,35,35,44,52,25,24,50,9,46,60,38,67,71,26,35,41,43,22,32,33,71,58,47,27,26,52,24,36,29,57,53,38,79,76,72,56,68,72,58,33,52,46,26,39,52,36,30,52,52,50,28,54,50,35,72,68,54,39,76,32,72,42,88,46,88,74,52,42,32,39,66,29,46,52,51,34,60,34,56,83,93,25,60,60,48,41,24,26,43,36,83,47,43,71,54,22,21,50,18,29,49,70,30,47,20,35,34,28,68,63,54,69,68,55,33,63,71,44,33,49,56,25,22,41,49,20,4,48,77,60,73,42,65,52,86,70,40,43,34,34,36,48,41,41,31,15,49,30,77,48,59,68,55,12,49,60,35,43,57,70,63,29,15,53,80,54,60,44,63,84,37,90,64,47,47,26,64,58,33,30,56,49,17,68,70,48,62,64,75,60,46,60,78,69,29,51,75,32,51,46,59,67,54,52,48,50,52,52,49,53,44,44,73,72,61,32,47,26,40,32,36,40,66,36,26,74,44,60,68,57,46,44,50,46,38,19,73,64,54,59,38,82,120

InterPro domains:
  IPR011251 Luciferase-like domain [PF00296] (1-301)
  IPR019945 F420-dependent glucose-6-phosphate dehydrogenase-related [TIGR03557] (3-323)
  IPR036661 Luciferase-like domain superfamily [G3DSA:3.20.20.30] (1-326)
  IPR036661 Luciferase-like domain superfamily [SSF51679] (1-319)
  IPR050564 F420-dependent glucose-6-phosphate dehydrogenase/mer [PTHR43244] (1-323)